Protein AF-A0A7S3M8C3-F1 (afdb_monomer_lite)

Sequence (462 aa):
MSDIDDGQHDDQYSGMKPLVDVVSAKDSFRCSLTLKQIQKELKKLTDLAHQGIDIDEARFDYLLRAQEHNEEYKLWLAEEKATWRDSVYEFAEQCLERTRTFVPVNVFESSADDLVQLGLTPELAKRVLQRQCLWLVRMSKTEIASLHESDLLGRYNSSAQHMDIIETAAIYITLPDRFNGDELGRKAEWRDQVEENLRRMLQDNDNGQLPEGRLRNPAYDGLQFGPVEDVTSVRATNIVSGRHSHRPRRSFMEVCKTHSILSVLKAEDPAADSSDSDAEGGPGKFQDEYEEVEDEEEAEEEVQVVDDSNPLKFGSSNALLPTFQRATSYATRDFVEESFDEGDEREETEEEVTPEAAAGESEGQVEEAESAEQGDDSLNQSKVEDEGDVEVEAVEQADEADADVASVAADEADQDSSEIVNNEAEEGSEDHALVETNAPESAEIEEEEEEMEAEAEEEVEA

Secondary structure (DSSP, 8-state):
-------------TT-----------------S-HHHHHHHHHHHHHHHHTT----HHHHHHHHHHHHH-HHHHHHHHHHHHHHHHHHHHHHHHHHHHHHTTS-TTTTT--HHHHHHTT--HHHHHHHHH-GGGGGGGB-HHHHHHS-HHIIIIIT-TTTTT--HHHHHHHHHHS-SS-TT-TTSHHHHHHHHHHHHHHHHHHHHHTT-S-HHHHS-GGGTT-SS-S----S--B-------TT-------HHHHHHHS-GGGGGS-----------------------------------------------PPP---------SS------------------------------------------------------------------------------------------------------------------SSSSHHHHHHHHHHHHHHHH-

Structure (mmCIF, N/CA/C/O backbone):
data_AF-A0A7S3M8C3-F1
#
_entry.id   AF-A0A7S3M8C3-F1
#
loop_
_atom_site.group_PDB
_atom_site.id
_atom_site.type_symbol
_atom_site.label_atom_id
_atom_site.label_alt_id
_atom_site.label_comp_id
_atom_site.label_asym_id
_atom_site.label_entity_id
_atom_site.label_seq_id
_atom_site.pdbx_PDB_ins_code
_atom_site.Cartn_x
_atom_site.Cartn_y
_atom_site.Cartn_z
_atom_site.occupancy
_atom_site.B_iso_or_equiv
_atom_site.auth_seq_id
_atom_site.auth_comp_id
_atom_site.auth_asym_id
_atom_site.auth_atom_id
_atom_site.pdbx_PDB_model_num
ATOM 1 N N . MET A 1 1 ? 44.095 29.930 45.441 1.00 48.94 1 MET A N 1
ATO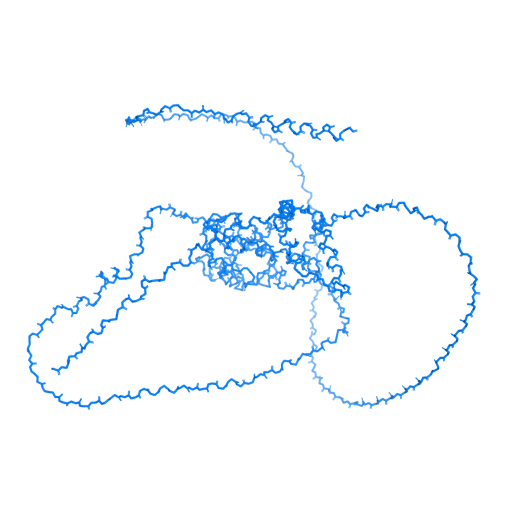M 2 C CA . MET A 1 1 ? 45.086 30.160 44.368 1.00 48.94 1 MET A CA 1
ATOM 3 C C . MET A 1 1 ? 45.254 28.849 43.634 1.00 48.94 1 MET A C 1
ATOM 5 O O . MET A 1 1 ? 46.079 28.033 44.014 1.00 48.94 1 MET A O 1
ATOM 9 N N . SER A 1 2 ? 44.382 28.629 42.664 1.00 42.94 2 SER A N 1
ATOM 10 C CA . SER A 1 2 ? 44.453 27.541 41.693 1.00 42.94 2 SER A CA 1
ATOM 11 C C . SER A 1 2 ? 43.504 27.970 40.587 1.00 42.94 2 SER A C 1
ATOM 13 O O . SER A 1 2 ? 42.296 27.754 40.667 1.00 42.94 2 SER A O 1
ATOM 15 N N . ASP A 1 3 ? 44.079 28.747 39.676 1.00 47.94 3 ASP A N 1
ATOM 16 C CA . ASP A 1 3 ? 43.455 29.300 38.488 1.00 47.94 3 ASP A CA 1
ATOM 17 C C . ASP A 1 3 ? 43.042 28.138 37.578 1.00 47.94 3 ASP A C 1
ATOM 19 O O . ASP A 1 3 ? 43.888 27.394 37.083 1.00 47.94 3 ASP A O 1
ATOM 23 N N . ILE A 1 4 ? 41.732 27.936 37.439 1.00 54.50 4 ILE A N 1
ATOM 24 C CA . ILE A 1 4 ? 41.161 27.026 36.451 1.00 54.50 4 ILE A CA 1
ATOM 25 C C . ILE A 1 4 ? 40.957 27.867 35.198 1.00 54.50 4 ILE A C 1
ATOM 27 O O . ILE A 1 4 ? 40.166 28.806 35.180 1.00 54.50 4 ILE A O 1
ATOM 31 N N . ASP A 1 5 ? 41.791 27.557 34.218 1.00 59.22 5 ASP A N 1
ATOM 32 C CA . ASP A 1 5 ? 41.884 28.167 32.903 1.00 59.22 5 ASP A CA 1
ATOM 33 C C . ASP A 1 5 ? 40.608 27.837 32.110 1.00 59.22 5 ASP A C 1
ATOM 35 O O . ASP A 1 5 ? 40.369 26.684 31.740 1.00 59.22 5 ASP A O 1
ATOM 39 N N . ASP A 1 6 ? 39.754 28.846 31.920 1.00 47.25 6 ASP A N 1
ATOM 40 C CA . ASP A 1 6 ? 38.567 28.795 31.067 1.00 47.25 6 ASP A CA 1
ATOM 41 C C . ASP A 1 6 ? 39.021 28.659 29.607 1.00 47.25 6 ASP A C 1
ATOM 43 O O . ASP A 1 6 ? 39.208 29.640 28.883 1.00 47.25 6 ASP A O 1
ATOM 47 N N . GLY A 1 7 ? 39.228 27.410 29.187 1.00 52.03 7 GLY A N 1
ATOM 48 C CA . GLY A 1 7 ? 39.540 27.035 27.815 1.00 52.03 7 GLY A CA 1
ATOM 49 C C . GLY A 1 7 ? 38.453 27.514 26.857 1.00 52.03 7 GLY A C 1
ATOM 50 O O . GLY A 1 7 ? 37.406 26.884 26.709 1.00 52.03 7 GLY A O 1
ATOM 51 N N . GLN A 1 8 ? 38.735 28.634 26.193 1.00 50.69 8 GLN A N 1
ATOM 52 C CA . GLN A 1 8 ? 38.039 29.121 25.010 1.00 50.69 8 GLN A CA 1
ATOM 53 C C . GLN A 1 8 ? 38.117 28.048 23.918 1.00 50.69 8 GLN A C 1
ATOM 55 O O . GLN A 1 8 ? 39.117 27.923 23.214 1.00 50.69 8 GLN A O 1
ATOM 60 N N . HIS A 1 9 ? 37.070 27.234 23.803 1.00 52.25 9 HIS A N 1
ATOM 61 C CA . HIS A 1 9 ? 36.918 26.315 22.686 1.00 52.25 9 HIS A CA 1
ATOM 62 C C . HIS A 1 9 ? 36.381 27.120 21.499 1.00 52.25 9 HIS A C 1
ATOM 64 O O . HIS A 1 9 ? 35.186 27.385 21.398 1.00 52.25 9 HIS A O 1
ATOM 70 N N . ASP A 1 10 ? 37.305 27.573 20.653 1.00 49.25 10 ASP A N 1
ATOM 71 C CA . ASP A 1 10 ? 37.021 28.332 19.441 1.00 49.25 10 ASP A CA 1
ATOM 72 C C . ASP A 1 10 ? 36.055 27.581 18.507 1.00 49.25 10 ASP A C 1
ATOM 74 O O . ASP A 1 10 ? 36.297 26.443 18.090 1.00 49.25 10 ASP A O 1
ATOM 78 N N . ASP A 1 11 ? 34.983 28.286 18.144 1.00 48.53 11 ASP A N 1
ATOM 79 C CA . ASP A 1 11 ? 33.991 27.987 17.110 1.00 48.53 11 ASP A CA 1
ATOM 80 C C . ASP A 1 11 ? 34.634 27.836 15.711 1.00 48.53 11 ASP A C 1
ATOM 82 O O . ASP A 1 11 ? 34.530 28.712 14.850 1.00 48.53 11 ASP A O 1
ATOM 86 N N . GLN A 1 12 ? 35.294 26.707 15.436 1.00 49.91 12 GLN A N 1
ATOM 87 C CA . GLN A 1 12 ? 35.863 26.403 14.109 1.00 49.91 12 GLN A CA 1
ATOM 88 C C . GLN A 1 12 ? 34.939 25.602 13.167 1.00 49.91 12 GLN A C 1
ATOM 90 O O . GLN A 1 12 ? 35.397 25.100 12.144 1.00 49.91 12 GLN A O 1
ATOM 95 N N . TYR A 1 13 ? 33.629 25.530 13.428 1.00 49.53 13 TYR A N 1
ATOM 96 C CA . TYR A 1 13 ? 32.660 24.862 12.535 1.00 49.53 13 TYR A CA 1
ATOM 97 C C . TYR A 1 13 ? 31.732 25.825 11.762 1.00 49.53 13 TYR A C 1
ATOM 99 O O . TYR A 1 13 ? 30.663 25.439 11.305 1.00 49.53 13 TYR A O 1
ATOM 107 N N . SER A 1 14 ? 32.156 27.072 11.525 1.00 51.41 14 SER A N 1
ATOM 108 C CA . SER A 1 14 ? 31.419 28.067 10.710 1.00 51.41 14 SER A CA 1
ATOM 109 C C . SER A 1 14 ? 31.699 27.968 9.190 1.00 51.41 14 SER A C 1
ATOM 111 O O . SER A 1 14 ? 31.612 28.946 8.450 1.00 51.41 14 SER A O 1
ATOM 113 N N . GLY A 1 15 ? 32.096 26.788 8.696 1.00 46.12 15 GLY A N 1
ATOM 114 C CA . GLY A 1 15 ? 32.648 26.632 7.340 1.00 46.12 15 GLY A CA 1
ATOM 115 C C . GLY A 1 15 ? 32.088 25.495 6.489 1.00 46.12 15 GLY A C 1
ATOM 116 O O . GLY A 1 15 ? 32.497 25.369 5.334 1.00 46.12 15 GLY A O 1
ATOM 117 N N . MET A 1 16 ? 31.166 24.673 6.999 1.00 42.16 16 MET A N 1
ATOM 118 C CA . MET A 1 16 ? 30.480 23.700 6.147 1.00 42.16 16 MET A CA 1
ATOM 119 C C . MET A 1 16 ? 29.399 24.424 5.354 1.00 42.16 16 MET A C 1
ATOM 121 O O . MET A 1 16 ? 28.285 24.642 5.824 1.00 42.16 16 MET A O 1
ATOM 125 N N . LYS A 1 17 ? 29.767 24.833 4.134 1.00 50.81 17 LYS A N 1
ATOM 126 C CA . LYS A 1 17 ? 28.795 25.208 3.110 1.00 50.81 17 LYS A CA 1
ATOM 127 C C . LYS A 1 17 ? 27.768 24.074 3.016 1.00 50.81 17 LYS A C 1
ATOM 129 O O . LYS A 1 17 ? 28.190 22.923 2.884 1.00 50.81 17 LYS A O 1
ATOM 134 N N . PRO A 1 18 ? 26.466 24.372 3.110 1.00 46.75 18 PRO A N 1
ATOM 135 C CA . PRO A 1 18 ? 25.441 23.355 3.001 1.00 46.75 18 PRO A CA 1
ATOM 136 C C . PRO A 1 18 ? 25.597 22.670 1.639 1.00 46.75 18 PRO A C 1
ATOM 138 O O . PRO A 1 18 ? 25.580 23.319 0.595 1.00 46.75 18 PRO A O 1
ATOM 141 N N . LEU A 1 19 ? 25.840 21.361 1.675 1.00 47.69 19 LEU A N 1
ATOM 142 C CA . LEU A 1 19 ? 26.010 20.485 0.516 1.00 47.69 19 LEU A CA 1
ATOM 143 C C . LEU A 1 19 ? 24.625 20.116 -0.040 1.00 47.69 19 LEU A C 1
ATOM 145 O O . LEU A 1 19 ? 24.288 18.954 -0.221 1.00 47.69 19 LEU A O 1
ATOM 149 N N . VAL A 1 20 ? 23.795 21.135 -0.228 1.00 49.97 20 VAL A N 1
ATOM 150 C CA . VAL A 1 20 ? 22.483 21.070 -0.864 1.00 49.97 20 VAL A CA 1
ATOM 151 C C . VAL A 1 20 ? 22.545 22.034 -2.040 1.00 49.97 20 VAL A C 1
ATOM 153 O O . VAL A 1 20 ? 23.033 23.150 -1.895 1.00 49.97 20 VAL A O 1
ATOM 156 N N . ASP A 1 21 ? 22.126 21.551 -3.206 1.00 45.16 21 ASP A N 1
ATOM 157 C CA . ASP A 1 21 ? 22.158 22.210 -4.521 1.00 45.16 21 ASP A CA 1
ATOM 158 C C . ASP A 1 21 ? 23.385 21.942 -5.409 1.00 45.16 21 ASP A C 1
ATOM 160 O O . ASP A 1 21 ? 23.756 22.750 -6.258 1.00 45.16 21 ASP A O 1
ATOM 164 N N . VAL A 1 22 ? 23.926 20.719 -5.346 1.00 46.88 22 VAL A N 1
ATOM 165 C CA . VAL A 1 22 ? 24.351 20.032 -6.585 1.00 46.88 22 VAL A CA 1
ATOM 166 C C . VAL A 1 22 ? 23.168 19.194 -7.083 1.00 46.88 22 VAL A C 1
ATOM 168 O O . VAL A 1 22 ? 23.273 17.992 -7.305 1.00 46.88 22 VAL A O 1
ATOM 171 N N . VAL A 1 23 ? 21.995 19.822 -7.222 1.00 45.59 23 VAL A N 1
ATOM 172 C CA . VAL A 1 23 ? 20.918 19.256 -8.037 1.00 45.59 23 VAL A CA 1
ATOM 173 C C . VAL A 1 23 ? 21.359 19.462 -9.477 1.00 45.59 23 VAL A C 1
ATOM 175 O O . VAL A 1 23 ? 21.182 20.518 -10.080 1.00 45.59 23 VAL A O 1
ATOM 178 N N . SER A 1 24 ? 22.090 18.440 -9.913 1.00 48.94 24 SER A N 1
ATOM 179 C CA . SER A 1 24 ? 22.489 18.071 -11.258 1.00 48.94 24 SER A CA 1
ATOM 180 C C . SER A 1 24 ? 21.775 18.874 -12.342 1.00 48.94 24 SER A C 1
ATOM 182 O O . SER A 1 24 ? 20.547 18.852 -12.457 1.00 48.94 24 SER A O 1
ATOM 184 N N . ALA A 1 25 ? 22.557 19.589 -13.147 1.00 52.12 25 ALA A N 1
ATOM 185 C CA . ALA A 1 25 ? 22.081 20.199 -14.372 1.00 52.12 25 ALA A CA 1
ATOM 186 C C . ALA A 1 25 ? 21.441 19.109 -15.238 1.00 52.12 25 ALA A C 1
ATOM 188 O O . ALA A 1 25 ? 22.159 18.344 -15.863 1.00 52.12 25 ALA A O 1
ATOM 189 N N . LYS A 1 26 ? 20.103 19.043 -15.202 1.00 51.62 26 LYS A N 1
ATOM 190 C CA . LYS A 1 26 ? 19.182 18.414 -16.156 1.00 51.62 26 LYS A CA 1
ATOM 191 C C . LYS A 1 26 ? 19.910 17.775 -17.339 1.00 51.62 26 LYS A C 1
ATOM 193 O O . LYS A 1 26 ? 20.007 18.387 -18.405 1.00 51.62 26 LYS A O 1
ATOM 198 N N . ASP A 1 27 ? 20.383 16.547 -17.154 1.00 61.62 27 ASP A N 1
ATOM 199 C CA . ASP A 1 27 ? 20.698 15.673 -18.272 1.00 61.62 27 ASP A CA 1
ATOM 200 C C . ASP A 1 27 ? 19.346 15.371 -18.912 1.00 61.62 27 ASP A C 1
ATOM 202 O O . ASP A 1 27 ? 18.614 14.476 -18.494 1.00 61.62 27 ASP A O 1
ATOM 206 N N . SER A 1 28 ? 18.932 16.215 -19.861 1.00 76.38 28 SER A N 1
ATOM 207 C CA . SER A 1 28 ? 17.793 15.905 -20.707 1.00 76.38 28 SER A CA 1
ATOM 208 C C . SER A 1 28 ? 18.224 14.704 -21.534 1.00 76.38 28 SER A C 1
ATOM 210 O O . SER A 1 28 ? 18.862 14.866 -22.577 1.00 76.38 28 SER A O 1
ATOM 212 N N . PHE A 1 29 ? 17.969 13.507 -21.017 1.00 85.25 29 PHE A N 1
ATOM 213 C CA . PHE A 1 29 ? 18.256 12.271 -21.710 1.00 85.25 29 PHE A CA 1
ATOM 214 C C . PHE A 1 29 ? 17.436 12.278 -23.001 1.00 85.25 29 PHE A C 1
ATOM 216 O O . PHE A 1 29 ? 16.213 12.167 -22.983 1.00 85.25 29 PHE A O 1
ATOM 223 N N . ARG A 1 30 ? 18.104 12.508 -24.133 1.00 86.81 30 ARG A N 1
ATOM 224 C CA . ARG A 1 30 ? 17.476 12.522 -25.455 1.00 86.81 30 ARG A CA 1
ATOM 225 C C . ARG A 1 30 ? 17.831 11.221 -26.151 1.00 86.81 30 ARG A C 1
ATOM 227 O O . ARG A 1 30 ? 18.923 11.092 -26.701 1.00 86.81 30 ARG A O 1
ATOM 234 N N . CYS A 1 31 ? 16.917 10.258 -26.115 1.00 88.81 31 CYS A N 1
ATOM 235 C CA . CYS A 1 31 ? 16.997 9.103 -26.999 1.00 88.81 31 CYS A CA 1
ATOM 236 C C . CYS A 1 31 ? 16.380 9.458 -28.351 1.00 88.81 31 CYS A C 1
ATOM 238 O O . CYS A 1 31 ? 15.308 10.050 -28.399 1.00 88.81 31 CYS A O 1
ATOM 240 N N . SER A 1 32 ? 17.042 9.092 -29.447 1.00 93.12 32 SER A N 1
ATOM 241 C CA . SER A 1 32 ? 16.489 9.233 -30.801 1.00 93.12 32 SER A CA 1
ATOM 242 C C . SER A 1 32 ? 15.711 7.998 -31.267 1.00 93.12 32 SER A C 1
ATOM 244 O O . SER A 1 32 ? 15.231 7.984 -32.397 1.00 93.12 32 SER A O 1
ATOM 246 N N . LEU A 1 33 ? 15.659 6.939 -30.455 1.00 95.94 33 LEU A N 1
ATOM 247 C CA . LEU A 1 33 ? 14.985 5.688 -30.795 1.00 95.94 33 LEU A CA 1
ATOM 248 C C . LEU A 1 33 ? 13.504 5.759 -30.414 1.00 95.94 33 LEU A C 1
ATOM 250 O O . LEU A 1 33 ? 13.145 6.289 -29.364 1.00 95.94 33 LEU A O 1
ATOM 254 N N . THR A 1 34 ? 12.659 5.179 -31.261 1.00 96.81 34 THR A N 1
ATOM 255 C CA . THR A 1 34 ? 11.233 4.956 -30.961 1.00 96.81 34 THR A CA 1
ATOM 256 C C . THR A 1 34 ? 11.063 3.846 -29.921 1.00 96.81 34 THR A C 1
ATOM 258 O O . THR A 1 34 ? 11.936 2.981 -29.798 1.00 96.81 34 THR A O 1
ATOM 261 N N . LEU A 1 35 ? 9.929 3.806 -29.209 1.00 96.00 35 LEU A N 1
ATOM 262 C CA . LEU A 1 35 ? 9.667 2.766 -28.205 1.00 96.00 35 LEU A CA 1
ATOM 263 C C . LEU A 1 35 ? 9.769 1.354 -28.803 1.00 96.00 35 LEU A C 1
ATOM 265 O O . LEU A 1 35 ? 10.437 0.488 -28.240 1.00 96.00 35 LEU A O 1
ATOM 269 N N . LYS A 1 36 ? 9.209 1.151 -30.005 1.00 97.56 36 LYS A N 1
ATOM 270 C CA . LYS A 1 36 ? 9.287 -0.122 -30.743 1.00 97.56 36 LYS A CA 1
ATOM 271 C C . LYS A 1 36 ? 10.731 -0.551 -31.031 1.00 97.56 36 LYS A C 1
ATOM 273 O O . LYS A 1 36 ? 11.057 -1.732 -30.930 1.00 97.56 36 LYS A O 1
ATOM 278 N N . GLN A 1 37 ? 11.610 0.391 -31.386 1.00 97.88 37 GLN A N 1
ATOM 279 C CA . GLN A 1 37 ? 13.032 0.103 -31.621 1.00 97.88 37 GLN A CA 1
ATOM 280 C C . GLN A 1 37 ? 13.757 -0.256 -30.323 1.00 97.88 37 GLN A C 1
ATOM 282 O O . GLN A 1 37 ? 14.516 -1.223 -30.312 1.00 97.88 37 GLN A O 1
ATOM 287 N N . ILE A 1 38 ? 13.491 0.481 -29.239 1.00 97.81 38 ILE A N 1
ATOM 288 C CA . ILE A 1 38 ? 14.065 0.210 -27.914 1.00 97.81 38 ILE A CA 1
ATOM 289 C C . ILE A 1 38 ? 13.669 -1.197 -27.449 1.00 97.81 38 ILE A C 1
ATOM 291 O O . ILE A 1 38 ? 14.541 -1.995 -27.119 1.00 97.81 38 ILE A O 1
ATOM 295 N N . GLN A 1 39 ? 12.378 -1.539 -27.512 1.00 97.19 39 GLN A N 1
ATOM 296 C CA . GLN A 1 39 ? 11.863 -2.858 -27.128 1.00 97.19 39 GLN A CA 1
ATOM 297 C C . GLN A 1 39 ? 12.446 -3.989 -27.987 1.00 97.19 39 GLN A C 1
ATOM 299 O O . GLN A 1 39 ? 12.823 -5.035 -27.459 1.00 97.19 39 GLN A O 1
ATOM 304 N N . LYS A 1 40 ? 12.573 -3.782 -29.306 1.00 98.19 40 LYS A N 1
ATOM 305 C CA . LYS A 1 40 ? 13.178 -4.767 -30.215 1.00 98.19 40 LYS A CA 1
ATOM 306 C C . LYS A 1 40 ? 14.654 -5.016 -29.895 1.00 98.19 40 LYS A C 1
ATOM 308 O O . LYS A 1 40 ? 15.091 -6.166 -29.917 1.00 98.19 40 LYS A O 1
ATOM 313 N N . GLU A 1 41 ? 15.425 -3.963 -29.617 1.00 98.25 41 GLU A N 1
ATOM 314 C CA . GLU A 1 41 ? 16.834 -4.104 -29.230 1.00 98.25 41 GLU A CA 1
ATOM 315 C C . GLU A 1 41 ? 16.994 -4.749 -27.849 1.00 98.25 41 GLU A C 1
ATOM 317 O O . GLU A 1 41 ? 17.825 -5.645 -27.713 1.00 98.25 41 GLU A O 1
ATOM 322 N N . LEU A 1 42 ? 16.178 -4.362 -26.860 1.00 98.12 42 LEU A N 1
ATOM 323 C CA . LEU A 1 42 ? 16.177 -4.987 -25.533 1.00 98.12 42 LEU A CA 1
ATOM 324 C C . LEU A 1 42 ? 15.885 -6.485 -25.628 1.00 98.12 42 LEU A C 1
ATOM 326 O O . LEU A 1 42 ? 16.682 -7.275 -25.134 1.00 98.12 42 LEU A O 1
ATOM 330 N N . LYS A 1 43 ? 14.826 -6.883 -26.349 1.00 98.00 43 LYS A N 1
ATOM 331 C CA . LYS A 1 43 ? 14.488 -8.299 -26.571 1.00 98.00 43 LYS A CA 1
ATOM 332 C C . LYS A 1 43 ? 15.657 -9.067 -27.190 1.00 98.00 43 LYS A C 1
ATOM 334 O O . LYS A 1 43 ? 16.037 -10.117 -26.688 1.00 98.00 43 LYS A O 1
ATOM 339 N N . LYS A 1 44 ? 16.287 -8.505 -28.229 1.00 98.31 44 LYS A N 1
ATOM 340 C CA . LYS A 1 44 ? 17.460 -9.114 -28.872 1.00 98.31 44 LYS A CA 1
ATOM 341 C C . LYS A 1 44 ? 18.624 -9.312 -27.892 1.00 98.31 44 LYS A C 1
ATOM 343 O O . LYS A 1 44 ? 19.271 -10.352 -27.941 1.00 98.31 44 LYS A O 1
ATOM 348 N N . LEU A 1 45 ? 18.921 -8.326 -27.042 1.00 97.94 45 LEU A N 1
ATOM 349 C CA . LEU A 1 45 ? 19.992 -8.440 -26.046 1.00 97.94 45 LEU A CA 1
ATOM 350 C C . LEU A 1 45 ? 19.645 -9.467 -24.960 1.00 97.94 45 LEU A C 1
ATOM 352 O O . LEU A 1 45 ? 20.499 -10.274 -24.606 1.00 97.94 45 LEU A O 1
ATOM 356 N N . THR A 1 46 ? 18.397 -9.505 -24.492 1.00 97.81 46 THR A N 1
ATOM 357 C CA . THR A 1 46 ? 17.922 -10.518 -23.539 1.00 97.81 46 THR A CA 1
ATOM 358 C C . THR A 1 46 ? 18.016 -11.935 -24.116 1.00 97.81 46 THR A C 1
ATOM 360 O O . THR A 1 46 ? 18.493 -12.840 -23.436 1.00 97.81 46 THR A O 1
ATOM 363 N N . ASP A 1 47 ? 17.650 -12.134 -25.385 1.00 98.00 47 ASP A N 1
ATOM 364 C CA . ASP A 1 47 ? 17.751 -13.438 -26.056 1.00 98.00 47 ASP A CA 1
ATOM 365 C C . ASP A 1 47 ? 19.211 -13.904 -26.202 1.00 98.00 47 ASP A C 1
ATOM 367 O O . ASP A 1 47 ? 19.507 -15.085 -26.013 1.00 98.00 47 ASP A O 1
ATOM 371 N N . LEU A 1 48 ? 20.138 -12.985 -26.502 1.00 98.19 48 LEU A N 1
ATOM 372 C CA . LEU A 1 48 ? 21.576 -13.280 -26.540 1.00 98.19 48 LEU A CA 1
ATOM 373 C C . LEU A 1 48 ? 22.112 -13.653 -25.149 1.00 98.19 48 LEU A C 1
ATOM 375 O O . LEU A 1 48 ? 22.865 -14.622 -25.030 1.00 98.19 48 LEU A O 1
ATOM 379 N N . ALA A 1 49 ? 21.676 -12.948 -24.101 1.00 97.75 49 ALA A N 1
ATOM 380 C CA . ALA A 1 49 ? 22.049 -13.257 -22.723 1.00 97.75 49 ALA A CA 1
ATOM 381 C C . ALA A 1 49 ? 21.555 -14.650 -22.294 1.00 97.75 49 ALA A C 1
ATOM 383 O O . ALA A 1 49 ? 22.320 -15.424 -21.720 1.00 97.75 49 ALA A O 1
ATOM 384 N N . HIS A 1 50 ? 20.317 -15.024 -22.641 1.00 97.50 50 HIS A N 1
ATOM 385 C CA . HIS A 1 50 ? 19.786 -16.371 -22.386 1.00 97.50 50 HIS A CA 1
ATOM 386 C C . HIS A 1 50 ? 20.547 -17.479 -23.132 1.00 97.50 50 HIS A C 1
ATOM 388 O O . HIS A 1 50 ? 20.603 -18.612 -22.657 1.00 97.50 50 HIS A O 1
ATOM 394 N N . GLN A 1 51 ? 21.167 -17.169 -24.274 1.00 98.25 51 GLN A N 1
ATOM 395 C CA . GLN A 1 51 ? 22.037 -18.096 -25.010 1.00 98.25 51 GLN A CA 1
ATOM 396 C C . GLN A 1 51 ? 23.456 -18.192 -24.418 1.00 98.25 51 GLN A C 1
ATOM 398 O O . GLN A 1 51 ? 24.272 -18.969 -24.915 1.00 98.25 51 GLN A O 1
ATOM 403 N N . GLY A 1 52 ? 23.767 -17.415 -23.375 1.00 97.75 52 GLY A N 1
ATOM 404 C CA . GLY A 1 52 ? 25.100 -17.338 -22.776 1.00 97.75 52 GLY A CA 1
ATOM 405 C C . GLY A 1 52 ? 26.109 -16.552 -23.619 1.00 97.75 52 GLY A C 1
ATOM 406 O O . GLY A 1 52 ? 27.315 -16.736 -23.452 1.00 97.75 52 GLY A O 1
ATOM 407 N N . ILE A 1 53 ? 25.638 -15.714 -24.548 1.00 98.38 53 ILE A N 1
ATOM 408 C CA . ILE A 1 53 ? 26.487 -14.831 -25.353 1.00 98.38 53 ILE A CA 1
ATOM 409 C C . ILE A 1 53 ? 26.715 -13.536 -24.570 1.00 98.38 53 ILE A C 1
ATOM 411 O O . ILE A 1 53 ? 25.773 -12.962 -24.029 1.00 98.38 53 ILE A O 1
ATOM 415 N N . ASP A 1 54 ? 27.966 -13.078 -24.534 1.00 97.94 54 ASP A N 1
ATOM 416 C CA . ASP A 1 54 ? 28.350 -11.823 -23.885 1.00 97.94 54 ASP A CA 1
ATOM 417 C C . ASP A 1 54 ? 27.633 -10.630 -24.543 1.00 97.94 54 ASP A C 1
ATOM 419 O O . ASP A 1 54 ? 27.650 -10.482 -25.773 1.00 97.94 54 ASP A O 1
ATOM 423 N N . ILE A 1 55 ? 26.974 -9.803 -23.731 1.00 98.12 55 ILE A N 1
ATOM 424 C CA . ILE A 1 55 ? 26.189 -8.649 -24.182 1.00 98.12 55 ILE A CA 1
ATOM 425 C C . ILE A 1 55 ? 26.892 -7.344 -23.815 1.00 98.12 55 ILE A C 1
ATOM 427 O O . ILE A 1 55 ? 27.592 -7.247 -22.814 1.00 98.12 55 ILE A O 1
ATOM 431 N N . ASP A 1 56 ? 26.674 -6.301 -24.614 1.00 97.94 56 ASP A N 1
ATOM 432 C CA . ASP A 1 56 ? 27.121 -4.952 -24.262 1.00 97.94 56 ASP A CA 1
ATOM 433 C C . ASP A 1 56 ? 26.227 -4.393 -23.140 1.00 97.94 56 ASP A C 1
ATOM 435 O O . ASP A 1 56 ? 25.173 -3.804 -23.400 1.00 97.94 56 ASP A O 1
ATOM 439 N N . GLU A 1 57 ? 26.646 -4.603 -21.888 1.00 97.56 57 GLU A N 1
ATOM 440 C CA . GLU A 1 57 ? 25.956 -4.130 -20.679 1.00 97.56 57 GLU A CA 1
ATOM 441 C C . GLU A 1 57 ? 25.688 -2.617 -20.727 1.00 97.56 57 GLU A C 1
ATOM 443 O O . GLU A 1 57 ? 24.604 -2.160 -20.367 1.00 97.56 57 GLU A O 1
ATOM 448 N N . ALA A 1 58 ? 26.628 -1.826 -21.259 1.00 97.69 58 ALA A N 1
ATOM 449 C CA . ALA A 1 58 ? 26.470 -0.377 -21.352 1.00 97.69 58 ALA A CA 1
ATOM 450 C C . ALA A 1 58 ? 25.369 0.015 -22.348 1.00 97.69 58 ALA A C 1
ATOM 452 O O . ALA A 1 58 ? 24.625 0.975 -22.115 1.00 97.69 58 ALA A O 1
ATOM 453 N N . ARG A 1 59 ? 25.235 -0.726 -23.457 1.00 97.38 59 ARG A N 1
ATOM 454 C CA . ARG A 1 59 ? 24.116 -0.550 -24.394 1.00 97.38 59 ARG A CA 1
ATOM 455 C C . ARG A 1 59 ? 22.793 -0.993 -23.773 1.00 97.38 59 ARG A C 1
ATOM 457 O O . ARG A 1 59 ? 21.795 -0.305 -23.983 1.00 97.38 59 ARG A O 1
ATOM 464 N N . PHE A 1 60 ? 22.780 -2.093 -23.025 1.00 97.62 60 PHE A N 1
ATOM 465 C CA . PHE A 1 60 ? 21.583 -2.588 -22.343 1.00 97.62 60 PHE A CA 1
ATOM 466 C C . PHE A 1 60 ? 21.054 -1.566 -21.322 1.00 97.62 60 PHE A C 1
ATOM 468 O O . PHE A 1 60 ? 19.907 -1.131 -21.429 1.00 97.62 60 PHE A O 1
ATOM 475 N N . ASP A 1 61 ? 21.920 -1.061 -20.440 1.00 96.50 61 ASP A N 1
ATOM 476 C CA . ASP A 1 61 ? 21.592 -0.008 -19.469 1.00 96.50 61 ASP A CA 1
ATOM 477 C C . ASP A 1 61 ? 21.108 1.283 -20.142 1.00 96.50 61 ASP A C 1
ATOM 479 O O . ASP A 1 61 ? 20.170 1.935 -19.674 1.00 96.50 61 ASP A O 1
ATOM 483 N N . TYR A 1 62 ? 21.737 1.673 -21.258 1.00 96.62 62 TYR A N 1
ATOM 484 C CA . TYR A 1 62 ? 21.302 2.827 -22.044 1.00 96.62 62 TYR A CA 1
ATOM 485 C C . TYR A 1 62 ? 19.864 2.659 -22.550 1.00 96.62 62 TYR A C 1
ATOM 487 O O . TYR A 1 62 ? 19.084 3.611 -22.489 1.00 96.62 62 TYR A O 1
ATOM 495 N N . LEU A 1 63 ? 19.510 1.470 -23.045 1.00 97.50 63 LEU A N 1
ATOM 496 C CA . LEU A 1 63 ? 18.174 1.179 -23.561 1.00 97.50 63 LEU A CA 1
ATOM 497 C C . LEU A 1 63 ? 17.122 1.141 -22.447 1.00 97.50 63 LEU A C 1
ATOM 499 O O . LEU A 1 63 ? 16.036 1.678 -22.650 1.00 97.50 63 LEU A O 1
ATOM 503 N N . LEU A 1 64 ? 17.451 0.598 -21.269 1.00 96.62 64 LEU A N 1
ATOM 504 C CA . LEU A 1 64 ? 16.559 0.631 -20.103 1.00 96.62 64 LEU A CA 1
ATOM 505 C C . LEU A 1 64 ? 16.256 2.071 -19.674 1.00 96.62 64 LEU A C 1
ATOM 507 O O . LEU A 1 64 ? 15.093 2.469 -19.607 1.00 96.62 64 LEU A O 1
ATOM 511 N N . ARG A 1 65 ? 17.292 2.908 -19.513 1.00 95.69 65 ARG A N 1
ATOM 512 C CA . ARG A 1 65 ? 17.097 4.338 -19.212 1.00 95.69 65 ARG A CA 1
ATOM 513 C C . ARG A 1 65 ? 16.313 5.050 -20.312 1.00 95.69 65 ARG A C 1
ATOM 515 O O . ARG A 1 65 ? 15.507 5.931 -20.016 1.00 95.69 65 ARG A O 1
ATOM 522 N N . ALA A 1 66 ? 16.534 4.690 -21.577 1.00 96.44 66 ALA A N 1
ATOM 523 C CA . ALA A 1 66 ? 15.794 5.261 -22.696 1.00 96.44 66 ALA A CA 1
ATOM 524 C C . ALA A 1 66 ? 14.311 4.907 -22.677 1.00 96.44 66 ALA A C 1
ATOM 526 O O . ALA A 1 66 ? 13.487 5.777 -22.954 1.00 96.44 66 ALA A O 1
ATOM 527 N N . GLN A 1 67 ? 13.979 3.670 -22.317 1.00 96.94 67 GLN A N 1
ATOM 528 C CA . GLN A 1 67 ? 12.604 3.226 -22.148 1.00 96.94 67 GLN A CA 1
ATOM 529 C C . GLN A 1 67 ? 11.917 3.990 -21.010 1.00 96.94 67 GLN A C 1
ATOM 531 O O . GLN A 1 67 ? 10.842 4.544 -21.217 1.00 96.94 67 GLN A O 1
ATOM 536 N N . GLU A 1 68 ? 12.565 4.114 -19.848 1.00 95.25 68 GLU A N 1
ATOM 537 C CA . GLU A 1 68 ? 12.034 4.841 -18.683 1.00 95.25 68 GLU A CA 1
ATOM 538 C C . GLU A 1 68 ? 11.745 6.324 -18.965 1.00 95.25 68 GLU A C 1
ATOM 540 O O . GLU A 1 68 ? 10.830 6.908 -18.384 1.00 95.25 68 GLU A O 1
ATOM 545 N N . HIS A 1 69 ? 12.516 6.956 -19.855 1.00 94.69 69 HIS A N 1
ATOM 546 C CA . HIS A 1 69 ? 12.332 8.365 -20.212 1.00 94.69 69 HIS A CA 1
ATOM 547 C C . HIS A 1 69 ? 11.350 8.582 -21.371 1.00 94.69 69 HIS A C 1
ATOM 549 O O . HIS A 1 69 ? 10.912 9.719 -21.560 1.00 94.69 69 HIS A O 1
ATOM 555 N N . ASN A 1 70 ? 10.981 7.534 -22.113 1.00 95.56 70 ASN A N 1
ATOM 556 C CA . ASN A 1 70 ? 10.080 7.614 -23.260 1.00 95.56 70 ASN A CA 1
ATOM 557 C C . ASN A 1 70 ? 8.631 7.934 -22.822 1.00 95.56 70 ASN A C 1
ATOM 559 O O . ASN A 1 70 ? 8.100 7.315 -21.901 1.00 95.56 70 ASN A O 1
ATOM 563 N N . GLU A 1 71 ? 7.991 8.913 -23.469 1.00 95.00 71 GLU A N 1
ATOM 564 C CA . GLU A 1 71 ? 6.629 9.358 -23.127 1.00 95.00 71 GLU A CA 1
ATOM 565 C C . GLU A 1 71 ? 5.554 8.321 -23.482 1.00 95.00 71 GLU A C 1
ATOM 567 O O . GLU A 1 71 ? 4.665 8.084 -22.667 1.00 95.00 71 GLU A O 1
ATOM 572 N N . GLU A 1 72 ? 5.671 7.640 -24.629 1.00 95.50 72 GLU A N 1
ATOM 573 C CA . GLU A 1 72 ? 4.744 6.571 -25.039 1.00 95.50 72 GLU A CA 1
ATOM 574 C C . GLU A 1 72 ? 4.741 5.433 -24.009 1.00 95.50 72 GLU A C 1
ATOM 576 O O . GLU A 1 72 ? 3.684 4.934 -23.630 1.00 95.50 72 GLU A O 1
ATOM 581 N N . TYR A 1 73 ? 5.918 5.060 -23.493 1.00 95.50 73 TYR A N 1
ATOM 582 C CA . TYR A 1 73 ? 6.035 4.010 -22.478 1.00 95.50 73 TYR A CA 1
ATOM 583 C C . TYR A 1 73 ? 5.394 4.413 -21.146 1.00 95.50 73 TYR A C 1
ATOM 585 O O . TYR A 1 73 ? 4.736 3.598 -20.503 1.00 95.50 73 TYR A O 1
ATOM 593 N N . LYS A 1 74 ? 5.545 5.678 -20.737 1.00 94.44 74 LYS A N 1
ATOM 594 C CA . LYS A 1 74 ? 4.905 6.205 -19.521 1.00 94.44 74 LYS A CA 1
ATOM 595 C C . LYS A 1 74 ? 3.385 6.226 -19.637 1.00 94.44 74 LYS A C 1
ATOM 597 O O . LYS A 1 74 ? 2.716 5.894 -18.663 1.00 94.44 74 LYS A O 1
ATOM 602 N N . LEU A 1 75 ? 2.857 6.615 -20.799 1.00 95.12 75 LEU A N 1
ATOM 603 C CA . LEU A 1 75 ? 1.419 6.593 -21.069 1.00 95.12 75 LEU A CA 1
ATOM 604 C C . LEU A 1 75 ? 0.883 5.162 -21.031 1.00 95.12 75 LEU A C 1
ATOM 606 O O . LEU A 1 75 ? -0.080 4.900 -20.317 1.00 95.12 75 LEU A O 1
ATOM 610 N N . TRP A 1 76 ? 1.567 4.233 -21.701 1.00 95.00 76 TRP A N 1
ATOM 611 C CA . TRP A 1 76 ? 1.206 2.818 -21.688 1.00 95.00 76 TRP A CA 1
ATOM 612 C C . TRP A 1 76 ? 1.204 2.225 -20.267 1.00 95.00 76 TRP A C 1
ATOM 614 O O . TRP A 1 76 ? 0.226 1.606 -19.861 1.00 95.00 76 TRP A O 1
ATOM 624 N N . LEU A 1 77 ? 2.240 2.492 -19.460 1.00 94.31 77 LEU A N 1
ATOM 625 C CA . LEU A 1 77 ? 2.279 2.072 -18.052 1.00 94.31 77 LEU A CA 1
ATOM 626 C C . LEU A 1 77 ? 1.154 2.699 -17.215 1.00 94.31 77 LEU A C 1
ATOM 628 O O . LEU A 1 77 ? 0.633 2.065 -16.298 1.00 94.31 77 LEU A O 1
ATOM 632 N N . ALA A 1 78 ? 0.798 3.959 -17.477 1.00 93.31 78 ALA A N 1
ATOM 633 C CA . ALA A 1 78 ? -0.284 4.630 -1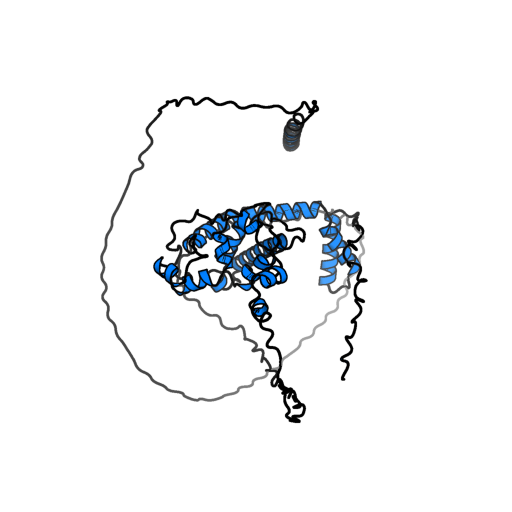6.765 1.00 93.31 78 ALA A CA 1
ATOM 634 C C . ALA A 1 78 ? -1.654 4.021 -17.105 1.00 93.31 78 ALA A C 1
ATOM 636 O O . ALA A 1 78 ? -2.476 3.852 -16.203 1.00 93.31 78 ALA A O 1
ATOM 637 N N . GLU A 1 79 ? -1.876 3.658 -18.369 1.00 96.38 79 GLU A N 1
ATOM 638 C CA . GLU A 1 79 ? -3.082 2.979 -18.850 1.00 96.38 79 GLU A CA 1
ATOM 639 C C . GLU A 1 79 ? -3.192 1.552 -18.298 1.00 96.38 79 GLU A C 1
ATOM 641 O O . GLU A 1 79 ? -4.247 1.168 -17.791 1.00 96.38 79 GLU A O 1
ATOM 646 N N . GLU A 1 80 ? -2.099 0.785 -18.305 1.00 96.06 80 GLU A N 1
ATOM 647 C CA . GLU A 1 80 ? -2.052 -0.552 -17.703 1.00 96.06 80 GLU A CA 1
ATOM 648 C C . GLU A 1 80 ? -2.384 -0.488 -16.205 1.00 96.06 80 GLU A C 1
ATOM 650 O O . GLU A 1 80 ? -3.238 -1.230 -15.712 1.00 96.06 80 GLU A O 1
ATOM 655 N N . LYS A 1 81 ? -1.778 0.462 -15.479 1.00 93.94 81 LYS A N 1
ATOM 656 C CA . LYS A 1 81 ? -2.097 0.706 -14.066 1.00 93.94 81 LYS A CA 1
ATOM 657 C C . LYS A 1 81 ? -3.551 1.130 -13.865 1.00 93.94 81 LYS A C 1
ATOM 659 O O . LYS A 1 81 ? -4.158 0.722 -12.880 1.00 93.94 81 LYS A O 1
ATOM 664 N N . ALA A 1 82 ? -4.120 1.963 -14.737 1.00 95.25 82 ALA A N 1
ATOM 665 C CA . ALA A 1 82 ? -5.527 2.358 -14.653 1.00 95.25 82 ALA A CA 1
ATOM 666 C C . ALA A 1 82 ? -6.456 1.153 -14.859 1.00 95.25 82 ALA A C 1
ATOM 668 O O . ALA A 1 82 ? -7.269 0.861 -13.990 1.00 95.25 82 ALA A O 1
ATOM 669 N N . THR A 1 83 ? -6.226 0.380 -15.918 1.00 96.81 83 THR A N 1
ATOM 670 C CA . THR A 1 83 ? -6.990 -0.834 -16.237 1.00 96.81 83 THR A CA 1
ATOM 671 C C . THR A 1 83 ? -6.941 -1.847 -15.093 1.00 96.81 83 THR A C 1
ATOM 673 O O . THR A 1 83 ? -7.960 -2.420 -14.706 1.00 96.81 83 THR A O 1
ATOM 676 N N . TRP A 1 84 ? -5.759 -2.052 -14.503 1.00 97.00 84 TRP A N 1
ATOM 677 C CA . TRP A 1 84 ? -5.614 -2.936 -13.350 1.00 97.00 84 TRP A CA 1
ATOM 678 C C . TRP A 1 84 ? -6.406 -2.422 -12.140 1.00 97.00 84 TRP A C 1
ATOM 680 O O . TRP A 1 84 ? -7.111 -3.204 -11.501 1.00 97.00 84 TRP A O 1
ATOM 690 N N . ARG A 1 85 ? -6.348 -1.115 -11.851 1.00 96.50 85 ARG A N 1
ATOM 691 C CA . ARG A 1 85 ? -7.125 -0.501 -10.762 1.00 96.50 85 ARG A CA 1
ATOM 692 C C . ARG A 1 85 ? -8.619 -0.708 -10.938 1.00 96.50 85 ARG A C 1
ATOM 694 O O . ARG A 1 85 ? -9.271 -1.111 -9.979 1.00 96.50 85 ARG A O 1
ATOM 701 N N . ASP A 1 86 ? -9.122 -0.497 -12.146 1.00 97.12 86 ASP A N 1
ATOM 702 C CA . ASP A 1 86 ? -10.536 -0.677 -12.464 1.00 97.12 86 ASP A CA 1
ATOM 703 C C . ASP A 1 86 ? -10.950 -2.144 -12.288 1.00 97.12 86 ASP A C 1
ATOM 705 O O . ASP A 1 86 ? -11.972 -2.429 -11.668 1.00 97.12 86 ASP A O 1
ATOM 709 N N . SER A 1 87 ? -10.105 -3.089 -12.719 1.00 97.50 87 SER A N 1
ATOM 710 C CA . SER A 1 87 ? -10.377 -4.527 -12.569 1.00 97.50 87 SER A CA 1
ATOM 711 C C . SER A 1 87 ? -10.413 -5.013 -11.113 1.00 97.50 87 SER A C 1
ATOM 713 O O . SER A 1 87 ? -11.117 -5.969 -10.794 1.00 97.50 87 SER A O 1
ATOM 715 N N . VAL A 1 88 ? -9.661 -4.367 -10.216 1.00 97.94 88 VAL A N 1
ATOM 716 C CA . VAL A 1 88 ? -9.554 -4.750 -8.796 1.00 97.94 88 VAL A CA 1
ATOM 717 C C . VAL A 1 88 ? -10.524 -3.954 -7.913 1.00 97.94 88 VAL A C 1
ATOM 719 O O . VAL A 1 88 ? -10.758 -4.338 -6.765 1.00 97.94 88 VAL A O 1
ATOM 722 N N . TYR A 1 89 ? -11.116 -2.873 -8.429 1.00 97.81 89 TYR A N 1
ATOM 723 C CA . TYR A 1 89 ? -11.908 -1.916 -7.656 1.00 97.81 89 TYR A CA 1
ATOM 724 C C . TYR A 1 89 ? -13.045 -2.576 -6.866 1.00 97.81 89 TYR A C 1
ATOM 726 O O . TYR A 1 89 ? -13.095 -2.440 -5.643 1.00 97.81 89 TYR A O 1
ATOM 734 N N . GLU A 1 90 ? -13.905 -3.347 -7.537 1.00 98.12 90 GLU A N 1
ATOM 735 C CA . GLU A 1 90 ? -15.068 -3.992 -6.907 1.00 98.12 90 GLU A CA 1
ATOM 736 C C . GLU A 1 90 ? -14.653 -4.971 -5.798 1.00 98.12 90 GLU A C 1
ATOM 738 O O . GLU A 1 90 ? -15.244 -5.005 -4.717 1.00 98.12 90 GLU A O 1
ATOM 743 N N . PHE A 1 91 ? -13.592 -5.749 -6.037 1.00 98.06 91 PHE A N 1
ATOM 744 C CA . PHE A 1 91 ? -13.047 -6.671 -5.042 1.00 98.06 91 PHE A CA 1
ATOM 745 C C . PHE A 1 91 ? -12.499 -5.921 -3.823 1.00 98.06 91 PHE A C 1
ATOM 747 O O . PHE A 1 91 ? -12.777 -6.292 -2.679 1.00 98.06 91 PHE A O 1
ATOM 754 N N . ALA A 1 92 ? -11.731 -4.854 -4.050 1.00 98.38 92 ALA A N 1
ATOM 755 C CA . ALA A 1 92 ? -11.142 -4.069 -2.975 1.00 98.38 92 ALA A CA 1
ATOM 756 C C . ALA A 1 92 ? -12.205 -3.329 -2.148 1.00 98.38 92 ALA A C 1
ATOM 758 O O . ALA A 1 92 ? -12.074 -3.242 -0.925 1.00 98.38 92 ALA A O 1
ATOM 759 N N . GLU A 1 93 ? -13.280 -2.857 -2.781 1.00 98.25 93 GLU A N 1
ATOM 760 C CA . GLU A 1 93 ? -14.426 -2.246 -2.105 1.00 98.25 93 GLU A CA 1
ATOM 761 C C . GLU A 1 93 ? -15.141 -3.248 -1.184 1.00 98.25 93 GLU A C 1
ATOM 763 O O . GLU A 1 93 ? -15.316 -2.974 0.004 1.00 98.25 93 GLU A O 1
ATOM 768 N N . GLN A 1 94 ? -15.433 -4.460 -1.663 1.00 98.12 94 GLN A N 1
ATOM 769 C CA . GLN A 1 94 ? -16.010 -5.523 -0.826 1.00 98.12 94 GLN A CA 1
ATOM 770 C C . GLN A 1 94 ? -15.089 -5.902 0.344 1.00 98.12 94 GLN A C 1
ATOM 772 O O . GLN A 1 94 ? -15.539 -6.129 1.474 1.00 98.12 94 GLN A O 1
ATOM 777 N N . CYS A 1 95 ? -13.776 -5.952 0.101 1.00 98.38 95 CYS A N 1
ATOM 778 C CA . CYS A 1 95 ? -12.786 -6.192 1.148 1.00 98.38 95 CYS A CA 1
ATOM 779 C C . CYS A 1 95 ? -12.787 -5.078 2.200 1.00 98.38 95 CYS A C 1
ATOM 781 O O . CYS A 1 95 ? -12.679 -5.364 3.399 1.00 98.38 95 CYS A O 1
ATOM 783 N N . LEU A 1 96 ? -12.937 -3.819 1.778 1.00 98.31 96 LEU A N 1
ATOM 784 C CA . LEU A 1 96 ? -13.061 -2.673 2.671 1.00 98.31 96 LEU A CA 1
ATOM 785 C C . LEU A 1 96 ? -14.313 -2.774 3.537 1.00 98.31 96 LEU A C 1
ATOM 787 O O . LEU A 1 96 ? -14.210 -2.639 4.759 1.00 98.31 96 LEU A O 1
ATOM 791 N N . GLU A 1 97 ? -15.469 -3.040 2.931 1.00 98.31 97 GLU A N 1
ATOM 792 C CA . GLU A 1 97 ? -16.728 -3.198 3.657 1.00 98.31 97 GLU A CA 1
ATOM 793 C C . GLU A 1 97 ? -16.610 -4.286 4.723 1.00 98.31 97 GLU A C 1
ATOM 795 O O . GLU A 1 97 ? -16.839 -4.044 5.913 1.00 98.31 97 GLU A O 1
ATOM 800 N N . ARG A 1 98 ? -16.131 -5.466 4.313 1.00 98.19 98 ARG A N 1
ATOM 801 C CA . ARG A 1 98 ? -15.918 -6.605 5.203 1.00 98.19 98 ARG A CA 1
ATOM 802 C C . ARG A 1 98 ? -14.958 -6.262 6.336 1.00 98.19 98 ARG A C 1
ATOM 804 O O . ARG A 1 98 ? -15.253 -6.555 7.491 1.00 98.19 98 ARG A O 1
ATOM 811 N N . THR A 1 99 ? -13.835 -5.613 6.045 1.00 98.38 99 THR A N 1
ATOM 812 C CA . THR A 1 99 ? -12.837 -5.255 7.065 1.00 98.38 99 THR A CA 1
ATOM 813 C C . THR A 1 99 ? -13.390 -4.238 8.065 1.00 98.38 99 THR A C 1
ATOM 815 O O . THR A 1 99 ? -13.160 -4.361 9.270 1.00 98.38 99 THR A O 1
ATOM 818 N N . ARG A 1 100 ? -14.193 -3.269 7.611 1.00 98.50 100 ARG A N 1
ATOM 819 C CA . ARG A 1 100 ? -14.817 -2.273 8.494 1.00 98.50 100 ARG A CA 1
ATOM 820 C C . ARG A 1 100 ? -15.811 -2.879 9.481 1.00 98.50 100 ARG A C 1
ATOM 822 O O . ARG A 1 100 ? -15.906 -2.355 10.587 1.00 98.50 100 ARG A O 1
ATOM 829 N N . THR A 1 101 ? -16.455 -4.005 9.170 1.00 98.50 101 THR A N 1
ATOM 830 C CA . THR A 1 101 ? -17.318 -4.697 10.152 1.00 98.50 101 THR A CA 1
ATOM 831 C C . THR A 1 101 ? -16.568 -5.210 11.393 1.00 98.50 101 THR A C 1
ATOM 833 O O . THR A 1 101 ? -17.180 -5.453 12.432 1.00 98.50 101 THR A O 1
ATOM 836 N N . PHE A 1 102 ? -15.237 -5.343 11.323 1.00 98.44 102 PHE A N 1
ATOM 837 C CA . PHE A 1 102 ? -14.392 -5.769 12.446 1.00 98.44 102 PHE A CA 1
ATOM 838 C C . PHE A 1 102 ? -13.666 -4.613 13.144 1.00 98.44 102 PHE A C 1
ATOM 840 O O . PHE A 1 102 ? -13.268 -4.745 14.299 1.00 98.44 102 PHE A O 1
ATOM 847 N N . VAL A 1 103 ? -13.471 -3.483 12.462 1.00 98.38 103 VAL A N 1
ATOM 848 C CA . VAL A 1 103 ? -12.724 -2.333 12.990 1.00 98.38 103 VAL A CA 1
ATOM 849 C C . VAL A 1 103 ? -13.714 -1.223 13.330 1.00 98.38 103 VAL A C 1
ATOM 851 O O . VAL A 1 103 ? -14.261 -0.642 12.400 1.00 98.38 103 VAL A O 1
ATOM 854 N N . PRO A 1 104 ? -13.968 -0.872 14.600 1.00 97.81 104 PRO A N 1
ATOM 855 C CA . PRO A 1 104 ? -14.901 0.204 14.933 1.00 97.81 104 PRO A CA 1
ATOM 856 C C . PRO A 1 104 ? -14.292 1.600 14.713 1.00 97.81 104 PRO A C 1
ATOM 858 O O . PRO A 1 104 ? -13.074 1.775 14.675 1.00 97.81 104 PRO A O 1
ATOM 861 N N . VAL A 1 105 ? -15.137 2.631 14.598 1.00 97.12 105 VAL A N 1
ATOM 862 C CA . VAL A 1 105 ? -14.701 4.024 14.348 1.00 97.12 105 VAL A CA 1
ATOM 863 C C . VAL A 1 105 ? -13.801 4.562 15.471 1.00 97.12 105 VAL A C 1
ATOM 865 O O . VAL A 1 105 ? -12.856 5.309 15.219 1.00 97.12 105 VAL A O 1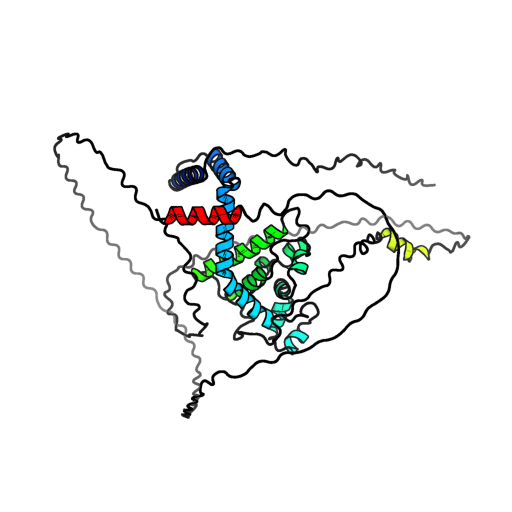
ATOM 868 N N . ASN A 1 106 ? -14.052 4.150 16.714 1.00 96.62 106 ASN A N 1
ATOM 869 C CA . ASN A 1 106 ? -13.289 4.534 17.902 1.00 96.62 106 ASN A CA 1
ATOM 870 C C . ASN A 1 106 ? -12.077 3.619 18.181 1.00 96.62 106 ASN A C 1
ATOM 872 O O . ASN A 1 106 ? -11.567 3.621 19.302 1.00 96.62 106 ASN A O 1
ATOM 876 N N . VAL A 1 107 ? -11.584 2.851 17.197 1.00 97.75 107 VAL A N 1
ATOM 877 C CA . VAL A 1 107 ? -10.454 1.911 17.375 1.00 97.75 107 VAL A CA 1
ATOM 878 C C . VAL A 1 107 ? -9.203 2.566 17.980 1.00 97.75 107 VAL A C 1
ATOM 880 O O . VAL A 1 107 ? -8.487 1.935 18.748 1.00 97.75 107 VAL A O 1
ATOM 883 N N . PHE A 1 108 ? -8.976 3.854 17.711 1.00 96.19 108 PHE A N 1
ATOM 884 C CA . PHE A 1 108 ? -7.830 4.618 18.223 1.00 96.19 108 PHE A CA 1
ATOM 885 C C . PHE A 1 108 ? -7.831 4.816 19.745 1.00 96.19 108 PHE A C 1
ATOM 887 O O . PHE A 1 108 ? -6.781 5.089 20.323 1.00 96.19 108 PHE A O 1
ATOM 894 N N . GLU A 1 109 ? -9.002 4.723 20.371 1.00 96.88 109 GLU A N 1
ATOM 895 C CA . GLU A 1 109 ? -9.219 4.944 21.806 1.00 96.88 109 GLU A CA 1
ATOM 896 C C . GLU A 1 109 ? -9.682 3.666 22.516 1.00 96.88 109 GLU A C 1
ATOM 898 O O . GLU A 1 109 ? -9.751 3.630 23.742 1.00 96.88 109 GLU A O 1
ATOM 903 N N . SER A 1 110 ? -9.996 2.619 21.749 1.00 97.75 110 SER A N 1
ATOM 904 C CA . SER A 1 110 ? -10.547 1.369 22.263 1.00 97.75 110 SER A CA 1
ATOM 905 C C . SER A 1 110 ? -9.468 0.516 22.921 1.00 97.75 110 SER A C 1
ATOM 907 O O . SER A 1 110 ? -8.364 0.357 22.395 1.00 97.75 110 SER A O 1
ATOM 909 N N . SER A 1 111 ? -9.805 -0.089 24.056 1.00 98.25 111 SER A N 1
ATOM 910 C CA . SER A 1 111 ? -9.019 -1.164 24.658 1.00 98.25 111 SER A CA 1
ATOM 911 C C . SER A 1 111 ? -9.421 -2.535 24.096 1.00 98.25 111 SER A C 1
ATOM 913 O O . SER A 1 111 ? -10.443 -2.677 23.422 1.00 98.25 111 SER A O 1
ATOM 915 N N . ALA A 1 112 ? -8.625 -3.575 24.374 1.00 98.31 112 ALA A N 1
ATOM 916 C CA . ALA A 1 112 ? -8.958 -4.939 23.952 1.00 98.31 112 ALA A CA 1
ATOM 917 C C . ALA A 1 112 ? -10.282 -5.417 24.574 1.00 98.31 112 ALA A C 1
ATOM 919 O O . ALA A 1 112 ? -11.072 -6.071 23.897 1.00 98.31 112 ALA A O 1
ATOM 920 N N . ASP A 1 113 ? -10.548 -5.036 25.826 1.00 98.50 113 ASP A N 1
ATOM 921 C CA . ASP A 1 113 ? -11.776 -5.399 26.536 1.00 98.50 113 ASP A CA 1
ATOM 922 C C . ASP A 1 113 ? -13.008 -4.721 25.924 1.00 98.50 113 ASP A C 1
ATOM 924 O O . ASP A 1 113 ? -14.065 -5.345 25.845 1.00 98.50 113 ASP A O 1
ATOM 928 N N . ASP A 1 114 ? -12.877 -3.480 25.440 1.00 98.38 114 ASP A N 1
ATOM 929 C CA . ASP A 1 114 ? -13.969 -2.772 24.756 1.00 98.38 114 ASP A CA 1
ATOM 930 C C . ASP A 1 114 ? -14.342 -3.475 23.444 1.00 98.38 114 ASP A C 1
ATOM 932 O O . ASP A 1 114 ? -15.518 -3.670 23.145 1.00 98.38 114 ASP A O 1
ATOM 936 N N . LEU A 1 115 ? -13.341 -3.922 22.679 1.00 98.25 115 LEU A N 1
ATOM 937 C CA . LEU A 1 115 ? -13.543 -4.671 21.435 1.00 98.25 115 LEU A CA 1
ATOM 938 C C . LEU A 1 115 ? -14.191 -6.043 21.676 1.00 98.25 115 LEU A C 1
ATOM 940 O O . LEU A 1 115 ? -15.059 -6.460 20.910 1.00 98.25 115 LEU A O 1
ATOM 944 N N . VAL A 1 116 ? -13.814 -6.732 22.756 1.00 98.38 116 VAL A N 1
ATOM 945 C CA . VAL A 1 116 ? -14.451 -7.999 23.151 1.00 98.38 116 VAL A CA 1
ATOM 946 C C . VAL A 1 116 ? -15.892 -7.769 23.615 1.00 98.38 116 VAL A C 1
ATOM 948 O O . VAL A 1 116 ? -16.776 -8.545 23.261 1.00 98.38 116 VAL A O 1
ATOM 951 N N . GLN A 1 117 ? -16.168 -6.680 24.343 1.00 98.31 117 GLN A N 1
ATOM 952 C CA . GLN A 1 117 ? -17.534 -6.296 24.726 1.00 98.31 117 GLN A CA 1
ATOM 953 C C . GLN A 1 117 ? -18.417 -5.964 23.517 1.00 98.31 117 GLN A C 1
ATOM 955 O O . GLN A 1 117 ? -19.620 -6.215 23.563 1.00 98.31 117 GLN A O 1
ATOM 960 N N . LEU A 1 118 ? -17.829 -5.457 22.428 1.00 97.62 118 LEU A N 1
ATOM 961 C CA . LEU A 1 118 ? -18.518 -5.274 21.147 1.00 97.62 118 LEU A CA 1
ATOM 962 C C . LEU A 1 118 ? -18.836 -6.597 20.431 1.00 97.62 118 LEU A C 1
ATOM 964 O O . LEU A 1 118 ? -19.569 -6.578 19.451 1.00 97.62 118 LEU A O 1
ATOM 968 N N . GLY A 1 119 ? -18.325 -7.737 20.907 1.00 97.69 119 GLY A N 1
ATOM 969 C CA . GLY A 1 119 ? -18.607 -9.063 20.351 1.00 97.69 119 GLY A CA 1
ATOM 970 C C . GLY A 1 119 ? -17.497 -9.638 19.470 1.00 97.69 119 GLY A C 1
ATOM 971 O O . GLY A 1 119 ? -17.718 -10.648 18.806 1.00 97.69 119 GLY A O 1
ATOM 972 N N . LEU A 1 120 ? -16.307 -9.028 19.445 1.00 98.19 120 LEU A N 1
ATOM 973 C CA . LEU A 1 120 ? -15.147 -9.613 18.768 1.00 98.19 120 LEU A CA 1
ATOM 974 C C . LEU A 1 120 ? -14.527 -10.733 19.611 1.00 98.19 120 LEU A C 1
ATOM 976 O O . LEU A 1 120 ? -14.520 -10.687 20.843 1.00 98.19 120 LEU A O 1
ATOM 980 N N . THR A 1 121 ? -13.936 -11.726 18.946 1.00 98.19 121 THR A N 1
ATOM 981 C CA . THR A 1 121 ? -13.118 -12.731 19.634 1.00 98.19 121 THR A CA 1
ATOM 982 C C . THR A 1 121 ? -11.872 -12.060 20.235 1.00 98.19 121 THR A C 1
ATOM 984 O O . THR A 1 121 ? -11.366 -11.079 19.680 1.00 98.19 121 THR A O 1
ATOM 987 N N . PRO A 1 122 ? -11.335 -12.556 21.365 1.00 98.38 122 PRO A N 1
ATOM 988 C CA . PRO A 1 122 ? -10.177 -11.938 22.017 1.00 98.38 122 PRO A CA 1
ATOM 989 C C . PRO A 1 122 ? -8.927 -11.923 21.123 1.00 98.38 122 PRO A C 1
ATOM 991 O O . PRO A 1 122 ? -8.142 -10.974 21.160 1.00 98.38 122 PRO A O 1
ATOM 994 N N . GLU A 1 123 ? -8.754 -12.946 20.284 1.00 98.12 123 GLU A N 1
ATOM 995 C CA . GLU A 1 123 ? -7.659 -13.022 19.313 1.00 98.12 123 GLU A CA 1
ATOM 996 C C . GLU A 1 123 ? -7.791 -11.954 18.228 1.00 98.12 123 GLU A C 1
ATOM 998 O O . GLU A 1 123 ? -6.815 -11.272 17.902 1.00 98.12 123 GLU A O 1
ATOM 1003 N N . LEU A 1 124 ? -9.009 -11.746 17.725 1.00 98.19 124 LEU A N 1
ATOM 1004 C CA . LEU A 1 124 ? -9.284 -10.737 16.716 1.00 98.19 124 LEU A CA 1
ATOM 1005 C C . LEU A 1 124 ? -9.181 -9.317 17.279 1.00 98.19 124 LEU A C 1
ATOM 1007 O O . LEU A 1 124 ? -8.553 -8.464 16.658 1.00 98.19 124 LEU A O 1
ATOM 1011 N N . ALA A 1 125 ? -9.701 -9.070 18.482 1.00 98.50 125 ALA A N 1
ATOM 1012 C CA . ALA A 1 125 ? -9.537 -7.796 19.181 1.00 98.50 125 ALA A CA 1
ATOM 1013 C C . ALA A 1 125 ? -8.049 -7.439 19.352 1.00 98.50 125 ALA A C 1
ATOM 1015 O O . ALA A 1 125 ? -7.620 -6.322 19.048 1.00 98.50 125 ALA A O 1
ATOM 1016 N N . LYS A 1 126 ? -7.230 -8.416 19.764 1.00 98.31 126 LYS A N 1
ATOM 1017 C CA . LYS A 1 126 ? -5.775 -8.259 19.851 1.00 98.31 126 LYS A CA 1
ATOM 1018 C C . LYS A 1 126 ? -5.158 -7.970 18.481 1.00 98.31 126 LYS A C 1
ATOM 1020 O O . LYS A 1 126 ? -4.329 -7.066 18.388 1.00 98.31 126 LYS A O 1
ATOM 1025 N N . ARG A 1 127 ? -5.564 -8.683 17.424 1.00 98.06 127 ARG A N 1
ATOM 1026 C CA . ARG A 1 127 ? -5.088 -8.442 16.052 1.00 98.06 127 ARG A CA 1
ATOM 1027 C C . ARG A 1 127 ? -5.394 -7.016 15.598 1.00 98.06 127 ARG A C 1
ATOM 1029 O O . ARG A 1 127 ? -4.472 -6.329 15.170 1.00 98.06 127 ARG A O 1
ATOM 1036 N N . VAL A 1 128 ? -6.639 -6.559 15.742 1.00 98.25 128 VAL A N 1
ATOM 1037 C CA . VAL A 1 128 ? -7.074 -5.209 15.346 1.00 98.25 128 VAL A CA 1
ATOM 1038 C C . VAL A 1 128 ? -6.240 -4.129 16.041 1.00 98.25 128 VAL A C 1
ATOM 1040 O O . VAL A 1 128 ? -5.846 -3.158 15.403 1.00 98.25 128 VAL A O 1
ATOM 1043 N N . LEU A 1 129 ? -5.898 -4.300 17.322 1.00 98.06 129 LEU A N 1
ATOM 1044 C CA . LEU A 1 129 ? -5.080 -3.325 18.057 1.00 98.06 129 LEU A CA 1
ATOM 1045 C C . LEU A 1 129 ? -3.580 -3.410 17.740 1.00 98.06 129 LEU A C 1
ATOM 1047 O O . LEU A 1 129 ? -2.896 -2.386 17.712 1.00 98.06 129 LEU A O 1
ATOM 1051 N N . GLN A 1 130 ? -3.053 -4.613 17.507 1.00 97.69 130 GLN A N 1
ATOM 1052 C CA . GLN A 1 130 ? -1.636 -4.819 17.190 1.00 97.69 130 GLN A CA 1
ATOM 1053 C C . GLN A 1 130 ? -1.289 -4.428 15.752 1.00 97.69 130 GLN A C 1
ATOM 1055 O O . GLN A 1 130 ? -0.169 -3.994 15.485 1.00 97.69 130 GLN A O 1
ATOM 1060 N N . ARG A 1 131 ? -2.227 -4.603 14.818 1.00 97.88 131 ARG A N 1
ATOM 1061 C CA . ARG A 1 131 ? -2.047 -4.329 13.392 1.00 97.88 131 ARG A CA 1
ATOM 1062 C C . ARG A 1 131 ? -2.578 -2.948 13.049 1.00 97.88 131 ARG A C 1
ATOM 1064 O O . ARG A 1 131 ? -3.676 -2.789 12.527 1.00 97.88 131 ARG A O 1
ATOM 1071 N N . GLN A 1 132 ? -1.776 -1.936 13.359 1.00 97.56 132 GLN A N 1
ATOM 1072 C CA . GLN A 1 132 ? -2.166 -0.533 13.220 1.00 97.56 132 GLN A CA 1
ATOM 1073 C C . GLN A 1 132 ? -2.431 -0.121 11.766 1.00 97.56 132 GLN A C 1
ATOM 1075 O O . GLN A 1 132 ? -3.167 0.836 11.546 1.00 97.56 132 GLN A O 1
ATOM 1080 N N . CYS A 1 133 ? -1.928 -0.866 10.774 1.00 97.69 133 CYS A N 1
ATOM 1081 C CA . CYS A 1 133 ? -2.332 -0.707 9.371 1.00 97.69 133 CYS A CA 1
ATOM 1082 C C . CYS A 1 133 ? -3.850 -0.793 9.175 1.00 97.69 133 CYS A C 1
ATOM 1084 O O . CYS A 1 133 ? -4.404 -0.045 8.373 1.00 97.69 133 CYS A O 1
ATOM 1086 N N . LEU A 1 134 ? -4.538 -1.642 9.947 1.00 98.19 134 LEU A N 1
ATOM 1087 C CA . LEU A 1 134 ? -5.991 -1.792 9.870 1.00 98.19 134 LEU A CA 1
ATOM 1088 C C . LEU A 1 134 ? -6.733 -0.529 10.304 1.00 98.19 134 LEU A C 1
ATOM 1090 O O . LEU A 1 134 ? -7.897 -0.362 9.969 1.00 98.19 134 LEU A O 1
ATOM 1094 N N . TRP A 1 135 ? -6.087 0.388 11.024 1.00 98.06 135 TRP A N 1
ATOM 1095 C CA . TRP A 1 135 ? -6.738 1.615 11.478 1.00 98.06 135 TRP A CA 1
ATOM 1096 C C . TRP A 1 135 ? -6.942 2.603 10.326 1.00 98.06 135 TRP A C 1
ATOM 1098 O O . TRP A 1 135 ? -7.860 3.423 10.389 1.00 98.06 135 TRP A O 1
ATOM 1108 N N . LEU A 1 136 ? -6.153 2.484 9.248 1.00 98.12 136 LEU A N 1
ATOM 1109 C CA . LEU A 1 136 ? -6.298 3.301 8.042 1.00 98.12 136 LEU A CA 1
ATOM 1110 C C . LEU A 1 136 ? -7.685 3.148 7.407 1.00 98.12 136 LEU A C 1
ATOM 1112 O O . LEU A 1 136 ? -8.225 4.124 6.896 1.00 98.12 136 LEU A O 1
ATOM 1116 N N . VAL A 1 137 ? -8.325 1.976 7.530 1.00 98.38 137 VAL A N 1
ATOM 1117 C CA . VAL A 1 137 ? -9.657 1.738 6.943 1.00 98.38 137 VAL A CA 1
ATOM 1118 C C . VAL A 1 137 ? -10.755 2.606 7.560 1.00 98.38 137 VAL A C 1
ATOM 1120 O O . VAL A 1 137 ? -11.815 2.793 6.956 1.00 98.38 137 VAL A O 1
ATOM 1123 N N . ARG A 1 138 ? -10.499 3.150 8.757 1.00 97.88 138 ARG A N 1
ATOM 1124 C CA . ARG A 1 138 ? -11.369 4.086 9.475 1.00 97.88 138 ARG A CA 1
ATOM 1125 C C . ARG A 1 138 ? -10.882 5.525 9.417 1.00 97.88 138 ARG A C 1
ATOM 1127 O O . ARG A 1 138 ? -11.494 6.369 10.059 1.00 97.88 138 ARG A O 1
ATOM 1134 N N . MET A 1 139 ? -9.837 5.831 8.658 1.00 97.38 139 MET A N 1
ATOM 1135 C CA . MET A 1 139 ? -9.379 7.200 8.432 1.00 97.38 139 MET A CA 1
ATOM 1136 C C . MET A 1 139 ? -9.928 7.733 7.112 1.00 97.38 139 MET A C 1
ATOM 1138 O O . MET A 1 139 ? -10.140 6.995 6.151 1.00 97.38 139 MET A O 1
ATOM 1142 N N . SER A 1 140 ? -10.168 9.039 7.059 1.00 97.12 140 SER A N 1
ATOM 1143 C CA . SER A 1 140 ? -10.505 9.706 5.801 1.00 97.12 140 SER A CA 1
ATOM 1144 C C . SER A 1 140 ? -9.277 9.823 4.886 1.00 97.12 140 SER A C 1
ATOM 1146 O O . SER A 1 140 ? -8.149 9.977 5.358 1.00 97.12 140 SER A O 1
ATOM 1148 N N . LYS A 1 141 ? -9.486 9.822 3.560 1.00 97.38 141 LYS A N 1
ATOM 1149 C CA . LYS A 1 141 ? -8.402 9.999 2.571 1.00 97.38 141 LYS A CA 1
ATOM 1150 C C . LYS A 1 141 ? -7.601 11.287 2.803 1.00 97.38 141 LYS A C 1
ATOM 1152 O O . LYS A 1 141 ? -6.387 11.299 2.620 1.00 97.38 141 LYS A O 1
ATOM 1157 N N . THR A 1 142 ? -8.258 12.358 3.253 1.00 96.44 142 THR A N 1
ATOM 1158 C CA . THR A 1 142 ? -7.621 13.647 3.576 1.00 96.44 142 THR A CA 1
ATOM 1159 C C . THR A 1 142 ? -6.712 13.559 4.801 1.00 96.44 142 THR A C 1
ATOM 1161 O O . THR A 1 142 ? -5.627 14.141 4.802 1.00 96.44 142 THR A O 1
ATOM 1164 N N . GLU A 1 143 ? -7.117 12.801 5.823 1.00 96.44 143 GLU A N 1
ATOM 1165 C CA . GLU A 1 143 ? -6.298 12.539 7.005 1.00 96.44 143 GLU A CA 1
ATOM 1166 C C . GLU A 1 143 ? -5.071 11.700 6.645 1.00 96.44 143 GLU A C 1
ATOM 1168 O O . GLU A 1 143 ? -3.950 12.088 6.978 1.00 96.44 143 GLU A O 1
ATOM 1173 N N . ILE A 1 144 ? -5.257 10.622 5.877 1.00 97.31 144 ILE A N 1
ATOM 1174 C CA . ILE A 1 144 ? -4.158 9.772 5.395 1.00 97.31 144 ILE A CA 1
ATOM 1175 C C . ILE A 1 144 ? -3.176 10.588 4.541 1.00 97.31 144 ILE A C 1
ATOM 1177 O O . ILE A 1 144 ? -1.967 10.504 4.748 1.00 97.31 144 ILE A O 1
ATOM 1181 N N . ALA A 1 145 ? -3.675 11.451 3.649 1.00 97.25 145 ALA A N 1
ATOM 1182 C CA . ALA A 1 145 ? -2.841 12.324 2.819 1.00 97.25 145 ALA A CA 1
ATOM 1183 C C . ALA A 1 145 ? -1.946 13.265 3.647 1.00 97.25 145 ALA A C 1
ATOM 1185 O O . ALA A 1 145 ? -0.883 13.679 3.180 1.00 97.25 145 ALA A O 1
ATOM 1186 N N . SER A 1 146 ? -2.368 13.610 4.867 1.00 96.38 146 SER A N 1
ATOM 1187 C CA . SER A 1 146 ? -1.634 14.486 5.785 1.00 96.38 146 SER A CA 1
ATOM 1188 C C . SER A 1 146 ? -0.639 13.763 6.701 1.00 96.38 146 SER A C 1
ATOM 1190 O O . SER A 1 146 ? 0.177 14.432 7.337 1.00 96.38 146 SER A O 1
ATOM 1192 N N . LEU A 1 147 ? -0.680 12.425 6.768 1.00 96.56 147 LEU A N 1
ATOM 1193 C CA . LEU A 1 147 ? 0.219 11.642 7.616 1.00 96.56 147 LEU A CA 1
ATOM 1194 C C . LEU A 1 147 ? 1.682 11.888 7.252 1.00 96.56 147 LEU A C 1
ATOM 1196 O O . LEU A 1 147 ? 2.026 12.111 6.090 1.00 96.56 147 LEU A O 1
ATOM 1200 N N . HIS A 1 148 ? 2.551 11.844 8.257 1.00 97.31 148 HIS A N 1
ATOM 1201 C CA . HIS A 1 148 ? 3.986 11.991 8.055 1.00 97.31 148 HIS A CA 1
ATOM 1202 C C . HIS A 1 148 ? 4.577 10.736 7.390 1.00 97.31 148 HIS A C 1
ATOM 1204 O O . HIS A 1 148 ? 4.109 9.624 7.627 1.00 97.31 148 HIS A O 1
ATOM 1210 N N . GLU A 1 149 ? 5.634 10.899 6.589 1.00 97.06 149 GLU A N 1
ATOM 1211 C CA . GLU A 1 149 ? 6.281 9.778 5.883 1.00 97.06 149 GLU A CA 1
ATOM 1212 C C . GLU A 1 149 ? 6.784 8.679 6.834 1.00 97.06 149 GLU A C 1
ATOM 1214 O O . GLU A 1 149 ? 6.608 7.494 6.561 1.00 97.06 149 GLU A O 1
ATOM 1219 N N . SER A 1 150 ? 7.336 9.055 7.993 1.00 96.88 150 SER A N 1
ATOM 1220 C CA . SER A 1 150 ? 7.832 8.100 8.993 1.00 96.88 150 SER A CA 1
ATOM 1221 C C . SER A 1 150 ? 6.724 7.228 9.575 1.00 96.88 150 SER A C 1
ATOM 1223 O O . SER A 1 150 ? 6.964 6.070 9.910 1.00 96.88 150 SER A O 1
ATOM 1225 N N . ASP A 1 151 ? 5.513 7.774 9.701 1.00 97.75 151 ASP A N 1
ATOM 1226 C CA . ASP A 1 151 ? 4.377 7.027 10.231 1.00 97.75 151 ASP A CA 1
ATOM 1227 C C . ASP A 1 151 ? 3.898 6.009 9.197 1.00 97.75 151 ASP A C 1
ATOM 1229 O O . ASP A 1 151 ? 3.636 4.864 9.552 1.00 97.75 151 ASP A O 1
ATOM 1233 N N . LEU A 1 152 ? 3.849 6.388 7.916 1.00 97.38 152 LEU A N 1
ATOM 1234 C CA . LEU A 1 152 ? 3.489 5.475 6.829 1.00 97.38 152 LEU A CA 1
ATOM 1235 C C . LEU A 1 152 ? 4.492 4.315 6.710 1.00 97.38 152 LEU A C 1
ATOM 1237 O O . LEU A 1 152 ? 4.097 3.151 6.733 1.00 97.38 152 LEU A O 1
ATOM 1241 N N . LEU A 1 153 ? 5.791 4.626 6.677 1.00 96.12 153 LEU A N 1
ATOM 1242 C CA . LEU A 1 153 ? 6.858 3.635 6.489 1.00 96.12 153 LEU A CA 1
ATOM 1243 C C . LEU A 1 153 ? 7.126 2.764 7.724 1.00 96.12 153 LEU A C 1
ATOM 1245 O O . LEU A 1 153 ? 7.537 1.613 7.579 1.00 96.12 153 LEU A O 1
ATOM 1249 N N . GLY A 1 154 ? 6.925 3.303 8.929 1.00 96.69 154 GLY A N 1
ATOM 1250 C CA . GLY A 1 154 ? 7.144 2.577 10.179 1.00 96.69 154 GLY A CA 1
ATOM 1251 C C . GLY A 1 154 ? 5.863 1.950 10.718 1.00 96.69 154 GLY A C 1
ATOM 1252 O O . GLY A 1 154 ? 5.727 0.731 10.803 1.00 96.69 154 GLY A O 1
ATOM 1253 N N . ARG A 1 155 ? 4.907 2.799 11.096 1.00 97.19 155 ARG A N 1
ATOM 1254 C CA . ARG A 1 155 ? 3.697 2.397 11.820 1.00 97.19 155 ARG A CA 1
ATOM 1255 C C . ARG A 1 155 ? 2.656 1.723 10.932 1.00 97.19 155 ARG A C 1
ATOM 1257 O O . ARG A 1 155 ? 1.942 0.848 11.413 1.00 97.19 155 ARG A O 1
ATOM 1264 N N . TYR A 1 156 ? 2.556 2.127 9.670 1.00 97.75 156 TYR A N 1
ATOM 1265 C CA . TYR A 1 156 ? 1.530 1.649 8.740 1.00 97.75 156 TYR A CA 1
ATOM 1266 C C . TYR A 1 156 ? 2.103 0.818 7.581 1.00 97.75 156 TYR A C 1
ATOM 1268 O O . TYR A 1 156 ? 1.534 0.756 6.494 1.00 97.75 156 TYR A O 1
ATOM 1276 N N . ASN A 1 157 ? 3.220 0.132 7.814 1.00 96.50 157 ASN A N 1
ATOM 1277 C CA . ASN A 1 157 ? 3.813 -0.767 6.831 1.00 96.50 157 ASN A CA 1
ATOM 1278 C C . ASN A 1 157 ? 3.034 -2.095 6.737 1.00 96.50 157 ASN A C 1
ATOM 1280 O O . ASN A 1 157 ? 3.104 -2.932 7.642 1.00 96.50 157 ASN A O 1
ATOM 1284 N N . SER A 1 158 ? 2.287 -2.296 5.646 1.00 94.94 158 SER A N 1
ATOM 1285 C CA . SER A 1 158 ? 1.462 -3.495 5.417 1.00 94.94 158 SER A CA 1
ATOM 1286 C C . SER A 1 158 ? 2.299 -4.772 5.275 1.00 94.94 158 SER A C 1
ATOM 1288 O O . SER A 1 158 ? 1.954 -5.803 5.860 1.00 94.94 158 SER A O 1
ATOM 1290 N N . SER A 1 159 ? 3.431 -4.695 4.573 1.00 94.06 159 SER A N 1
ATOM 1291 C CA . SER A 1 159 ? 4.339 -5.824 4.347 1.00 94.06 159 SER A CA 1
ATOM 1292 C C . SER A 1 159 ? 4.951 -6.336 5.653 1.00 94.06 159 SER A C 1
ATOM 1294 O O . SER A 1 159 ? 4.928 -7.541 5.909 1.00 94.06 159 SER A O 1
ATOM 1296 N N . ALA A 1 160 ? 5.419 -5.428 6.518 1.00 96.38 160 ALA A N 1
ATOM 1297 C CA . ALA A 1 160 ? 6.028 -5.771 7.807 1.00 96.38 160 ALA A CA 1
ATOM 1298 C C . ALA A 1 160 ? 5.019 -6.300 8.845 1.00 96.38 160 ALA A C 1
ATOM 1300 O O . ALA A 1 160 ? 5.396 -6.975 9.800 1.00 96.38 160 ALA A O 1
ATOM 1301 N N . GLN A 1 161 ? 3.729 -5.997 8.681 1.00 96.50 161 GLN A N 1
ATOM 1302 C CA . GLN A 1 161 ? 2.680 -6.395 9.625 1.00 96.50 161 GLN A CA 1
ATOM 1303 C C . GLN A 1 161 ? 2.001 -7.727 9.286 1.00 96.50 161 GLN A C 1
ATOM 1305 O O . GLN A 1 161 ? 1.132 -8.168 10.041 1.00 96.50 161 GLN A O 1
ATOM 1310 N N . HIS A 1 162 ? 2.421 -8.394 8.206 1.00 96.00 162 HIS A N 1
ATOM 1311 C CA . HIS A 1 162 ? 1.855 -9.663 7.741 1.00 96.00 162 HIS A CA 1
ATOM 1312 C C . HIS A 1 162 ? 0.331 -9.588 7.531 1.00 96.00 162 HIS A C 1
ATOM 1314 O O . HIS A 1 162 ? -0.435 -10.366 8.111 1.00 96.00 162 HIS A O 1
ATOM 1320 N N . MET A 1 163 ? -0.107 -8.608 6.735 1.00 98.06 163 MET A N 1
ATOM 1321 C CA . MET A 1 163 ? -1.511 -8.484 6.326 1.00 98.06 163 MET A CA 1
ATOM 1322 C C . MET A 1 163 ? -1.914 -9.634 5.397 1.00 98.06 163 MET A C 1
ATOM 1324 O O . MET A 1 163 ? -1.081 -10.143 4.635 1.00 98.06 163 MET A O 1
ATOM 1328 N N . ASP A 1 164 ? -3.176 -10.053 5.489 1.00 98.25 164 ASP A N 1
ATOM 1329 C CA . ASP A 1 164 ? -3.781 -10.963 4.513 1.00 98.25 164 ASP A CA 1
ATOM 1330 C C . ASP A 1 164 ? -4.250 -10.204 3.254 1.00 98.25 164 ASP A C 1
ATOM 1332 O O . ASP A 1 164 ? -4.159 -8.971 3.183 1.00 98.25 164 ASP A O 1
ATOM 1336 N N . ILE A 1 165 ? -4.670 -10.934 2.217 1.00 98.50 165 ILE A N 1
ATOM 1337 C CA . ILE A 1 165 ? -5.033 -10.337 0.923 1.00 98.50 165 ILE A CA 1
ATOM 1338 C C . ILE A 1 165 ? -6.247 -9.407 1.044 1.00 98.50 165 ILE A C 1
ATOM 1340 O O . ILE A 1 165 ? -6.270 -8.340 0.434 1.00 98.50 165 ILE A O 1
ATOM 1344 N N . ILE A 1 166 ? -7.211 -9.766 1.899 1.00 98.50 166 ILE A N 1
ATOM 1345 C CA . ILE A 1 166 ? -8.438 -9.000 2.142 1.00 98.50 166 ILE A CA 1
ATOM 1346 C C . ILE A 1 166 ? -8.105 -7.695 2.872 1.00 98.50 166 ILE A C 1
ATOM 1348 O O . ILE A 1 166 ? -8.549 -6.620 2.475 1.00 98.50 166 ILE A O 1
ATOM 1352 N N . GLU A 1 167 ? -7.282 -7.769 3.916 1.00 98.56 167 GLU A N 1
ATOM 1353 C CA . GLU A 1 167 ? -6.811 -6.607 4.669 1.00 98.56 167 GLU A CA 1
ATOM 1354 C C . GLU A 1 167 ? -5.982 -5.665 3.783 1.00 98.56 167 GLU A C 1
ATOM 1356 O O . GLU A 1 167 ? -6.157 -4.447 3.835 1.00 98.56 167 GLU A O 1
ATOM 1361 N N . THR A 1 168 ? -5.105 -6.212 2.937 1.00 98.62 168 THR A N 1
ATOM 1362 C CA . THR A 1 168 ? -4.265 -5.417 2.026 1.00 98.62 168 THR A CA 1
ATOM 1363 C C . THR A 1 168 ? -5.113 -4.705 0.970 1.00 98.62 168 THR A C 1
ATOM 1365 O O . THR A 1 168 ? -4.911 -3.513 0.738 1.00 98.62 168 THR A O 1
ATOM 1368 N N . ALA A 1 169 ? -6.106 -5.389 0.392 1.00 98.62 169 ALA A N 1
ATOM 1369 C CA . ALA A 1 169 ? -7.054 -4.795 -0.550 1.00 98.62 169 ALA A CA 1
ATOM 1370 C C . ALA A 1 169 ? -7.893 -3.681 0.098 1.00 98.62 169 ALA A C 1
ATOM 1372 O O . ALA A 1 169 ? -8.039 -2.600 -0.475 1.00 98.62 169 ALA A O 1
ATOM 1373 N N . ALA A 1 170 ? -8.363 -3.901 1.331 1.00 98.56 170 ALA A N 1
ATOM 1374 C CA . ALA A 1 170 ? -9.086 -2.896 2.106 1.00 98.56 170 ALA A CA 1
ATOM 1375 C C . ALA A 1 170 ? -8.233 -1.648 2.384 1.00 98.56 170 ALA A C 1
ATOM 1377 O O . ALA A 1 170 ? -8.721 -0.524 2.275 1.00 98.56 170 ALA A O 1
ATOM 1378 N N . ILE A 1 171 ? -6.952 -1.823 2.725 1.00 98.44 171 ILE A N 1
ATOM 1379 C CA . ILE A 1 171 ? -6.027 -0.700 2.913 1.00 98.44 171 ILE A CA 1
ATOM 1380 C C . ILE A 1 171 ? -5.825 0.033 1.586 1.00 98.44 171 ILE A C 1
ATOM 1382 O O . ILE A 1 171 ? -5.972 1.253 1.554 1.00 98.44 171 ILE A O 1
ATOM 1386 N N . TYR A 1 172 ? -5.549 -0.689 0.499 1.00 98.44 172 TYR A N 1
ATOM 1387 C CA . TYR A 1 172 ? -5.271 -0.119 -0.819 1.00 98.44 172 TYR A CA 1
ATOM 1388 C C . TYR A 1 172 ? -6.341 0.886 -1.273 1.00 98.44 172 TYR A C 1
ATOM 1390 O O . TYR A 1 172 ? -6.026 2.042 -1.559 1.00 98.44 172 TYR A O 1
ATOM 1398 N N . ILE A 1 173 ? -7.616 0.489 -1.247 1.00 98.31 173 ILE A N 1
ATOM 1399 C CA . ILE A 1 173 ? -8.724 1.340 -1.711 1.00 98.31 173 ILE A CA 1
ATOM 1400 C C . ILE A 1 173 ? -8.943 2.587 -0.829 1.00 98.31 173 ILE A C 1
ATOM 1402 O O . ILE A 1 173 ? -9.475 3.611 -1.277 1.00 98.31 173 ILE A O 1
ATOM 1406 N N . THR A 1 174 ? -8.494 2.534 0.431 1.00 98.12 174 THR A N 1
ATOM 1407 C CA . THR A 1 174 ? -8.597 3.658 1.378 1.00 98.12 174 THR A CA 1
ATOM 1408 C C . THR A 1 174 ? -7.509 4.705 1.190 1.00 98.12 174 THR A C 1
ATOM 1410 O O . THR A 1 174 ? -7.650 5.809 1.714 1.00 98.12 174 THR A O 1
ATOM 1413 N N . LEU A 1 175 ? -6.454 4.412 0.426 1.00 98.06 175 LEU A N 1
ATOM 1414 C CA . LEU A 1 175 ? -5.365 5.357 0.204 1.00 98.06 175 LEU A CA 1
ATOM 1415 C C . LEU A 1 175 ? -5.812 6.531 -0.691 1.00 98.06 175 LEU A C 1
ATOM 1417 O O . LEU A 1 175 ? -6.648 6.366 -1.589 1.00 98.06 175 LEU A O 1
ATOM 1421 N N . PRO A 1 176 ? -5.287 7.747 -0.454 1.00 97.69 176 PRO A N 1
ATOM 1422 C CA . PRO A 1 176 ? -5.496 8.875 -1.351 1.00 97.69 176 PRO A CA 1
ATOM 1423 C C . PRO A 1 176 ? -4.666 8.712 -2.631 1.00 97.69 176 PRO A C 1
ATOM 1425 O O . PRO A 1 176 ? -3.585 8.127 -2.615 1.00 97.69 176 PRO A O 1
ATOM 1428 N N . ASP A 1 177 ? -5.130 9.299 -3.734 1.00 96.38 177 ASP A N 1
ATOM 1429 C CA . ASP A 1 177 ? -4.361 9.319 -4.987 1.00 96.38 177 ASP A CA 1
ATOM 1430 C C . ASP A 1 177 ? -3.177 10.287 -4.940 1.00 96.38 177 ASP A C 1
ATOM 1432 O O . ASP A 1 177 ? -2.196 10.115 -5.659 1.00 96.38 177 ASP A O 1
ATOM 1436 N N . ARG A 1 178 ? -3.262 11.320 -4.093 1.00 96.81 178 ARG A N 1
ATOM 1437 C CA . ARG A 1 178 ? -2.206 12.317 -3.892 1.00 96.81 178 ARG A CA 1
ATOM 1438 C C . ARG A 1 178 ? -1.999 12.580 -2.407 1.00 96.81 178 ARG A C 1
ATOM 1440 O O . ARG A 1 178 ? -2.963 12.751 -1.661 1.00 96.81 178 ARG A O 1
ATOM 1447 N N . PHE A 1 179 ? -0.739 12.663 -1.996 1.00 97.44 179 PHE A N 1
ATOM 1448 C CA . PHE A 1 179 ? -0.363 13.001 -0.628 1.00 97.44 179 PHE A CA 1
ATOM 1449 C C . PHE A 1 179 ? 0.025 14.474 -0.501 1.00 97.44 179 PHE A C 1
ATOM 1451 O O . PHE A 1 179 ? 0.597 15.074 -1.411 1.00 97.44 179 PHE A O 1
ATOM 1458 N N . ASN A 1 180 ? -0.252 15.057 0.664 1.00 96.12 180 ASN A N 1
ATOM 1459 C CA . ASN A 1 180 ? 0.127 16.431 0.965 1.00 96.12 180 ASN A CA 1
ATOM 1460 C C . ASN A 1 180 ? 1.598 16.485 1.405 1.00 96.12 180 ASN A C 1
ATOM 1462 O O . ASN A 1 180 ? 2.021 15.706 2.267 1.00 96.12 180 ASN A O 1
ATOM 1466 N N . GLY A 1 181 ? 2.357 17.436 0.850 1.00 93.75 181 GLY A N 1
ATOM 1467 C CA . GLY A 1 181 ? 3.754 17.687 1.227 1.00 93.75 181 GLY A CA 1
ATOM 1468 C C . GLY A 1 181 ? 4.719 16.551 0.878 1.00 93.75 181 GLY A C 1
ATOM 1469 O O . GLY A 1 181 ? 5.649 16.303 1.638 1.00 93.75 181 GLY A O 1
ATOM 1470 N N . ASP A 1 182 ? 4.481 15.832 -0.221 1.00 96.81 182 ASP A N 1
ATOM 1471 C CA . ASP A 1 182 ? 5.327 14.721 -0.678 1.00 96.81 182 ASP A CA 1
ATOM 1472 C C . ASP A 1 182 ? 6.355 15.175 -1.729 1.00 96.81 182 ASP A C 1
ATOM 1474 O O . ASP A 1 182 ? 6.346 14.731 -2.872 1.00 96.81 182 ASP A O 1
ATOM 1478 N N . GLU A 1 183 ? 7.230 16.113 -1.360 1.00 95.25 183 GLU A N 1
ATOM 1479 C CA . GLU A 1 183 ? 8.229 16.682 -2.284 1.00 95.25 183 GLU A CA 1
ATOM 1480 C C . GLU A 1 183 ? 9.258 15.644 -2.761 1.00 95.25 183 GLU A C 1
ATOM 1482 O O . GLU A 1 183 ? 9.772 15.745 -3.872 1.00 95.25 183 GLU A O 1
ATOM 1487 N N . LEU A 1 184 ? 9.543 14.639 -1.925 1.00 95.25 184 LEU A N 1
ATOM 1488 C CA . LEU A 1 184 ? 10.485 13.555 -2.220 1.00 95.25 184 LEU A CA 1
ATOM 1489 C C . LEU A 1 184 ? 9.820 12.329 -2.865 1.00 95.25 184 LEU A C 1
ATOM 1491 O O . LEU A 1 184 ? 10.529 11.394 -3.224 1.00 95.25 184 LEU A O 1
ATOM 1495 N N . GLY A 1 185 ? 8.487 12.303 -2.980 1.00 96.94 185 GLY A N 1
ATOM 1496 C CA . GLY A 1 185 ? 7.741 11.172 -3.541 1.00 96.94 185 GLY A CA 1
ATOM 1497 C C . GLY A 1 185 ? 7.722 9.908 -2.672 1.00 96.94 185 GLY A C 1
ATOM 1498 O O . GLY A 1 185 ? 7.302 8.856 -3.146 1.00 96.94 185 GLY A O 1
ATOM 1499 N N . ARG A 1 186 ? 8.168 9.970 -1.411 1.00 97.62 186 ARG A N 1
ATOM 1500 C CA . ARG A 1 186 ? 8.266 8.797 -0.522 1.00 97.62 186 ARG A CA 1
ATOM 1501 C C . ARG A 1 186 ? 6.903 8.253 -0.114 1.00 97.62 186 ARG A C 1
ATOM 1503 O O . ARG A 1 186 ? 6.762 7.053 0.115 1.00 97.62 186 ARG A O 1
ATOM 1510 N N . LYS A 1 187 ? 5.889 9.116 -0.002 1.00 97.81 187 LYS A N 1
ATOM 1511 C CA . LYS A 1 187 ? 4.526 8.667 0.323 1.00 97.81 187 LYS A CA 1
ATOM 1512 C C . LYS A 1 187 ? 3.867 8.012 -0.889 1.00 97.81 187 LYS A C 1
ATOM 1514 O O . LYS A 1 187 ? 3.204 6.988 -0.732 1.00 97.81 187 LYS A O 1
ATOM 1519 N N . ALA A 1 188 ? 4.078 8.573 -2.080 1.00 97.31 188 ALA A N 1
ATOM 1520 C CA . ALA A 1 188 ? 3.672 7.958 -3.339 1.00 97.31 188 ALA A CA 1
ATOM 1521 C C . ALA A 1 188 ? 4.352 6.593 -3.541 1.00 97.31 188 ALA A C 1
ATOM 1523 O O . ALA A 1 188 ? 3.664 5.615 -3.810 1.00 97.31 188 ALA A O 1
ATOM 1524 N N . GLU A 1 189 ? 5.661 6.499 -3.295 1.00 96.94 189 GLU A N 1
ATOM 1525 C CA . GLU A 1 189 ? 6.403 5.234 -3.344 1.00 96.94 189 GLU A CA 1
ATOM 1526 C C . GLU A 1 189 ? 5.829 4.200 -2.363 1.00 96.94 189 GLU A C 1
ATOM 1528 O O . GLU A 1 189 ? 5.615 3.048 -2.726 1.00 96.94 189 GLU A O 1
ATOM 1533 N N . TRP A 1 190 ? 5.508 4.604 -1.131 1.00 97.69 190 TRP A N 1
ATOM 1534 C CA . TRP A 1 190 ? 4.856 3.717 -0.165 1.00 97.69 190 TRP A CA 1
ATOM 1535 C C . TRP A 1 190 ? 3.481 3.223 -0.646 1.00 97.69 190 TRP A C 1
ATOM 1537 O O . TRP A 1 190 ? 3.174 2.041 -0.499 1.00 97.69 190 TRP A O 1
ATOM 1547 N N . ARG A 1 191 ? 2.656 4.085 -1.260 1.00 97.81 191 ARG A N 1
ATOM 1548 C CA . ARG A 1 191 ? 1.378 3.672 -1.875 1.00 97.81 191 ARG A CA 1
ATOM 1549 C C . ARG A 1 191 ? 1.611 2.651 -2.989 1.00 97.81 191 ARG A C 1
ATOM 1551 O O . ARG A 1 191 ? 0.912 1.641 -3.024 1.00 97.81 191 ARG A O 1
ATOM 1558 N N . ASP A 1 192 ? 2.600 2.888 -3.844 1.00 96.69 192 ASP A N 1
ATOM 1559 C CA . ASP A 1 192 ? 2.966 1.972 -4.926 1.00 96.69 192 ASP A CA 1
ATOM 1560 C C . ASP A 1 192 ? 3.468 0.623 -4.378 1.00 96.69 192 ASP A C 1
ATOM 1562 O O . ASP A 1 192 ? 3.146 -0.422 -4.936 1.00 96.69 192 ASP A O 1
ATOM 1566 N N . GLN A 1 193 ? 4.169 0.606 -3.237 1.00 97.31 193 GLN A N 1
ATOM 1567 C CA . GLN A 1 193 ? 4.556 -0.635 -2.551 1.00 97.31 193 GLN A CA 1
ATOM 1568 C C . GLN A 1 193 ? 3.344 -1.419 -2.025 1.00 97.31 193 GLN A C 1
ATOM 1570 O O . GLN A 1 193 ? 3.333 -2.648 -2.104 1.00 97.31 193 GLN A O 1
ATOM 1575 N N . VAL A 1 194 ? 2.319 -0.741 -1.492 1.00 98.12 194 VAL A N 1
ATOM 1576 C CA . VAL A 1 194 ? 1.064 -1.395 -1.074 1.00 98.12 194 VAL A CA 1
ATOM 1577 C C . VAL A 1 194 ? 0.339 -1.986 -2.286 1.00 98.12 194 VAL A C 1
ATOM 1579 O O . VAL A 1 194 ? -0.130 -3.121 -2.215 1.00 98.12 194 VAL A O 1
ATOM 1582 N N . GLU A 1 195 ? 0.281 -1.237 -3.389 1.00 97.75 195 GLU A N 1
ATOM 1583 C CA . GLU A 1 195 ? -0.309 -1.679 -4.655 1.00 97.75 195 GLU A CA 1
ATOM 1584 C C . GLU A 1 195 ? 0.399 -2.919 -5.214 1.00 97.75 195 GLU A C 1
ATOM 1586 O O . GLU A 1 195 ? -0.241 -3.919 -5.529 1.00 97.75 195 GLU A O 1
ATOM 1591 N N . GLU A 1 196 ? 1.728 -2.875 -5.291 1.00 97.00 196 GLU A N 1
ATOM 1592 C CA . GLU A 1 196 ? 2.542 -3.973 -5.807 1.00 97.00 196 GLU A CA 1
ATOM 1593 C C . GLU A 1 196 ? 2.457 -5.215 -4.915 1.00 97.00 196 GLU A C 1
ATOM 1595 O O . GLU A 1 196 ? 2.361 -6.337 -5.412 1.00 97.00 196 GLU A O 1
ATOM 1600 N N . ASN A 1 197 ? 2.415 -5.034 -3.592 1.00 97.88 197 ASN A N 1
ATOM 1601 C CA . ASN A 1 197 ? 2.187 -6.143 -2.671 1.00 97.88 197 ASN A CA 1
ATOM 1602 C C . ASN A 1 197 ? 0.813 -6.796 -2.907 1.00 97.88 197 ASN A C 1
ATOM 1604 O O . ASN A 1 197 ? 0.721 -8.020 -2.944 1.00 97.88 197 ASN A O 1
ATOM 1608 N N . LEU A 1 198 ? -0.244 -6.005 -3.125 1.00 98.19 198 LEU A N 1
ATOM 1609 C CA . LEU A 1 198 ? -1.569 -6.538 -3.454 1.00 98.19 198 LEU A CA 1
ATOM 1610 C C . LEU A 1 198 ? -1.567 -7.284 -4.795 1.00 98.19 198 LEU A C 1
ATOM 1612 O O . LEU A 1 198 ? -2.095 -8.392 -4.875 1.00 98.19 198 LEU A O 1
ATOM 1616 N N . ARG A 1 199 ? -0.948 -6.706 -5.831 1.00 97.81 199 ARG A N 1
ATOM 1617 C CA . ARG A 1 199 ? -0.808 -7.328 -7.156 1.00 97.81 199 ARG A CA 1
ATOM 1618 C C . ARG A 1 199 ? -0.122 -8.689 -7.060 1.00 97.81 199 ARG A C 1
ATOM 1620 O O . ARG A 1 199 ? -0.642 -9.661 -7.601 1.00 97.81 199 ARG A O 1
ATOM 1627 N N . ARG A 1 200 ? 0.985 -8.771 -6.318 1.00 97.88 200 ARG A N 1
ATOM 1628 C CA . ARG A 1 200 ? 1.703 -10.027 -6.071 1.00 97.88 200 ARG A CA 1
ATOM 1629 C C . ARG A 1 200 ? 0.836 -11.048 -5.341 1.00 97.88 200 ARG A C 1
ATOM 1631 O O . ARG A 1 200 ? 0.751 -12.183 -5.782 1.00 97.88 200 ARG A O 1
ATOM 1638 N N . MET A 1 201 ? 0.141 -10.646 -4.275 1.00 98.12 201 MET A N 1
ATOM 1639 C CA . MET A 1 201 ? -0.736 -11.559 -3.532 1.00 98.12 201 MET A CA 1
ATOM 1640 C C . MET A 1 201 ? -1.887 -12.101 -4.390 1.00 98.12 201 MET A C 1
ATOM 1642 O O . MET A 1 201 ? -2.249 -13.263 -4.233 1.00 98.12 201 MET A O 1
ATOM 1646 N N . LEU A 1 202 ? -2.450 -11.293 -5.296 1.00 97.94 202 LEU A N 1
ATOM 1647 C CA . LEU A 1 202 ? -3.474 -11.745 -6.247 1.00 97.94 202 LEU A CA 1
ATOM 1648 C C . LEU A 1 202 ? -2.900 -12.755 -7.250 1.00 97.94 202 LEU A C 1
ATOM 1650 O O . LEU A 1 202 ? -3.488 -13.814 -7.440 1.00 97.94 202 LEU A O 1
ATOM 1654 N N . GLN A 1 203 ? -1.718 -12.484 -7.810 1.00 97.75 203 GLN A N 1
ATOM 1655 C CA . GLN A 1 203 ? -1.028 -13.426 -8.699 1.00 97.75 203 GLN A CA 1
ATOM 1656 C C . GLN A 1 203 ? -0.694 -14.747 -7.989 1.00 97.75 203 GLN A C 1
ATOM 1658 O O . GLN A 1 203 ? -0.967 -15.822 -8.518 1.00 97.75 203 GLN A O 1
ATOM 1663 N N . ASP A 1 204 ? -0.153 -14.686 -6.772 1.00 98.00 204 ASP A N 1
ATOM 1664 C CA . ASP A 1 204 ? 0.163 -15.868 -5.965 1.00 98.00 204 ASP A CA 1
ATOM 1665 C C . ASP A 1 204 ? -1.104 -16.657 -5.606 1.00 98.00 204 ASP A C 1
ATOM 1667 O O . ASP A 1 204 ? -1.078 -17.888 -5.565 1.00 98.00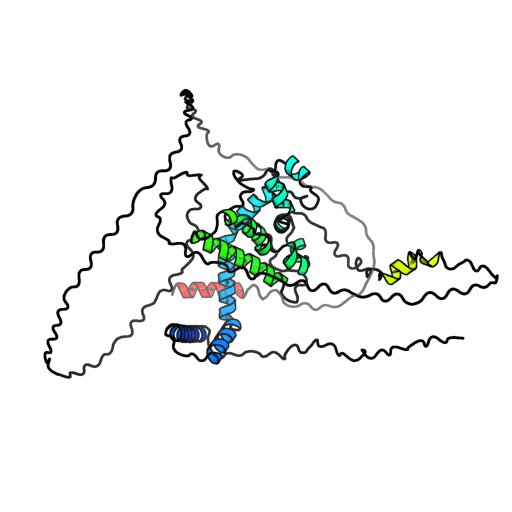 204 ASP A O 1
ATOM 1671 N N . ASN A 1 205 ? -2.223 -15.969 -5.355 1.00 97.75 205 ASN A N 1
ATOM 1672 C CA . ASN A 1 205 ? -3.521 -16.594 -5.110 1.00 97.75 205 ASN A CA 1
ATOM 1673 C C . ASN A 1 205 ? -4.028 -17.336 -6.352 1.00 97.75 205 ASN A C 1
ATOM 1675 O O . ASN A 1 205 ? -4.440 -18.490 -6.245 1.00 97.75 205 ASN A O 1
ATOM 1679 N N . ASP A 1 206 ? -3.941 -16.714 -7.527 1.00 97.19 206 ASP A N 1
ATOM 1680 C CA . ASP A 1 206 ? -4.382 -17.319 -8.787 1.00 97.19 206 ASP A CA 1
ATOM 1681 C C . ASP A 1 206 ? -3.510 -18.517 -9.187 1.00 97.19 206 ASP A C 1
ATOM 1683 O O . ASP A 1 206 ? -4.006 -19.504 -9.733 1.00 97.19 206 ASP A O 1
ATOM 1687 N N . ASN A 1 207 ? -2.225 -18.474 -8.831 1.00 97.81 207 ASN A N 1
ATOM 1688 C CA . ASN A 1 207 ? -1.285 -19.579 -9.000 1.00 97.81 207 ASN A CA 1
ATOM 1689 C C . ASN A 1 207 ? -1.401 -20.660 -7.905 1.00 97.81 207 ASN A C 1
ATOM 1691 O O . ASN A 1 207 ? -0.714 -21.680 -7.985 1.00 97.81 207 ASN A O 1
ATOM 1695 N N . GLY A 1 208 ? -2.219 -20.454 -6.865 1.00 97.69 208 GLY A N 1
ATOM 1696 C CA . GLY A 1 208 ? -2.331 -21.362 -5.717 1.00 97.69 208 GLY A CA 1
ATOM 1697 C C . GLY A 1 208 ? -1.060 -21.456 -4.858 1.00 97.69 208 GLY A C 1
ATOM 1698 O O . GLY A 1 208 ? -0.874 -22.436 -4.141 1.00 97.69 208 GLY A O 1
ATOM 1699 N N . GLN A 1 209 ? -0.173 -20.462 -4.946 1.00 98.31 209 GLN A N 1
ATOM 1700 C CA . GLN A 1 209 ? 1.087 -20.375 -4.200 1.00 98.31 209 GLN A CA 1
ATOM 1701 C C . GLN A 1 209 ? 0.955 -19.557 -2.908 1.00 98.31 209 GLN A C 1
ATOM 1703 O O . GLN A 1 209 ? 1.855 -19.580 -2.067 1.00 98.31 209 GLN A O 1
ATOM 1708 N N . LEU A 1 210 ? -0.159 -18.837 -2.727 1.00 97.56 210 LEU A N 1
ATOM 1709 C CA . LEU A 1 210 ? -0.367 -18.000 -1.551 1.00 97.56 210 LEU A CA 1
ATOM 1710 C C . LEU A 1 210 ? -0.633 -18.859 -0.294 1.00 97.56 210 LEU A C 1
ATOM 1712 O O . LEU A 1 210 ? -1.590 -19.635 -0.277 1.00 97.56 210 LEU A O 1
ATOM 1716 N N . PRO A 1 211 ? 0.154 -18.709 0.792 1.00 97.38 211 PRO A N 1
ATOM 1717 C CA . PRO A 1 211 ? -0.069 -19.454 2.030 1.00 97.38 211 PRO A CA 1
ATOM 1718 C C . PRO A 1 211 ? -1.446 -19.181 2.648 1.00 97.38 211 PRO A C 1
ATOM 1720 O O . PRO A 1 211 ? -1.936 -18.052 2.618 1.00 97.38 211 PRO A O 1
ATOM 1723 N N . GLU A 1 212 ? -2.029 -20.173 3.325 1.00 96.44 212 GLU A N 1
ATOM 1724 C CA . GLU A 1 212 ? -3.378 -20.066 3.907 1.00 96.44 212 GLU A CA 1
ATOM 1725 C C . GLU A 1 212 ? -3.528 -18.881 4.878 1.00 96.44 212 GLU A C 1
ATOM 1727 O O . GLU A 1 212 ? -4.475 -18.103 4.783 1.00 96.44 212 GLU A O 1
ATOM 1732 N N . GLY A 1 213 ? -2.525 -18.638 5.729 1.00 96.12 213 GLY A N 1
ATOM 1733 C CA . GLY A 1 213 ? -2.528 -17.488 6.642 1.00 96.12 213 GLY A CA 1
ATOM 1734 C C . GLY A 1 213 ? -2.454 -16.113 5.956 1.00 96.12 213 GLY A C 1
ATOM 1735 O O . GLY A 1 213 ? -2.708 -15.100 6.612 1.00 96.12 213 GLY A O 1
ATOM 1736 N N . ARG A 1 214 ? -2.096 -16.067 4.663 1.00 97.50 214 ARG A N 1
ATOM 1737 C CA . ARG A 1 214 ? -2.110 -14.869 3.803 1.00 97.50 214 ARG A CA 1
ATOM 1738 C C . ARG A 1 214 ? -3.389 -14.755 2.969 1.00 97.50 214 ARG A C 1
ATOM 1740 O O . ARG A 1 214 ? -3.709 -13.641 2.561 1.00 97.50 214 ARG A O 1
ATOM 1747 N N . LEU A 1 215 ? -4.122 -15.850 2.755 1.00 97.56 215 LEU A N 1
ATOM 1748 C CA . LEU A 1 215 ? -5.477 -15.819 2.191 1.00 97.56 215 LEU A CA 1
ATOM 1749 C C . LEU A 1 215 ? -6.448 -15.194 3.190 1.00 97.56 215 LEU A C 1
ATOM 1751 O O . LEU A 1 215 ? -7.154 -14.234 2.887 1.00 97.56 215 LEU A O 1
ATOM 1755 N N . ARG A 1 216 ? -6.454 -15.720 4.414 1.00 97.69 216 ARG A N 1
ATOM 1756 C CA . ARG A 1 216 ? -7.249 -15.175 5.507 1.00 97.69 216 ARG A CA 1
ATOM 1757 C C . ARG A 1 216 ? -6.567 -15.473 6.823 1.00 97.69 216 ARG A C 1
ATOM 1759 O O . ARG A 1 216 ? -6.158 -16.600 7.082 1.00 97.69 216 ARG A O 1
ATOM 1766 N N . ASN A 1 217 ? -6.460 -14.467 7.682 1.00 97.62 217 ASN A N 1
ATOM 1767 C CA . ASN A 1 217 ? -5.876 -14.717 8.987 1.00 97.62 217 ASN A CA 1
ATOM 1768 C C . ASN A 1 217 ? -6.777 -15.638 9.845 1.00 97.62 217 ASN A C 1
ATOM 1770 O O . ASN A 1 217 ? -7.984 -15.393 9.905 1.00 97.62 217 ASN A O 1
ATOM 1774 N N . PRO A 1 218 ? -6.219 -16.626 10.576 1.00 97.75 218 PRO A N 1
ATOM 1775 C CA . PRO A 1 218 ? -7.000 -17.530 11.431 1.00 97.75 218 PRO A CA 1
ATOM 1776 C C . PRO A 1 218 ? -7.775 -16.817 12.547 1.00 97.75 218 PRO A C 1
ATOM 1778 O O . PRO A 1 218 ? -8.771 -17.343 13.026 1.00 97.75 218 PRO A O 1
ATOM 1781 N N . ALA A 1 219 ? -7.405 -15.586 12.923 1.00 97.88 219 ALA A N 1
ATOM 1782 C CA . ALA A 1 219 ? -8.196 -14.786 13.863 1.00 97.88 219 ALA A CA 1
ATOM 1783 C C . ALA A 1 219 ? -9.626 -14.476 13.361 1.00 97.88 219 ALA A C 1
ATOM 1785 O O . ALA A 1 219 ? -10.479 -14.081 14.155 1.00 97.88 219 ALA A O 1
ATOM 1786 N N . TYR A 1 220 ? -9.886 -14.630 12.057 1.00 97.69 220 TYR A N 1
ATOM 1787 C CA . TYR A 1 220 ? -11.207 -14.482 11.441 1.00 97.69 220 TYR A CA 1
ATOM 1788 C C . TYR A 1 220 ? -11.917 -15.819 11.185 1.00 97.69 220 TYR A C 1
ATOM 1790 O O . TYR A 1 220 ? -12.901 -15.831 10.443 1.00 97.69 220 TYR A O 1
ATOM 1798 N N . ASP A 1 221 ? -11.417 -16.938 11.713 1.00 96.19 221 ASP A N 1
ATOM 1799 C CA . ASP A 1 221 ? -11.987 -18.254 11.428 1.00 96.19 221 ASP A CA 1
ATOM 1800 C C . ASP A 1 221 ? -13.484 -18.316 11.785 1.00 96.19 221 ASP A C 1
ATOM 1802 O O . ASP A 1 221 ? -13.929 -17.799 12.813 1.00 96.19 221 ASP A O 1
ATOM 1806 N N . GLY A 1 222 ? -14.281 -18.871 10.872 1.00 95.31 222 GLY A N 1
ATOM 1807 C CA . GLY A 1 222 ? -15.743 -18.920 10.968 1.00 95.31 222 GLY A CA 1
ATOM 1808 C C . GLY A 1 222 ? -16.482 -17.573 10.875 1.00 95.31 222 GLY A C 1
ATOM 1809 O O . GLY A 1 222 ? -17.711 -17.564 10.937 1.00 95.31 222 GLY A O 1
ATOM 1810 N N . LEU A 1 223 ? -15.788 -16.438 10.706 1.00 96.12 223 LEU A N 1
ATOM 1811 C CA . LEU A 1 223 ? -16.397 -15.104 10.694 1.00 96.12 223 LEU A CA 1
ATOM 1812 C C . LEU A 1 223 ? -16.318 -14.447 9.311 1.00 96.12 223 LEU A C 1
ATOM 1814 O O . LEU A 1 223 ? -15.259 -14.026 8.826 1.00 96.12 223 LEU A O 1
ATOM 1818 N N . GLN A 1 224 ? -17.481 -14.288 8.675 1.00 95.25 224 GLN A N 1
ATOM 1819 C CA . GLN A 1 224 ? -17.574 -13.502 7.448 1.00 95.25 224 GLN A CA 1
ATOM 1820 C C . GLN A 1 224 ? -17.615 -12.002 7.740 1.00 95.25 224 GLN A C 1
ATOM 1822 O O . GLN A 1 224 ? -16.807 -11.261 7.184 1.00 95.25 224 GLN A O 1
ATOM 1827 N N . PHE A 1 225 ? -18.487 -11.588 8.656 1.00 97.75 225 PHE A N 1
ATOM 1828 C CA . PHE A 1 225 ? -18.679 -10.201 9.070 1.00 97.75 225 PHE A CA 1
ATOM 1829 C C . PHE A 1 225 ? -18.516 -10.078 10.586 1.00 97.75 225 PHE A C 1
ATOM 1831 O O . PHE A 1 225 ? -18.781 -11.026 11.327 1.00 97.75 225 PHE A O 1
ATOM 1838 N N . GLY A 1 226 ? -18.042 -8.920 11.031 1.00 97.06 226 GLY A N 1
ATOM 1839 C CA . GLY A 1 226 ? -17.932 -8.567 12.438 1.00 97.06 226 GLY A CA 1
ATOM 1840 C C . GLY A 1 226 ? -19.202 -7.907 12.985 1.00 97.06 226 GLY A C 1
ATOM 1841 O O . GLY A 1 226 ? -20.151 -7.659 12.242 1.00 97.06 226 GLY A O 1
ATOM 1842 N N . PRO A 1 227 ? -19.227 -7.612 14.294 1.00 97.81 227 PRO A N 1
ATOM 1843 C CA . PRO A 1 227 ? -20.397 -7.065 14.978 1.00 97.81 227 PRO A CA 1
ATOM 1844 C C . PRO A 1 227 ? -20.643 -5.571 14.702 1.00 97.81 227 PRO A C 1
ATOM 1846 O O . PRO A 1 227 ? -21.644 -5.024 15.157 1.00 97.81 227 PRO A O 1
ATOM 1849 N N . VAL A 1 228 ? -19.733 -4.877 14.008 1.00 97.69 228 VAL A N 1
ATOM 1850 C CA . VAL A 1 228 ? -19.879 -3.445 13.724 1.00 97.69 228 VAL A CA 1
ATOM 1851 C C . VAL A 1 228 ? -20.741 -3.255 12.477 1.00 97.69 228 VAL A C 1
ATOM 1853 O O . VAL A 1 228 ? -20.295 -3.515 11.364 1.00 97.69 228 VAL A O 1
ATOM 1856 N N . GLU A 1 229 ? -21.960 -2.750 12.664 1.00 97.25 229 GLU A N 1
ATOM 1857 C CA . GLU A 1 229 ? -22.907 -2.474 11.568 1.00 97.25 229 GLU A CA 1
ATOM 1858 C C . GLU A 1 229 ? -22.532 -1.229 10.750 1.00 97.25 229 GLU A C 1
ATOM 1860 O O . GLU A 1 229 ? -22.856 -1.117 9.570 1.00 97.25 229 GLU A O 1
ATOM 1865 N N . ASP A 1 230 ? -21.839 -0.274 11.369 1.00 96.94 230 ASP A N 1
ATOM 1866 C CA . ASP A 1 230 ? -21.455 0.971 10.714 1.00 96.94 230 ASP A CA 1
ATOM 1867 C C . ASP A 1 230 ? -20.242 0.761 9.802 1.00 96.94 230 ASP A C 1
ATOM 1869 O O . ASP A 1 230 ? -19.097 0.810 10.251 1.00 96.94 230 ASP A O 1
ATOM 1873 N N . VAL A 1 231 ? -20.482 0.558 8.510 1.00 97.25 231 VAL A N 1
ATOM 1874 C CA . VAL A 1 231 ? -19.440 0.365 7.483 1.00 97.25 231 VAL A CA 1
ATOM 1875 C C . VAL A 1 231 ? -19.043 1.682 6.799 1.00 97.25 231 VAL A C 1
ATOM 1877 O O . VAL A 1 231 ? -17.978 1.792 6.188 1.00 97.25 231 VAL A O 1
ATOM 1880 N N . THR A 1 232 ? -19.864 2.723 6.916 1.00 96.69 232 THR A N 1
ATOM 1881 C CA . THR A 1 232 ? -19.691 3.967 6.154 1.00 96.69 232 THR A CA 1
ATOM 1882 C C . THR A 1 232 ? -18.907 5.030 6.908 1.00 96.69 232 THR A C 1
ATOM 1884 O O . THR A 1 232 ? -18.195 5.820 6.285 1.00 96.69 232 THR A O 1
ATOM 1887 N N . SER A 1 233 ? -19.003 5.069 8.239 1.00 96.69 233 SER A N 1
ATOM 1888 C CA . SER A 1 233 ? -18.376 6.141 9.004 1.00 96.69 233 SER A CA 1
ATOM 1889 C C . SER A 1 233 ? -16.861 6.016 9.014 1.00 96.69 233 SER A C 1
ATOM 1891 O O . SER A 1 233 ? -16.276 4.977 9.347 1.00 96.69 233 SER A O 1
ATOM 1893 N N . VAL A 1 234 ? -16.224 7.141 8.713 1.00 96.25 234 VAL A N 1
ATOM 1894 C CA . VAL A 1 234 ? -14.788 7.348 8.843 1.00 96.25 234 VAL A CA 1
ATOM 1895 C C . VAL A 1 234 ? -14.532 8.398 9.912 1.00 96.25 234 VAL A C 1
ATOM 1897 O O . VAL A 1 234 ? -15.292 9.353 10.084 1.00 96.25 234 VAL A O 1
ATOM 1900 N N . ARG A 1 235 ? -13.428 8.238 10.632 1.00 93.38 235 ARG A N 1
ATOM 1901 C CA . ARG A 1 235 ? -12.890 9.275 11.493 1.00 93.38 235 ARG A CA 1
ATOM 1902 C C . ARG A 1 235 ? -12.492 10.455 10.609 1.00 93.38 235 ARG A C 1
ATOM 1904 O O . ARG A 1 235 ? -11.623 10.349 9.747 1.00 93.38 235 ARG A O 1
ATOM 1911 N N . ALA A 1 236 ? -13.150 11.583 10.833 1.00 83.69 236 ALA A N 1
ATOM 1912 C CA . ALA A 1 236 ? -12.735 12.865 10.298 1.00 83.69 236 ALA A CA 1
ATOM 1913 C C . ALA A 1 236 ? -12.088 13.641 11.442 1.00 83.69 236 ALA A C 1
ATOM 1915 O O . ALA A 1 236 ? -12.774 14.269 12.253 1.00 83.69 236 ALA A O 1
ATOM 1916 N N . THR A 1 237 ? -10.759 13.588 11.552 1.00 82.62 237 THR A N 1
ATOM 1917 C CA . THR A 1 237 ? -10.085 14.609 12.347 1.00 82.62 237 THR A CA 1
ATOM 1918 C C . THR A 1 237 ? -10.178 15.910 11.564 1.00 82.62 237 THR A C 1
ATOM 1920 O O . THR A 1 237 ? -9.687 16.026 10.442 1.00 82.62 237 THR A O 1
ATOM 1923 N N . ASN A 1 238 ? -10.851 16.908 12.139 1.00 73.94 238 ASN A N 1
ATOM 1924 C CA . ASN A 1 238 ? -10.709 18.274 11.662 1.00 73.94 238 ASN A CA 1
ATOM 1925 C C . ASN A 1 238 ? -9.254 18.655 11.919 1.00 73.94 238 ASN A C 1
ATOM 1927 O O . ASN A 1 238 ? -8.908 19.110 13.012 1.00 73.94 238 ASN A O 1
ATOM 1931 N N . ILE A 1 239 ? -8.386 18.397 10.938 1.00 68.50 239 ILE A N 1
ATOM 1932 C CA . ILE A 1 239 ? -7.028 18.912 10.925 1.00 68.50 239 ILE A CA 1
ATOM 1933 C C . ILE A 1 239 ? -7.225 20.412 10.936 1.00 68.50 239 ILE A C 1
ATOM 1935 O O . ILE A 1 239 ? -7.589 21.013 9.928 1.00 68.50 239 ILE A O 1
ATOM 1939 N N . VAL A 1 240 ? -7.073 21.012 12.115 1.00 60.78 240 VAL A N 1
ATOM 1940 C CA . VAL A 1 240 ? -7.099 22.455 12.259 1.00 60.78 240 VAL A CA 1
ATOM 1941 C C . VAL A 1 240 ? -5.883 22.932 11.483 1.00 60.78 240 VAL A C 1
ATOM 1943 O O . VAL A 1 240 ? -4.782 23.034 12.026 1.00 60.78 240 VAL A O 1
ATOM 1946 N N . SER A 1 241 ? -6.080 23.219 10.195 1.00 59.31 241 SER A N 1
ATOM 1947 C CA . SER A 1 241 ? -5.152 23.890 9.291 1.00 59.31 241 SER A CA 1
ATOM 1948 C C . SER A 1 241 ? -5.041 25.356 9.709 1.00 59.31 241 SER A C 1
ATOM 1950 O O . SER A 1 241 ? -5.187 26.294 8.928 1.00 59.31 241 SER A O 1
ATOM 1952 N N . GLY A 1 242 ? -4.866 25.575 11.007 1.00 56.19 242 GLY A N 1
ATOM 1953 C CA . GLY A 1 242 ? -4.679 26.872 11.584 1.00 56.19 242 GLY A CA 1
ATOM 1954 C C . GLY A 1 242 ? -3.283 27.307 11.206 1.00 56.19 242 GLY A C 1
ATOM 1955 O O . GLY A 1 242 ? -2.314 26.878 11.827 1.00 56.19 242 GLY A O 1
ATOM 1956 N N . ARG A 1 243 ? -3.190 28.286 10.303 1.00 57.31 243 ARG A N 1
ATOM 1957 C CA . ARG A 1 243 ? -2.010 29.152 10.111 1.00 57.31 243 ARG A CA 1
ATOM 1958 C C . ARG A 1 243 ? -1.540 29.845 11.413 1.00 57.31 243 ARG A C 1
ATOM 1960 O O . ARG A 1 243 ? -0.690 30.727 11.377 1.00 57.31 243 ARG A O 1
ATOM 1967 N N . HIS A 1 244 ? -2.123 29.511 12.565 1.00 55.47 244 HIS A N 1
ATOM 1968 C CA . HIS A 1 244 ? -1.886 30.083 13.886 1.00 55.47 244 HIS A CA 1
ATOM 1969 C C . HIS A 1 244 ? -1.478 29.033 14.939 1.00 55.47 244 HIS A C 1
ATOM 1971 O O . HIS A 1 244 ? -1.210 29.409 16.080 1.00 55.47 244 HIS A O 1
ATOM 1977 N N . SER A 1 245 ? -1.398 27.737 14.596 1.00 53.84 245 SER A N 1
ATOM 1978 C CA . SER A 1 245 ? -0.938 26.688 15.528 1.00 53.84 245 SER A CA 1
ATOM 1979 C C . SER A 1 245 ? 0.582 26.502 15.527 1.00 53.84 245 SER A C 1
ATOM 1981 O O . SER A 1 245 ? 1.131 25.961 16.485 1.00 53.84 245 SER A O 1
ATOM 1983 N N . HIS A 1 246 ? 1.291 27.055 14.538 1.00 55.19 246 HIS A N 1
ATOM 1984 C CA . HIS A 1 246 ? 2.736 27.276 14.607 1.00 55.19 246 HIS A CA 1
ATOM 1985 C C . HIS A 1 246 ? 3.053 28.459 15.532 1.00 55.19 246 HIS A C 1
ATOM 1987 O O . HIS A 1 246 ? 3.699 29.437 15.166 1.00 55.19 246 HIS A O 1
ATOM 1993 N N . ARG A 1 247 ? 2.635 28.360 16.798 1.00 62.41 247 ARG A N 1
ATOM 1994 C CA . ARG A 1 247 ? 3.516 28.880 17.837 1.00 62.41 247 ARG A CA 1
ATOM 1995 C C . ARG A 1 247 ? 4.706 27.925 17.821 1.00 62.41 247 ARG A C 1
ATOM 1997 O O . ARG A 1 247 ? 4.488 26.753 18.135 1.00 62.41 247 ARG A O 1
ATOM 2004 N N . PRO A 1 248 ? 5.911 28.358 17.398 1.00 68.25 248 PRO A N 1
ATOM 2005 C CA . PRO A 1 248 ? 7.086 27.500 17.466 1.00 68.25 248 PRO A CA 1
ATOM 2006 C C . PRO A 1 248 ? 7.105 26.891 18.863 1.00 68.25 248 PRO A C 1
ATOM 2008 O O . PRO A 1 248 ? 6.888 27.622 19.839 1.00 68.25 248 PRO A O 1
ATOM 2011 N N . ARG A 1 249 ? 7.235 25.556 18.959 1.00 66.06 249 ARG A N 1
ATOM 2012 C CA . ARG A 1 249 ? 7.347 24.887 20.262 1.00 66.06 249 ARG A CA 1
ATOM 2013 C C . ARG A 1 249 ? 8.406 25.676 21.014 1.00 66.06 249 ARG A C 1
ATOM 2015 O O . ARG A 1 249 ? 9.543 25.740 20.546 1.00 66.06 249 ARG A O 1
ATOM 2022 N N . ARG A 1 250 ? 8.001 26.355 22.096 1.00 71.31 250 ARG A N 1
ATOM 2023 C CA . ARG A 1 250 ? 8.928 27.129 22.923 1.00 71.31 250 ARG A CA 1
ATOM 2024 C C . ARG A 1 250 ? 10.090 26.202 23.194 1.00 71.31 250 ARG A C 1
ATOM 2026 O O . ARG A 1 250 ? 9.862 25.077 23.646 1.00 71.31 250 ARG A O 1
ATOM 2033 N N . SER A 1 251 ? 11.289 26.624 22.800 1.00 79.88 251 SER A N 1
ATOM 2034 C CA . SER A 1 251 ? 12.471 25.779 22.937 1.00 79.88 251 SER A CA 1
ATOM 2035 C C . SER A 1 251 ? 12.516 25.242 24.367 1.00 79.88 251 SER A C 1
ATOM 2037 O O . SER A 1 251 ? 12.094 25.934 25.298 1.00 79.88 251 SER A O 1
ATOM 2039 N N . PHE A 1 252 ? 13.000 24.017 24.566 1.00 73.44 252 PHE A N 1
ATOM 2040 C CA . PHE A 1 252 ? 13.128 23.445 25.910 1.00 73.44 252 PHE A CA 1
ATOM 2041 C C . PHE A 1 252 ? 13.812 24.437 26.874 1.00 73.44 252 PHE A C 1
ATOM 2043 O O . PHE A 1 252 ? 13.368 24.617 28.000 1.00 73.44 252 PHE A O 1
ATOM 2050 N N . MET A 1 253 ? 14.780 25.213 26.371 1.00 75.00 253 MET A N 1
ATOM 2051 C CA . MET A 1 253 ? 15.415 26.344 27.058 1.00 75.00 253 MET A CA 1
ATOM 2052 C C . MET A 1 253 ? 14.434 27.439 27.535 1.00 75.00 253 MET A C 1
ATOM 2054 O O . MET A 1 253 ? 14.572 27.930 28.651 1.00 75.00 253 MET A O 1
ATOM 2058 N N . GLU A 1 254 ? 13.438 27.845 26.743 1.00 77.19 254 GLU A N 1
ATOM 2059 C CA . GLU A 1 254 ? 12.400 28.810 27.157 1.00 77.19 254 GLU A CA 1
ATOM 2060 C C . GLU A 1 254 ? 11.418 28.235 28.186 1.00 77.19 254 GLU A C 1
ATOM 2062 O O . GLU A 1 254 ? 11.016 28.938 29.119 1.00 77.19 254 GLU A O 1
ATOM 2067 N N . VAL A 1 255 ? 11.044 26.961 28.043 1.00 78.75 255 VAL A N 1
ATOM 2068 C CA . VAL A 1 255 ? 10.175 26.272 29.011 1.00 78.75 255 VAL A CA 1
ATOM 2069 C C . VAL A 1 255 ? 10.914 26.085 30.342 1.00 78.75 255 VAL A C 1
ATOM 2071 O O . VAL A 1 255 ? 10.371 26.372 31.408 1.00 78.75 255 VAL A O 1
ATOM 2074 N N . CYS A 1 256 ? 12.197 25.724 30.304 1.00 71.62 256 CYS A N 1
ATOM 2075 C CA . CYS A 1 256 ? 13.031 25.593 31.496 1.00 71.62 256 CYS A CA 1
ATOM 2076 C C . CYS A 1 256 ? 13.346 26.936 32.162 1.00 71.62 256 CYS A C 1
ATOM 2078 O O . CYS A 1 256 ? 13.474 26.973 33.379 1.00 71.62 256 CYS A O 1
ATOM 2080 N N . LYS A 1 257 ? 13.410 28.056 31.428 1.00 70.56 257 LYS A N 1
ATOM 2081 C CA . LYS A 1 257 ? 13.564 29.394 32.039 1.00 70.56 257 LYS A CA 1
ATOM 2082 C C . LYS A 1 257 ? 12.380 29.783 32.924 1.00 70.56 257 LYS A C 1
ATOM 2084 O O . LYS A 1 257 ? 12.565 30.507 33.894 1.00 70.56 257 LYS A O 1
ATOM 2089 N N . THR A 1 258 ? 11.179 29.314 32.594 1.00 66.38 258 THR A N 1
ATOM 2090 C CA . THR A 1 258 ? 9.948 29.646 33.330 1.00 66.38 258 THR A CA 1
ATOM 2091 C C . THR A 1 258 ? 9.621 28.646 34.438 1.00 66.38 258 THR A C 1
ATOM 2093 O O . THR A 1 258 ? 8.990 29.024 35.420 1.00 66.38 258 THR A O 1
ATOM 2096 N N . HIS A 1 259 ? 10.110 27.408 34.333 1.00 61.66 259 HIS A N 1
ATOM 2097 C CA . HIS A 1 259 ? 9.890 26.344 35.320 1.00 61.66 259 HIS A CA 1
ATOM 2098 C C . HIS A 1 259 ? 11.170 25.867 36.010 1.00 61.66 259 HIS A C 1
ATOM 2100 O O . HIS A 1 259 ? 11.205 24.757 36.538 1.00 61.66 259 HIS A O 1
ATOM 2106 N N . SER A 1 260 ? 12.231 26.678 36.013 1.00 58.62 260 SER A N 1
ATOM 2107 C CA . SER A 1 260 ? 13.480 26.315 36.673 1.00 58.62 260 SER A CA 1
ATOM 2108 C C . SER A 1 260 ? 13.246 26.165 38.175 1.00 58.62 260 SER A C 1
ATOM 2110 O O . SER A 1 260 ? 13.319 27.129 38.935 1.00 58.62 260 SER A O 1
ATOM 2112 N N . ILE A 1 261 ? 13.024 24.926 38.612 1.00 58.69 261 ILE A N 1
ATOM 2113 C CA . ILE A 1 261 ? 13.134 24.487 40.009 1.00 58.69 261 ILE A CA 1
ATOM 2114 C C . ILE A 1 261 ? 14.510 24.899 40.575 1.00 58.69 261 ILE A C 1
ATOM 2116 O O . ILE A 1 261 ? 14.641 25.167 41.765 1.00 58.69 261 ILE A O 1
ATOM 2120 N N . LEU A 1 262 ? 15.520 25.066 39.710 1.00 54.38 262 LEU A N 1
ATOM 2121 C CA . LEU A 1 262 ? 16.856 25.544 40.069 1.00 54.38 262 LEU A CA 1
ATOM 2122 C C . LEU A 1 262 ? 16.935 27.062 40.327 1.00 54.38 262 LEU A C 1
ATOM 2124 O O . LEU A 1 262 ? 17.911 27.522 40.912 1.00 54.38 262 LEU A O 1
ATOM 2128 N N . SER A 1 263 ? 15.923 27.853 39.951 1.00 55.16 263 SER A N 1
ATOM 2129 C CA . SER A 1 263 ? 15.882 29.294 40.261 1.00 55.16 263 SER A CA 1
ATOM 2130 C C . SER A 1 263 ? 15.466 29.600 41.707 1.00 55.16 263 SER A C 1
ATOM 2132 O O . SER A 1 263 ? 15.690 30.711 42.180 1.00 55.16 263 SER A O 1
ATOM 2134 N N . VAL A 1 264 ? 14.948 28.609 42.442 1.00 55.03 264 VAL A N 1
ATOM 2135 C CA . VAL A 1 264 ? 14.575 28.748 43.862 1.00 55.03 264 VAL A CA 1
ATOM 2136 C C . VAL A 1 264 ? 15.777 28.560 44.802 1.00 55.03 264 VAL A C 1
ATOM 2138 O O . VAL A 1 264 ? 15.714 28.966 45.955 1.00 55.03 264 VAL A O 1
ATOM 2141 N N . LEU A 1 265 ? 16.914 28.038 44.325 1.00 57.59 265 LEU A N 1
ATOM 2142 C CA . LEU A 1 265 ? 18.096 27.803 45.170 1.00 57.59 265 LEU A CA 1
ATOM 2143 C C . LEU A 1 265 ? 19.149 28.924 45.138 1.00 57.59 265 LEU A C 1
ATOM 2145 O O . LEU A 1 265 ? 20.233 28.749 45.686 1.00 57.59 265 LEU A O 1
ATOM 2149 N N . LYS A 1 266 ? 18.864 30.084 44.528 1.00 52.50 266 LYS A N 1
ATOM 2150 C CA . LYS A 1 266 ? 19.834 31.194 44.425 1.00 52.50 266 LYS A CA 1
ATOM 2151 C C . LYS A 1 266 ? 19.379 32.486 45.107 1.00 52.50 266 LYS A C 1
ATOM 2153 O O . LYS A 1 266 ? 19.596 33.574 44.581 1.00 52.50 266 LYS A O 1
ATOM 2158 N N . ALA A 1 267 ? 18.742 32.370 46.270 1.00 55.75 267 ALA A N 1
ATOM 2159 C CA . ALA A 1 267 ? 18.387 33.526 47.090 1.00 55.75 267 ALA A CA 1
ATOM 2160 C C . ALA A 1 267 ? 18.481 33.250 48.597 1.00 55.75 267 ALA A C 1
ATOM 2162 O O . ALA A 1 267 ? 17.609 33.670 49.343 1.00 55.75 267 ALA A O 1
ATOM 2163 N N . GLU A 1 268 ? 19.540 32.585 49.058 1.00 52.97 268 GLU A N 1
ATOM 2164 C CA . GLU A 1 268 ? 19.991 32.735 50.444 1.00 52.97 268 GLU A CA 1
ATOM 2165 C C . GLU A 1 268 ? 21.517 32.849 50.429 1.00 52.97 268 GLU A C 1
ATOM 2167 O O . GLU A 1 268 ? 22.222 31.872 50.196 1.00 52.97 268 GLU A O 1
ATOM 2172 N N . ASP A 1 269 ? 22.014 34.074 50.615 1.00 55.94 269 ASP A N 1
ATOM 2173 C CA . ASP A 1 269 ? 23.387 34.344 51.038 1.00 55.94 269 ASP A CA 1
ATOM 2174 C C . ASP A 1 269 ? 23.437 34.216 52.572 1.00 55.94 269 ASP A C 1
ATOM 2176 O O . ASP A 1 269 ? 23.054 35.163 53.270 1.00 55.94 269 ASP A O 1
ATOM 2180 N N . PRO A 1 270 ? 23.919 33.103 53.156 1.00 53.50 270 PRO A N 1
ATOM 2181 C CA . PRO A 1 270 ? 24.422 33.133 54.512 1.00 53.50 270 PRO A CA 1
ATOM 2182 C C . PRO A 1 270 ? 25.856 33.658 54.471 1.00 53.50 270 PRO A C 1
ATOM 2184 O O . PRO A 1 270 ? 26.804 32.987 54.059 1.00 53.50 270 PRO A O 1
ATOM 2187 N N . ALA A 1 271 ? 26.007 34.900 54.913 1.00 54.75 271 ALA A N 1
ATOM 2188 C CA . ALA A 1 271 ? 27.289 35.423 55.334 1.00 54.75 271 ALA A CA 1
ATOM 2189 C C . ALA A 1 271 ? 27.936 34.484 56.370 1.00 54.75 271 ALA A C 1
ATOM 2191 O O . ALA A 1 271 ? 27.283 34.115 57.339 1.00 54.75 271 ALA A O 1
ATOM 2192 N N . ALA A 1 272 ? 29.227 34.208 56.161 1.00 54.38 272 ALA A N 1
ATOM 2193 C CA . ALA A 1 272 ? 30.242 33.888 57.167 1.00 54.38 272 ALA A CA 1
ATOM 2194 C C . ALA A 1 272 ? 29.945 32.744 58.159 1.00 54.38 272 ALA A C 1
ATOM 2196 O O . ALA A 1 272 ? 29.152 32.908 59.073 1.00 54.38 272 ALA A O 1
ATOM 2197 N N . ASP A 1 273 ? 30.732 31.666 58.117 1.00 46.47 273 ASP A N 1
ATOM 2198 C CA . ASP A 1 273 ? 31.788 31.462 59.121 1.00 46.47 273 ASP A CA 1
ATOM 2199 C C . ASP A 1 273 ? 32.714 30.295 58.730 1.00 46.47 273 ASP A C 1
ATOM 2201 O O . ASP A 1 273 ? 32.352 29.366 58.015 1.00 46.47 273 ASP A O 1
ATOM 2205 N N . SER A 1 274 ? 33.935 30.433 59.214 1.00 51.38 274 SER A N 1
ATOM 2206 C CA . SER A 1 274 ? 35.111 29.578 59.218 1.00 51.38 274 SER A CA 1
ATOM 2207 C C . SER A 1 274 ? 34.924 28.077 59.496 1.00 51.38 274 SER A C 1
ATOM 2209 O O . SER A 1 274 ? 34.078 27.652 60.276 1.00 51.38 274 SER A O 1
ATOM 2211 N N . SER A 1 275 ? 35.852 27.286 58.945 1.00 46.78 275 SER A N 1
ATOM 2212 C CA . SER A 1 275 ? 36.871 26.506 59.681 1.00 46.78 275 SER A CA 1
ATOM 2213 C C . SER A 1 275 ? 37.160 25.134 59.055 1.00 46.78 275 SER A C 1
ATOM 2215 O O . SER A 1 275 ? 36.269 24.327 58.819 1.00 46.78 275 SER A O 1
ATOM 2217 N N . ASP A 1 276 ? 38.450 24.945 58.765 1.00 51.19 276 ASP A N 1
ATOM 2218 C CA . ASP A 1 276 ? 39.256 23.724 58.855 1.00 51.19 276 ASP A CA 1
ATOM 2219 C C . ASP A 1 276 ? 38.542 22.363 58.833 1.00 51.19 276 ASP A C 1
ATOM 2221 O O . ASP A 1 276 ? 37.890 21.956 59.792 1.00 51.19 276 ASP A O 1
ATOM 2225 N N . SER A 1 277 ? 38.853 21.552 57.822 1.00 47.59 277 SER A N 1
ATOM 2226 C CA . SER A 1 277 ? 39.551 20.282 58.077 1.00 47.59 277 SER A CA 1
ATOM 2227 C C . SER A 1 277 ? 39.995 19.603 56.785 1.00 47.59 277 SER A C 1
ATOM 2229 O O . SER A 1 277 ? 39.225 19.384 55.852 1.00 47.59 277 SER A O 1
ATOM 2231 N N . ASP A 1 278 ? 41.278 19.264 56.787 1.00 51.56 278 ASP A N 1
ATOM 2232 C CA . ASP A 1 278 ? 41.967 18.396 55.850 1.00 51.56 278 ASP A CA 1
ATOM 2233 C C . ASP A 1 278 ? 41.312 17.010 55.774 1.00 51.56 278 ASP A C 1
ATOM 2235 O O . ASP A 1 278 ? 41.142 16.332 56.791 1.00 51.56 278 ASP A O 1
ATOM 2239 N N . ALA A 1 279 ? 41.019 16.544 54.562 1.00 48.66 279 ALA A N 1
ATOM 2240 C CA . ALA A 1 279 ? 40.844 15.123 54.286 1.00 48.66 279 ALA A CA 1
ATOM 2241 C C . ALA A 1 279 ? 41.227 14.832 52.833 1.00 48.66 279 ALA A C 1
ATOM 2243 O O . ALA A 1 279 ? 40.442 15.000 51.900 1.00 48.66 279 ALA A O 1
ATOM 2244 N N . GLU A 1 280 ? 42.471 14.395 52.660 1.00 53.47 280 GLU A N 1
ATOM 2245 C CA . GLU A 1 280 ? 42.937 13.740 51.449 1.00 53.47 280 GLU A CA 1
ATOM 2246 C C . GLU A 1 280 ? 42.119 12.464 51.190 1.00 53.47 280 GLU A C 1
ATOM 2248 O O . GLU A 1 280 ? 42.106 11.538 52.001 1.00 53.47 280 GLU A O 1
ATOM 2253 N N . GLY A 1 281 ? 41.446 12.408 50.042 1.00 42.59 281 GLY A N 1
ATOM 2254 C CA . GLY A 1 281 ? 40.754 11.226 49.533 1.00 42.59 281 GLY A CA 1
ATOM 2255 C C . GLY A 1 281 ? 40.966 11.148 48.028 1.00 42.59 281 GLY A C 1
ATOM 2256 O O . GLY A 1 281 ? 40.366 11.908 47.275 1.00 42.59 281 GLY A O 1
ATOM 2257 N N . GLY A 1 282 ? 41.903 10.296 47.613 1.00 42.72 282 GLY A N 1
ATOM 2258 C CA . GLY A 1 282 ? 42.415 10.215 46.247 1.00 42.72 282 GLY A CA 1
ATOM 2259 C C . GLY A 1 282 ? 41.409 9.733 45.188 1.00 42.72 282 GLY A C 1
ATOM 2260 O O . GLY A 1 282 ? 40.359 9.179 45.515 1.00 42.72 282 GLY A O 1
ATOM 2261 N N . PRO A 1 283 ? 41.746 9.915 43.899 1.00 50.34 283 PRO A N 1
ATOM 2262 C CA . PRO A 1 283 ? 40.899 9.518 42.782 1.00 50.34 283 PRO A CA 1
ATOM 2263 C C . PRO A 1 283 ? 40.812 7.991 42.688 1.00 50.34 283 PRO A C 1
ATOM 2265 O O . PRO A 1 283 ? 41.788 7.305 42.371 1.00 50.34 283 PRO A O 1
ATOM 2268 N N . GLY A 1 284 ? 39.620 7.464 42.969 1.00 43.47 284 GLY A N 1
ATOM 2269 C CA . GLY A 1 284 ? 39.249 6.088 42.669 1.00 43.47 284 GLY A CA 1
ATOM 2270 C C . GLY A 1 284 ? 39.312 5.867 41.163 1.00 43.47 284 GLY A C 1
ATOM 2271 O O . GLY A 1 284 ? 38.560 6.470 40.403 1.00 43.47 284 GLY A O 1
ATOM 2272 N N . LYS A 1 285 ? 40.251 5.021 40.744 1.00 44.34 285 LYS A N 1
ATOM 2273 C CA . LYS A 1 285 ? 40.348 4.505 39.383 1.00 44.34 285 LYS A CA 1
ATOM 2274 C C . LYS A 1 285 ? 39.095 3.679 39.102 1.00 44.34 285 LYS A C 1
ATOM 2276 O O . LYS A 1 285 ? 38.929 2.611 39.681 1.00 44.34 285 LYS A O 1
ATOM 2281 N N . PHE A 1 286 ? 38.230 4.193 38.239 1.00 48.81 286 PHE A N 1
ATOM 2282 C CA . PHE A 1 286 ? 37.179 3.418 37.596 1.00 48.81 286 PHE A CA 1
ATOM 2283 C C . PHE A 1 286 ? 37.883 2.576 36.524 1.00 48.81 286 PHE A C 1
ATOM 2285 O O . PHE A 1 286 ? 38.379 3.114 35.536 1.00 48.81 286 PHE A O 1
ATOM 2292 N N . GLN A 1 287 ? 38.104 1.294 36.814 1.00 45.50 287 GLN A N 1
ATOM 2293 C CA . GLN A 1 287 ? 38.551 0.330 35.816 1.00 45.50 287 GLN A CA 1
ATOM 2294 C C . GLN A 1 287 ? 37.292 -0.177 35.124 1.00 45.50 287 GLN A C 1
ATOM 2296 O O . GLN A 1 287 ? 36.514 -0.904 35.733 1.00 45.50 287 GLN A O 1
ATOM 2301 N N . ASP A 1 288 ? 37.094 0.259 33.884 1.00 46.31 288 ASP A N 1
ATOM 2302 C CA . ASP A 1 288 ? 36.151 -0.363 32.966 1.00 46.31 288 ASP A CA 1
ATOM 2303 C C . ASP A 1 288 ? 36.695 -1.759 32.625 1.00 46.31 288 ASP A C 1
ATOM 2305 O O . ASP A 1 288 ? 37.626 -1.908 31.829 1.00 46.31 288 ASP A O 1
ATOM 2309 N N . GLU A 1 289 ? 36.163 -2.779 33.297 1.00 58.19 289 GLU A N 1
ATOM 2310 C CA . GLU A 1 289 ? 36.226 -4.162 32.832 1.00 58.19 289 GLU A CA 1
ATOM 2311 C C . GLU A 1 289 ? 35.292 -4.271 31.622 1.00 58.19 289 GLU A C 1
ATOM 2313 O O . GLU A 1 289 ? 34.073 -4.351 31.753 1.00 58.19 289 GLU A O 1
ATOM 2318 N N . TYR A 1 290 ? 35.878 -4.205 30.427 1.00 52.62 290 TYR A N 1
ATOM 2319 C CA . TYR A 1 290 ? 35.239 -4.699 29.215 1.00 52.62 290 TYR A CA 1
ATOM 2320 C C . TYR A 1 290 ? 35.293 -6.226 29.284 1.00 52.62 290 TYR A C 1
ATOM 2322 O O . TYR A 1 290 ? 36.352 -6.825 29.105 1.00 52.62 290 TYR A O 1
ATOM 2330 N N . GLU A 1 291 ? 34.161 -6.832 29.623 1.00 62.47 291 GLU A N 1
ATOM 2331 C CA . GLU A 1 291 ? 33.931 -8.268 29.515 1.00 62.47 291 GLU A CA 1
ATOM 2332 C C . GLU A 1 291 ? 33.783 -8.582 28.015 1.00 62.47 291 GLU A C 1
ATOM 2334 O O . GLU A 1 291 ? 32.789 -8.218 27.383 1.00 62.47 291 GLU A O 1
ATOM 2339 N N . GLU A 1 292 ? 34.840 -9.144 27.419 1.00 54.75 292 GLU A N 1
ATOM 2340 C CA . GLU A 1 292 ? 34.806 -9.765 26.092 1.00 54.75 292 GLU A CA 1
ATOM 2341 C C . GLU A 1 292 ? 33.774 -10.896 26.137 1.00 54.75 292 GLU A C 1
ATOM 2343 O O . GLU A 1 292 ? 34.003 -11.945 26.737 1.00 54.75 292 GLU A O 1
ATOM 2348 N N . VAL A 1 293 ? 32.610 -10.657 25.535 1.00 58.28 293 VAL A N 1
ATOM 2349 C CA . VAL A 1 293 ? 31.662 -11.717 25.204 1.00 58.28 293 VAL A CA 1
ATOM 2350 C C . VAL A 1 293 ? 32.228 -12.402 23.965 1.00 58.28 293 VAL A C 1
ATOM 2352 O O . VAL A 1 293 ? 32.192 -11.849 22.868 1.00 58.28 293 VAL A O 1
ATOM 2355 N N . GLU A 1 294 ? 32.848 -13.562 24.172 1.00 56.19 294 GLU A N 1
ATOM 2356 C CA . GLU A 1 294 ? 33.180 -14.493 23.099 1.00 56.19 294 GLU A CA 1
ATOM 2357 C C . GLU A 1 294 ? 31.855 -15.020 22.526 1.00 56.19 294 GLU A C 1
ATOM 2359 O O . GLU A 1 294 ? 31.136 -15.773 23.184 1.00 56.19 294 GLU A O 1
ATOM 2364 N N . ASP A 1 295 ? 31.503 -14.562 21.323 1.00 49.94 295 ASP A N 1
ATOM 2365 C CA . ASP A 1 295 ? 30.408 -15.122 20.532 1.00 49.94 295 ASP A CA 1
ATOM 2366 C C . ASP A 1 295 ? 30.819 -16.533 20.076 1.00 49.94 295 ASP A C 1
ATOM 2368 O O . ASP A 1 295 ? 31.501 -16.725 19.066 1.00 49.94 295 ASP A O 1
ATOM 2372 N N . GLU A 1 296 ? 30.451 -17.522 20.889 1.00 56.00 296 GLU A N 1
ATOM 2373 C CA . GLU A 1 296 ? 30.502 -18.944 20.571 1.00 56.00 296 GLU A CA 1
ATOM 2374 C C . GLU A 1 296 ? 29.317 -19.352 19.671 1.00 56.00 296 GLU A C 1
ATOM 2376 O O . GLU A 1 296 ? 28.169 -18.971 19.892 1.00 56.00 296 GLU A O 1
ATOM 2381 N N . GLU A 1 297 ? 29.646 -20.218 18.710 1.00 55.28 297 GLU A N 1
ATOM 2382 C CA . GLU A 1 297 ? 28.770 -21.162 18.001 1.00 55.28 297 GLU A CA 1
ATOM 2383 C C . GLU A 1 297 ? 27.938 -20.638 16.815 1.00 55.28 297 GLU A C 1
ATOM 2385 O O . GLU A 1 297 ? 26.726 -20.430 16.844 1.00 55.28 297 GLU A O 1
ATOM 2390 N N . GLU A 1 298 ? 28.652 -20.572 15.691 1.00 50.12 298 GLU A N 1
ATOM 2391 C CA . GLU A 1 298 ? 28.172 -20.797 14.330 1.00 50.12 298 GLU A CA 1
ATOM 2392 C C . GLU A 1 298 ? 27.470 -22.174 14.255 1.00 50.12 298 GLU A C 1
ATOM 2394 O O . GLU A 1 298 ? 28.104 -23.220 14.118 1.00 50.12 298 GLU A O 1
ATOM 2399 N N . ALA A 1 299 ? 26.145 -22.188 14.427 1.00 53.94 299 ALA A N 1
ATOM 2400 C CA . ALA A 1 299 ? 25.327 -23.377 14.223 1.00 53.94 299 ALA A CA 1
ATOM 2401 C C . ALA A 1 299 ? 25.235 -23.676 12.720 1.00 53.94 299 ALA A C 1
ATOM 2403 O O . ALA A 1 299 ? 24.606 -22.937 11.962 1.00 53.94 299 ALA A O 1
ATOM 2404 N N . GLU A 1 300 ? 25.878 -24.763 12.299 1.00 54.00 300 GLU A N 1
ATOM 2405 C CA . GLU A 1 300 ? 25.735 -25.346 10.968 1.00 54.00 300 GLU A CA 1
ATOM 2406 C C . GLU A 1 300 ? 24.264 -25.741 10.747 1.00 54.00 300 GLU A C 1
ATOM 2408 O O . GLU A 1 300 ? 23.762 -26.718 11.305 1.00 54.00 300 GLU A O 1
ATOM 2413 N N . GLU A 1 301 ? 23.552 -24.943 9.951 1.00 48.78 301 GLU A N 1
ATOM 2414 C CA . GLU A 1 301 ? 22.199 -25.244 9.498 1.00 48.78 301 GLU A CA 1
ATOM 2415 C C . GLU A 1 301 ? 22.281 -26.367 8.452 1.00 48.78 301 GLU A C 1
ATOM 2417 O O . GLU A 1 301 ? 22.577 -26.161 7.273 1.00 48.78 301 GLU A O 1
ATOM 2422 N N . GLU A 1 302 ? 22.091 -27.597 8.928 1.00 48.62 302 GLU A N 1
ATOM 2423 C CA . GLU A 1 302 ? 22.014 -28.811 8.126 1.00 48.62 302 GLU A CA 1
ATOM 2424 C C . GLU A 1 302 ? 20.776 -28.729 7.215 1.00 48.62 302 GLU A C 1
ATOM 2426 O O . GLU A 1 302 ? 19.637 -28.948 7.634 1.00 48.62 302 GLU A O 1
ATOM 2431 N N . VAL A 1 303 ? 20.994 -28.365 5.949 1.00 42.31 303 VAL A N 1
ATOM 2432 C CA . VAL A 1 303 ? 19.962 -28.347 4.907 1.00 42.31 303 VAL A CA 1
ATOM 2433 C C . VAL A 1 303 ? 19.472 -29.779 4.675 1.00 42.31 303 VAL A C 1
ATOM 2435 O O . VAL A 1 303 ? 20.078 -30.555 3.934 1.00 42.31 303 VAL A O 1
ATOM 2438 N N . GLN A 1 304 ? 18.356 -30.135 5.314 1.00 40.06 304 GLN A N 1
ATOM 2439 C CA . GLN A 1 304 ? 17.599 -31.334 4.978 1.00 40.06 304 GLN A CA 1
ATOM 2440 C C . GLN A 1 304 ? 17.039 -31.187 3.564 1.00 40.06 304 GLN A C 1
ATOM 2442 O O . GLN A 1 304 ? 16.108 -30.425 3.309 1.00 40.06 304 GLN A O 1
ATOM 2447 N N . VAL A 1 305 ? 17.614 -31.953 2.641 1.00 43.62 305 VAL A N 1
ATOM 2448 C CA . VAL A 1 305 ? 17.032 -32.226 1.329 1.00 43.62 305 VAL A CA 1
ATOM 2449 C C . VAL A 1 305 ? 15.754 -33.028 1.572 1.00 43.62 305 VAL A C 1
ATOM 2451 O O . VAL A 1 305 ? 15.806 -34.212 1.902 1.00 43.62 305 VAL A O 1
ATOM 2454 N N . VAL A 1 306 ? 14.607 -32.358 1.491 1.00 43.34 306 VAL A N 1
ATOM 2455 C CA . VAL A 1 306 ? 13.300 -33.009 1.581 1.00 43.34 306 VAL A CA 1
ATOM 2456 C C . VAL A 1 306 ? 13.051 -33.704 0.245 1.00 43.34 306 VAL A C 1
ATOM 2458 O O . VAL A 1 306 ? 12.978 -33.065 -0.801 1.00 43.34 306 VAL A O 1
ATOM 2461 N N . ASP A 1 307 ? 13.009 -35.030 0.289 1.00 36.88 307 ASP A N 1
ATOM 2462 C CA . ASP A 1 307 ? 12.769 -35.902 -0.856 1.00 36.88 307 ASP A CA 1
ATOM 2463 C C . ASP A 1 307 ? 11.272 -35.829 -1.230 1.00 36.88 307 ASP A C 1
ATOM 2465 O O . ASP A 1 307 ? 10.408 -36.382 -0.540 1.00 36.88 307 ASP A O 1
ATOM 2469 N N . ASP A 1 308 ? 10.954 -35.087 -2.296 1.00 40.16 308 ASP A N 1
ATOM 2470 C CA . ASP A 1 308 ? 9.599 -34.852 -2.819 1.00 40.16 308 ASP A CA 1
ATOM 2471 C C . ASP A 1 308 ? 9.035 -36.099 -3.518 1.00 40.16 308 ASP A C 1
ATOM 2473 O O . ASP A 1 308 ? 8.872 -36.178 -4.737 1.00 40.16 308 ASP A O 1
ATOM 2477 N N . SER A 1 309 ? 8.719 -37.126 -2.737 1.00 43.28 309 SER A N 1
ATOM 2478 C CA . SER A 1 309 ? 8.032 -38.318 -3.234 1.00 43.28 309 SER A CA 1
ATOM 2479 C C . SER A 1 309 ? 7.050 -38.862 -2.206 1.00 43.28 309 SER A C 1
ATOM 2481 O O . SER A 1 309 ? 7.215 -39.962 -1.682 1.00 43.28 309 SER A O 1
ATOM 2483 N N . ASN A 1 310 ? 5.974 -38.114 -1.936 1.00 36.38 310 ASN A N 1
ATOM 2484 C CA . ASN A 1 310 ? 4.796 -38.701 -1.300 1.00 36.38 310 ASN A CA 1
ATOM 2485 C C . ASN A 1 310 ? 3.473 -38.154 -1.878 1.00 36.38 310 ASN A C 1
ATOM 2487 O O . ASN A 1 310 ? 3.148 -36.984 -1.675 1.00 36.38 310 ASN A O 1
ATOM 2491 N N . PRO A 1 311 ? 2.672 -38.978 -2.584 1.00 41.28 311 PRO A N 1
ATOM 2492 C CA . PRO A 1 311 ? 1.371 -38.574 -3.100 1.00 41.28 311 PRO A CA 1
ATOM 2493 C C . PRO A 1 311 ? 0.314 -38.681 -1.990 1.00 41.28 311 PRO A C 1
ATOM 2495 O O . PRO A 1 311 ? -0.310 -39.728 -1.791 1.00 41.28 311 PRO A O 1
ATOM 2498 N N . LEU A 1 312 ? 0.101 -37.593 -1.249 1.00 35.81 312 LEU A N 1
ATOM 2499 C CA . LEU A 1 312 ? -0.946 -37.525 -0.230 1.00 35.81 312 LEU A CA 1
ATOM 2500 C C . LEU A 1 312 ? -2.323 -37.271 -0.857 1.00 35.81 312 LEU A C 1
ATOM 2502 O O . LEU A 1 312 ? -2.613 -36.224 -1.431 1.00 35.81 312 LEU A O 1
ATOM 2506 N N . LYS A 1 313 ? -3.189 -38.277 -0.702 1.00 42.44 313 LYS A N 1
ATOM 2507 C CA . LYS A 1 313 ? -4.636 -38.216 -0.920 1.00 42.44 313 LYS A CA 1
ATOM 2508 C C . LYS A 1 313 ? -5.255 -37.184 0.027 1.00 42.44 313 LYS A C 1
ATOM 2510 O O . LYS A 1 313 ? -5.364 -37.450 1.222 1.00 42.44 313 LYS A O 1
ATOM 2515 N N . PHE A 1 314 ? -5.728 -36.063 -0.507 1.00 34.94 314 PHE A N 1
ATOM 2516 C CA . PHE A 1 314 ? -6.576 -35.139 0.242 1.00 34.94 314 PHE A CA 1
ATOM 2517 C C . PHE A 1 314 ? -8.036 -35.595 0.206 1.00 34.94 314 PHE A C 1
ATOM 2519 O O . PHE A 1 314 ? -8.665 -35.697 -0.849 1.00 34.94 314 PHE A O 1
ATOM 2526 N N . GLY A 1 315 ? -8.550 -35.905 1.396 1.00 32.28 315 GLY A N 1
ATOM 2527 C CA . GLY A 1 315 ? -9.968 -36.078 1.665 1.00 32.28 315 GLY A CA 1
ATOM 2528 C C . GLY A 1 315 ? -10.678 -34.729 1.612 1.00 32.28 315 GLY A C 1
ATOM 2529 O O . GLY A 1 315 ? -10.244 -33.754 2.217 1.00 32.28 315 GLY A O 1
ATOM 2530 N N . SER A 1 316 ? -11.763 -34.706 0.848 1.00 39.62 316 SER A N 1
ATOM 2531 C CA . SER A 1 316 ? -12.655 -33.574 0.644 1.00 39.62 316 SER A CA 1
ATOM 2532 C C . SER A 1 316 ? -13.402 -33.215 1.932 1.00 39.62 316 SER A C 1
ATOM 2534 O O . SER A 1 316 ? -14.132 -34.047 2.464 1.00 39.62 316 SER A O 1
ATOM 2536 N N . SER A 1 317 ? -13.264 -31.962 2.367 1.00 35.12 317 SER A N 1
ATOM 2537 C CA . SER A 1 317 ? -14.221 -31.285 3.246 1.00 35.12 317 SER A CA 1
ATOM 2538 C C . SER A 1 317 ? -14.410 -29.860 2.732 1.00 35.12 317 SER A C 1
ATOM 2540 O O . SER A 1 317 ? -13.669 -28.948 3.080 1.00 35.12 317 SER A O 1
ATOM 2542 N N . ASN A 1 318 ? -15.384 -29.710 1.834 1.00 37.34 318 ASN A N 1
ATOM 2543 C CA . ASN A 1 318 ? -15.880 -28.440 1.313 1.00 37.34 318 ASN A CA 1
ATOM 2544 C C . ASN A 1 318 ? -16.438 -27.570 2.451 1.00 37.34 318 ASN A C 1
ATOM 2546 O O . ASN A 1 318 ? -17.535 -27.837 2.943 1.00 37.34 318 ASN A O 1
ATOM 2550 N N . ALA A 1 319 ? -15.743 -26.487 2.788 1.00 35.31 319 ALA A N 1
ATOM 2551 C CA . ALA A 1 319 ? -16.386 -25.274 3.273 1.00 35.31 319 ALA A CA 1
ATOM 2552 C C . ALA A 1 319 ? -16.515 -24.329 2.072 1.00 35.31 319 ALA A C 1
ATOM 2554 O O . ALA A 1 319 ? -15.525 -23.844 1.529 1.00 35.31 319 ALA A O 1
ATOM 2555 N N . LEU A 1 320 ? -17.754 -24.153 1.615 1.00 35.81 320 LEU A N 1
ATOM 2556 C CA . LEU A 1 320 ? -18.155 -23.266 0.527 1.00 35.81 320 LEU A CA 1
ATOM 2557 C C . LEU A 1 320 ? -17.814 -21.810 0.881 1.00 35.81 320 LEU A C 1
ATOM 2559 O O . LEU A 1 320 ? -18.650 -21.074 1.399 1.00 35.81 320 LEU A O 1
ATOM 2563 N N . LEU A 1 321 ? -16.595 -21.375 0.565 1.00 41.50 321 LEU A N 1
ATOM 2564 C CA . LEU A 1 321 ? -16.408 -19.992 0.149 1.00 41.50 321 LEU A CA 1
ATOM 2565 C C . LEU A 1 321 ? -17.187 -19.827 -1.162 1.00 41.50 321 LEU A C 1
ATOM 2567 O O . LEU A 1 321 ? -17.136 -20.737 -1.997 1.00 41.50 321 LEU A O 1
ATOM 2571 N N . PRO A 1 322 ? -17.936 -18.726 -1.358 1.00 38.28 322 PRO A N 1
ATOM 2572 C CA . PRO A 1 322 ? -18.535 -18.456 -2.650 1.00 38.28 322 PRO A CA 1
ATOM 2573 C C . PRO A 1 322 ? -17.402 -18.490 -3.667 1.00 38.28 322 PRO A C 1
ATOM 2575 O O . PRO A 1 322 ? -16.470 -17.691 -3.609 1.00 38.28 322 PRO A O 1
ATOM 2578 N N . THR A 1 323 ? -17.460 -19.477 -4.554 1.00 41.22 323 THR A N 1
ATOM 2579 C CA . THR A 1 323 ? -16.677 -19.530 -5.774 1.00 41.22 323 THR A CA 1
ATOM 2580 C C . THR A 1 323 ? -16.913 -18.215 -6.499 1.00 41.22 323 THR A C 1
ATOM 2582 O O . THR A 1 323 ? -17.885 -18.079 -7.239 1.00 41.22 323 THR A O 1
ATOM 2585 N N . PHE A 1 324 ? -16.022 -17.248 -6.286 1.00 44.97 324 PHE A N 1
ATOM 2586 C CA . PHE A 1 324 ? -15.790 -16.131 -7.189 1.00 44.97 324 PHE A CA 1
ATOM 2587 C C . PHE A 1 324 ? -15.142 -16.730 -8.446 1.00 44.97 324 PHE A C 1
ATOM 2589 O O . PHE A 1 324 ? -13.954 -16.605 -8.722 1.00 44.97 324 PHE A O 1
ATOM 2596 N N . GLN A 1 325 ? -15.930 -17.533 -9.161 1.00 39.88 325 GLN A N 1
ATOM 2597 C CA . GLN A 1 325 ? -15.574 -18.060 -10.459 1.00 39.88 325 GLN A CA 1
ATOM 2598 C C . GLN A 1 325 ? -15.720 -16.916 -11.458 1.00 39.88 325 GLN A C 1
ATOM 2600 O O . GLN A 1 325 ? -16.831 -16.488 -11.753 1.00 39.88 325 GLN A O 1
ATOM 2605 N N . ARG A 1 326 ? -14.573 -16.511 -12.014 1.00 43.53 326 ARG A N 1
ATOM 2606 C CA . ARG A 1 326 ? -14.406 -15.762 -13.268 1.00 43.53 326 ARG A CA 1
ATOM 2607 C C . ARG A 1 326 ? -14.902 -14.312 -13.286 1.00 43.53 326 ARG A C 1
ATOM 2609 O O . ARG A 1 326 ? -15.972 -14.021 -13.805 1.00 43.53 326 ARG A O 1
ATOM 2616 N N . ALA A 1 327 ? -14.001 -13.406 -12.917 1.00 35.59 327 ALA A N 1
ATOM 2617 C CA . ALA A 1 327 ? -13.862 -12.112 -13.596 1.00 35.59 327 ALA A CA 1
ATOM 2618 C C . ALA A 1 327 ? -12.393 -11.659 -13.756 1.00 35.59 327 ALA A C 1
ATOM 2620 O O . ALA A 1 327 ? -12.138 -10.527 -14.135 1.00 35.59 327 ALA A O 1
ATOM 2621 N N . THR A 1 328 ? -11.416 -12.545 -13.538 1.00 43.53 328 THR A N 1
ATOM 2622 C CA . THR A 1 328 ? -10.006 -12.308 -13.884 1.00 43.53 328 THR A CA 1
ATOM 2623 C C . THR A 1 328 ? -9.543 -13.324 -14.928 1.00 43.53 328 THR A C 1
ATOM 2625 O O . THR A 1 328 ? -8.552 -14.030 -14.764 1.00 43.53 328 THR A O 1
ATOM 2628 N N . SER A 1 329 ? -10.241 -13.408 -16.070 1.00 38.16 329 SER A N 1
ATOM 2629 C CA . SER A 1 329 ? -9.490 -13.702 -17.295 1.00 38.16 329 SER A CA 1
ATOM 2630 C C . SER A 1 329 ? -8.667 -12.451 -17.561 1.00 38.16 329 SER A C 1
ATOM 2632 O O . SER A 1 329 ? -9.142 -11.518 -18.209 1.00 38.16 329 SER A O 1
ATOM 2634 N N . TYR A 1 330 ? -7.483 -12.383 -16.953 1.00 43.12 330 TYR A N 1
ATOM 2635 C CA . TYR A 1 330 ? -6.509 -11.361 -17.280 1.00 43.12 330 TYR A CA 1
ATOM 2636 C C . TYR A 1 330 ? -6.421 -11.280 -18.794 1.00 43.12 330 TYR A C 1
ATOM 2638 O O . TYR A 1 330 ? -6.337 -12.302 -19.479 1.00 43.12 330 TYR A O 1
ATOM 2646 N N . ALA A 1 331 ? -6.485 -10.057 -19.300 1.00 38.03 331 ALA A N 1
ATOM 2647 C CA . ALA A 1 331 ? -6.126 -9.738 -20.657 1.00 38.03 331 ALA A CA 1
ATOM 2648 C C . ALA A 1 331 ? -4.640 -10.081 -20.864 1.00 38.03 331 ALA A C 1
ATOM 2650 O O . ALA A 1 331 ? -3.794 -9.205 -20.988 1.00 38.03 331 ALA A O 1
ATOM 2651 N N . THR A 1 332 ? -4.311 -11.365 -21.001 1.00 40.31 332 THR A N 1
ATOM 2652 C CA . THR A 1 332 ? -3.417 -11.771 -22.075 1.00 40.31 332 THR A CA 1
ATOM 2653 C C . THR A 1 332 ? -4.178 -11.427 -23.344 1.00 40.31 332 THR A C 1
ATOM 2655 O O . THR A 1 332 ? -4.877 -12.255 -23.923 1.00 40.31 332 THR A O 1
ATOM 2658 N N . ARG A 1 333 ? -4.151 -10.143 -23.719 1.00 38.59 333 ARG A N 1
ATOM 2659 C CA . ARG A 1 333 ? -4.453 -9.753 -25.083 1.00 38.59 333 ARG A CA 1
ATOM 2660 C C . ARG A 1 333 ? -3.412 -10.516 -25.875 1.00 38.59 333 ARG A C 1
ATOM 2662 O O . ARG A 1 333 ? -2.230 -10.190 -25.777 1.00 38.59 333 ARG A O 1
ATOM 2669 N N . ASP A 1 334 ? -3.859 -11.596 -26.513 1.00 36.75 334 ASP A N 1
ATOM 2670 C CA . ASP A 1 334 ? -3.089 -12.328 -27.497 1.00 36.75 334 ASP A CA 1
ATOM 2671 C C . ASP A 1 334 ? -2.401 -11.266 -28.342 1.00 36.75 334 ASP A C 1
ATOM 2673 O O . ASP A 1 334 ? -3.039 -10.486 -29.058 1.00 36.75 334 ASP A O 1
ATOM 2677 N N . PHE A 1 335 ? -1.089 -11.164 -28.158 1.00 39.16 335 PHE A N 1
ATOM 2678 C CA . PHE A 1 335 ? -0.228 -10.559 -29.138 1.00 39.16 335 PHE A CA 1
ATOM 2679 C C . PHE A 1 335 ? -0.435 -11.455 -30.347 1.00 39.16 335 PHE A C 1
ATOM 2681 O O . PHE A 1 335 ? 0.135 -12.541 -30.422 1.00 39.16 335 PHE A O 1
ATOM 2688 N N . VAL A 1 336 ? -1.380 -11.064 -31.203 1.00 39.81 336 VAL A N 1
ATOM 2689 C CA . VAL A 1 336 ? -1.568 -11.645 -32.518 1.00 39.81 336 VAL A CA 1
ATOM 2690 C C . VAL A 1 336 ? -0.194 -11.526 -33.153 1.00 39.81 336 VAL A C 1
ATOM 2692 O O . VAL A 1 336 ? 0.225 -10.442 -33.558 1.00 39.81 336 VAL A O 1
ATOM 2695 N N . GLU A 1 337 ? 0.549 -12.632 -33.143 1.00 43.22 337 GLU A N 1
ATOM 2696 C CA . GLU A 1 337 ? 1.605 -12.880 -34.102 1.00 43.22 337 GLU A CA 1
ATOM 2697 C C . GLU A 1 337 ? 0.899 -12.838 -35.450 1.00 43.22 337 GLU A C 1
ATOM 2699 O O . GLU A 1 337 ? 0.403 -13.836 -35.969 1.00 43.22 337 GLU A O 1
ATOM 2704 N N . GLU A 1 338 ? 0.765 -11.624 -35.974 1.00 41.41 338 GLU A N 1
ATOM 2705 C CA . GLU A 1 338 ? 0.509 -11.383 -37.370 1.00 41.41 338 GLU A CA 1
ATOM 2706 C C . GLU A 1 338 ? 1.745 -11.952 -38.058 1.00 41.41 338 GLU A C 1
ATOM 2708 O O . GLU A 1 338 ? 2.804 -11.327 -38.143 1.00 41.41 338 GLU A O 1
ATOM 2713 N N . SER A 1 339 ? 1.638 -13.237 -38.389 1.00 40.97 339 SER A N 1
ATOM 2714 C CA . SER A 1 339 ? 2.587 -13.990 -39.176 1.00 40.97 339 SER A CA 1
ATOM 2715 C C . SER A 1 339 ? 2.736 -13.243 -40.491 1.00 40.97 339 SER A C 1
ATOM 2717 O O . SER A 1 339 ? 1.930 -13.397 -41.409 1.00 40.97 339 SER A O 1
ATOM 2719 N N . PHE A 1 340 ? 3.734 -12.367 -40.525 1.00 39.62 340 PHE A N 1
ATOM 2720 C CA . PHE A 1 340 ? 4.213 -11.712 -41.720 1.00 39.62 340 PHE A CA 1
ATOM 2721 C C . PHE A 1 340 ? 4.765 -12.832 -42.602 1.00 39.62 340 PHE A C 1
ATOM 2723 O O . PHE A 1 340 ? 5.854 -13.354 -42.367 1.00 39.62 340 PHE A O 1
ATOM 2730 N N . ASP A 1 341 ? 3.937 -13.264 -43.549 1.00 46.16 341 ASP A N 1
ATOM 2731 C CA . ASP A 1 341 ? 4.286 -14.173 -44.633 1.00 46.16 341 ASP A CA 1
ATOM 2732 C C . ASP A 1 341 ? 5.281 -13.430 -45.541 1.00 46.16 341 ASP A C 1
ATOM 2734 O O . ASP A 1 341 ? 4.921 -12.812 -46.544 1.00 46.16 341 ASP A O 1
ATOM 2738 N N . GLU A 1 342 ? 6.546 -13.375 -45.113 1.00 49.62 342 GLU A N 1
ATOM 2739 C CA . GLU A 1 342 ? 7.657 -12.984 -45.972 1.00 49.62 342 GLU A CA 1
ATOM 2740 C C . GLU A 1 342 ? 7.779 -14.056 -47.054 1.00 49.62 342 GLU A C 1
ATOM 2742 O O . GLU A 1 342 ? 8.269 -15.160 -46.817 1.00 49.62 342 GLU A O 1
ATOM 2747 N N . GLY A 1 343 ? 7.283 -13.713 -48.244 1.00 40.25 343 GLY A N 1
ATOM 2748 C CA . GLY A 1 343 ? 7.422 -14.508 -49.451 1.00 40.25 343 GLY A CA 1
ATOM 2749 C C . GLY A 1 343 ? 8.868 -14.958 -49.651 1.00 40.25 343 GLY A C 1
ATOM 2750 O O . GLY A 1 343 ? 9.750 -14.157 -49.961 1.00 40.25 343 GLY A O 1
ATOM 2751 N N . ASP A 1 344 ? 9.074 -16.263 -49.478 1.00 43.34 344 ASP A N 1
ATOM 2752 C CA . ASP A 1 344 ? 10.288 -17.014 -49.788 1.00 43.34 344 ASP A CA 1
ATOM 2753 C C . ASP A 1 344 ? 10.491 -17.016 -51.316 1.00 43.34 344 ASP A C 1
ATOM 2755 O O . ASP A 1 344 ? 10.106 -17.951 -52.020 1.00 43.34 344 ASP A O 1
ATOM 2759 N N . GLU A 1 345 ? 11.066 -15.939 -51.864 1.00 50.38 345 GLU A N 1
ATOM 2760 C CA . GLU A 1 345 ? 11.680 -15.950 -53.197 1.00 50.38 345 GLU A CA 1
ATOM 2761 C C . GLU A 1 345 ? 13.006 -16.725 -53.126 1.00 50.38 345 GLU A C 1
ATOM 2763 O O . GLU A 1 345 ? 14.104 -16.165 -53.144 1.00 50.38 345 GLU A O 1
ATOM 2768 N N . ARG A 1 346 ? 12.906 -18.053 -53.028 1.00 43.56 346 ARG A N 1
ATOM 2769 C CA . ARG A 1 346 ? 14.041 -18.958 -53.218 1.00 43.56 346 ARG A CA 1
ATOM 2770 C C . ARG A 1 346 ? 14.306 -19.142 -54.706 1.00 43.56 346 ARG A C 1
ATOM 2772 O O . ARG A 1 346 ? 13.602 -19.875 -55.397 1.00 43.56 346 ARG A O 1
ATOM 2779 N N . GLU A 1 347 ? 15.361 -18.482 -55.178 1.00 50.50 347 GLU A N 1
ATOM 2780 C CA . GLU A 1 347 ? 16.037 -18.816 -56.429 1.00 50.50 347 GLU A CA 1
ATOM 2781 C C . GLU A 1 347 ? 16.486 -20.286 -56.402 1.00 50.50 347 GLU A C 1
ATOM 2783 O O . GLU A 1 347 ? 17.321 -20.703 -55.595 1.00 50.50 347 GLU A O 1
ATOM 2788 N N . GLU A 1 348 ? 15.915 -21.070 -57.314 1.00 48.47 348 GLU A N 1
ATOM 2789 C CA . GLU A 1 348 ? 16.356 -22.417 -57.645 1.00 48.47 348 GLU A CA 1
ATOM 2790 C C . GLU A 1 348 ? 17.802 -22.364 -58.163 1.00 48.47 348 GLU A C 1
ATOM 2792 O O . GLU A 1 348 ? 18.083 -21.853 -59.247 1.00 48.47 348 GLU A O 1
ATOM 2797 N N . THR A 1 349 ? 18.734 -22.920 -57.391 1.00 45.91 349 THR A N 1
ATOM 2798 C CA . THR A 1 349 ? 20.028 -23.359 -57.912 1.00 45.91 349 THR A CA 1
ATOM 2799 C C . THR A 1 349 ? 20.090 -24.868 -57.769 1.00 45.91 349 THR A C 1
ATOM 2801 O O . THR A 1 349 ? 20.219 -25.427 -56.682 1.00 45.91 349 THR A O 1
ATOM 2804 N N . GLU A 1 350 ? 19.904 -25.526 -58.908 1.00 53.72 350 GLU A N 1
ATOM 2805 C CA . GLU A 1 350 ? 20.151 -26.945 -59.091 1.00 53.72 350 GLU A CA 1
ATOM 2806 C C . GLU A 1 350 ? 21.647 -27.208 -58.874 1.00 53.72 350 GLU A C 1
ATOM 2808 O O . GLU A 1 350 ? 22.477 -26.771 -59.672 1.00 53.72 350 GLU A O 1
ATOM 2813 N N . GLU A 1 351 ? 22.010 -27.945 -57.823 1.00 50.00 351 GLU A N 1
ATOM 2814 C CA . GLU A 1 351 ? 23.292 -28.644 -57.804 1.00 50.00 351 GLU A CA 1
ATOM 2815 C C . GLU A 1 351 ? 23.109 -30.099 -57.362 1.00 50.00 351 GLU A C 1
ATOM 2817 O O . GLU A 1 351 ? 22.725 -30.443 -56.245 1.00 50.00 351 GLU A O 1
ATOM 2822 N N . GLU A 1 352 ? 23.340 -30.948 -58.352 1.00 47.97 352 GLU A N 1
ATOM 2823 C CA . GLU A 1 352 ? 23.294 -32.394 -58.378 1.00 47.97 352 GLU A CA 1
ATOM 2824 C C . GLU A 1 352 ? 24.557 -32.958 -57.705 1.00 47.97 352 GLU A C 1
ATOM 2826 O O . GLU A 1 352 ? 25.633 -32.898 -58.294 1.00 47.97 352 GLU A O 1
ATOM 2831 N N . VAL A 1 353 ? 24.459 -33.546 -56.503 1.00 47.75 353 VAL A N 1
ATOM 2832 C CA . VAL A 1 353 ? 25.516 -34.435 -55.979 1.00 47.75 353 VAL A CA 1
ATOM 2833 C C . VAL A 1 353 ? 24.927 -35.634 -55.223 1.00 47.75 353 VAL A C 1
ATOM 2835 O O . VAL A 1 353 ? 24.048 -35.533 -54.374 1.00 47.75 353 VAL A O 1
ATOM 2838 N N . THR A 1 354 ? 25.448 -36.791 -55.608 1.00 48.94 354 THR A N 1
ATOM 2839 C CA . THR A 1 354 ? 25.119 -38.189 -55.300 1.00 48.94 354 THR A CA 1
ATOM 2840 C C . THR A 1 354 ? 25.194 -38.617 -53.823 1.00 48.94 354 THR A C 1
ATOM 2842 O O . THR A 1 354 ? 26.020 -38.082 -53.086 1.00 48.94 354 THR A O 1
ATOM 2845 N N . PRO A 1 355 ? 24.460 -39.676 -53.409 1.00 49.38 355 PRO A N 1
ATOM 2846 C CA . PRO A 1 355 ? 24.572 -40.261 -52.074 1.00 49.38 355 PRO A CA 1
ATOM 2847 C C . PRO A 1 355 ? 25.675 -41.332 -52.012 1.00 49.38 355 PRO A C 1
ATOM 2849 O O . PRO A 1 355 ? 25.639 -42.313 -52.758 1.00 49.38 355 PRO A O 1
ATOM 2852 N N . GLU A 1 356 ? 26.621 -41.182 -51.083 1.00 45.00 356 GLU A N 1
ATOM 2853 C CA . GLU A 1 356 ? 27.563 -42.239 -50.702 1.00 45.00 356 GLU A CA 1
ATOM 2854 C C . GLU A 1 356 ? 27.239 -42.747 -49.293 1.00 45.00 356 GLU A C 1
ATOM 2856 O O . GLU A 1 356 ? 27.057 -41.992 -48.340 1.00 45.00 356 GLU A O 1
ATOM 2861 N N . ALA A 1 357 ? 27.105 -44.066 -49.215 1.00 41.12 357 ALA A N 1
ATOM 2862 C CA . ALA A 1 357 ? 26.757 -44.836 -48.042 1.00 41.12 357 ALA A CA 1
ATOM 2863 C C . ALA A 1 357 ? 27.880 -44.850 -46.997 1.00 41.12 357 ALA A C 1
ATOM 2865 O O . ALA A 1 357 ? 29.039 -45.080 -47.331 1.00 41.12 357 ALA A O 1
ATOM 2866 N N . ALA A 1 358 ? 27.517 -44.770 -45.719 1.00 42.44 358 ALA A N 1
ATOM 2867 C CA . ALA A 1 358 ? 28.343 -45.309 -44.646 1.00 42.44 358 ALA A CA 1
ATOM 2868 C C . ALA A 1 358 ? 27.445 -45.880 -43.546 1.00 42.44 358 ALA A C 1
ATOM 2870 O O . ALA A 1 358 ? 26.791 -45.160 -42.796 1.00 42.44 358 ALA A O 1
ATOM 2871 N N . ALA A 1 359 ? 27.408 -47.209 -43.512 1.00 40.59 359 ALA A N 1
ATOM 2872 C CA . ALA A 1 359 ? 26.906 -48.001 -42.409 1.00 40.59 359 ALA A CA 1
ATOM 2873 C C . ALA A 1 359 ? 27.828 -47.834 -41.191 1.00 40.59 359 ALA A C 1
ATOM 2875 O O . ALA A 1 359 ? 29.051 -47.840 -41.330 1.00 40.59 359 ALA A O 1
ATOM 2876 N N . GLY A 1 360 ? 27.231 -47.718 -40.010 1.00 36.88 360 GLY A N 1
ATOM 2877 C CA . GLY A 1 360 ? 27.927 -47.697 -38.729 1.00 36.88 360 GLY A CA 1
ATOM 2878 C C . GLY A 1 360 ? 27.083 -48.410 -37.686 1.00 36.88 360 GLY A C 1
ATOM 2879 O O . GLY A 1 360 ? 26.284 -47.787 -36.997 1.00 36.88 360 GLY A O 1
ATOM 2880 N N . GLU A 1 361 ? 27.228 -49.731 -37.640 1.00 42.47 361 GLU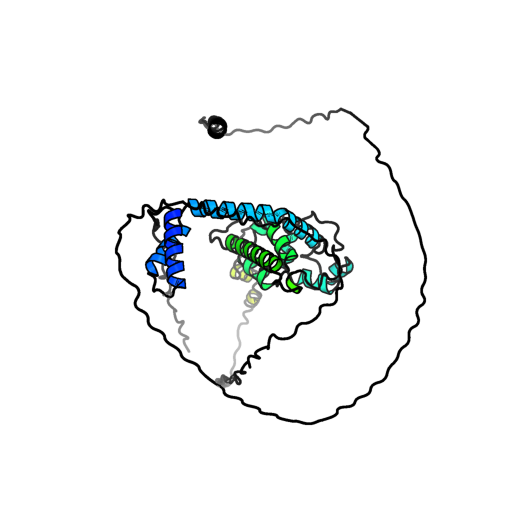 A N 1
ATOM 2881 C CA . GLU A 1 361 ? 26.759 -50.601 -36.565 1.00 42.47 361 GLU A CA 1
ATOM 2882 C C . GLU A 1 361 ? 27.584 -50.330 -35.297 1.00 42.47 361 GLU A C 1
ATOM 2884 O O . GLU A 1 361 ? 28.812 -50.265 -35.360 1.00 42.47 361 GLU A O 1
ATOM 2889 N N . SER A 1 362 ? 26.938 -50.253 -34.134 1.00 45.22 362 SER A N 1
ATOM 2890 C CA . SER A 1 362 ? 27.581 -50.644 -32.877 1.00 45.22 362 SER A CA 1
ATOM 2891 C C . SER A 1 362 ? 26.536 -51.140 -31.885 1.00 45.22 362 SER A C 1
ATOM 2893 O O . SER A 1 362 ? 25.835 -50.365 -31.235 1.00 45.22 362 SER A O 1
ATOM 2895 N N . GLU A 1 363 ? 26.448 -52.464 -31.810 1.00 41.69 363 GLU A N 1
ATOM 2896 C CA . GLU A 1 363 ? 25.882 -53.222 -30.704 1.00 41.69 363 GLU A CA 1
ATOM 2897 C C . GLU A 1 363 ? 26.711 -52.975 -29.432 1.00 41.69 363 GLU A C 1
ATOM 2899 O O . GLU A 1 363 ? 27.942 -52.998 -29.465 1.00 41.69 363 GLU A O 1
ATOM 2904 N N . GLY A 1 364 ? 26.034 -52.754 -28.305 1.00 38.06 364 GLY A N 1
ATOM 2905 C CA . GLY A 1 364 ? 26.630 -52.639 -26.975 1.00 38.06 364 GLY A CA 1
ATOM 2906 C C . GLY A 1 364 ? 25.818 -53.455 -25.979 1.00 38.06 364 GLY A C 1
ATOM 2907 O O . GLY A 1 364 ? 24.715 -53.075 -25.600 1.00 38.06 364 GLY A O 1
ATOM 2908 N N . GLN A 1 365 ? 26.362 -54.616 -25.638 1.00 37.09 365 GLN A N 1
ATOM 2909 C CA . GLN A 1 365 ? 25.833 -55.645 -24.752 1.00 37.09 365 GLN A CA 1
ATOM 2910 C C . GLN A 1 365 ? 26.057 -55.324 -23.259 1.00 37.09 365 GLN A C 1
ATOM 2912 O O . GLN A 1 365 ? 27.106 -54.800 -22.910 1.00 37.09 365 GLN A O 1
ATOM 2917 N N . VAL A 1 366 ? 25.070 -55.729 -22.440 1.00 41.94 366 VAL A N 1
ATOM 2918 C CA . VAL A 1 366 ? 25.140 -56.429 -21.131 1.00 41.94 366 VAL A CA 1
ATOM 2919 C C . VAL A 1 366 ? 26.091 -55.879 -20.054 1.00 41.94 366 VAL A C 1
ATOM 2921 O O . VAL A 1 366 ? 27.290 -55.955 -20.250 1.00 41.94 366 VAL A O 1
ATOM 2924 N N . GLU A 1 367 ? 25.566 -55.531 -18.867 1.00 45.16 367 GLU A N 1
ATOM 2925 C CA . GLU A 1 367 ? 26.030 -56.093 -17.578 1.00 45.16 367 GLU A CA 1
ATOM 2926 C C . GLU A 1 367 ? 24.885 -56.131 -16.546 1.00 45.16 367 GLU A C 1
ATOM 2928 O O . GLU A 1 367 ? 24.196 -55.144 -16.289 1.00 45.16 367 GLU A O 1
ATOM 2933 N N . GLU A 1 368 ? 24.676 -57.335 -16.010 1.00 43.62 368 GLU A N 1
ATOM 2934 C CA . GLU A 1 368 ? 23.927 -57.661 -14.798 1.00 43.62 368 GLU A CA 1
ATOM 2935 C C . GLU A 1 368 ? 24.666 -57.133 -13.559 1.00 43.62 368 GLU A C 1
ATOM 2937 O O . GLU A 1 368 ? 25.890 -57.222 -13.489 1.00 43.62 368 GLU A O 1
ATOM 2942 N N . ALA A 1 369 ? 23.930 -56.716 -12.528 1.00 43.78 369 ALA A N 1
ATOM 2943 C CA . ALA A 1 369 ? 24.405 -56.826 -11.151 1.00 43.78 369 ALA A CA 1
ATOM 2944 C C . ALA A 1 369 ? 23.217 -56.996 -10.198 1.00 43.78 369 ALA A C 1
ATOM 2946 O O . ALA A 1 369 ? 22.474 -56.061 -9.901 1.00 43.78 369 ALA A O 1
ATOM 2947 N N . GLU A 1 370 ? 23.049 -58.237 -9.747 1.00 42.03 370 GLU A N 1
ATOM 2948 C CA . GLU A 1 370 ? 22.338 -58.602 -8.531 1.00 42.03 370 GLU A CA 1
ATOM 2949 C C . GLU A 1 370 ? 23.099 -58.072 -7.306 1.00 42.03 370 GLU A C 1
ATOM 2951 O O . GLU A 1 370 ? 24.296 -58.325 -7.173 1.00 42.03 370 GLU A O 1
ATOM 2956 N N . SER A 1 371 ? 22.396 -57.471 -6.345 1.00 43.56 371 SER A N 1
ATOM 2957 C CA . SER A 1 371 ? 22.807 -57.549 -4.939 1.00 43.56 371 SER A CA 1
ATOM 2958 C C . SER A 1 371 ? 21.587 -57.469 -4.030 1.00 43.56 371 SER A C 1
ATOM 2960 O O . SER A 1 371 ? 20.916 -56.448 -3.913 1.00 43.56 371 SER A O 1
ATOM 2962 N N . ALA A 1 372 ? 21.314 -58.604 -3.399 1.00 42.31 372 ALA A N 1
ATOM 2963 C CA . ALA A 1 372 ? 20.449 -58.741 -2.250 1.00 42.31 372 ALA A CA 1
ATOM 2964 C C . ALA A 1 372 ? 21.131 -58.155 -1.008 1.00 42.31 372 ALA A C 1
ATOM 2966 O O . ALA A 1 372 ? 22.286 -58.487 -0.758 1.00 42.31 372 ALA A O 1
ATOM 2967 N N . GLU A 1 373 ? 20.396 -57.420 -0.176 1.00 48.88 373 GLU A N 1
ATOM 2968 C CA . GLU A 1 373 ? 20.660 -57.414 1.263 1.00 48.88 373 GLU A CA 1
ATOM 2969 C C . GLU A 1 373 ? 19.360 -57.569 2.055 1.00 48.88 373 GLU A C 1
ATOM 2971 O O . GLU A 1 373 ? 18.368 -56.866 1.874 1.00 48.88 373 GLU A O 1
ATOM 2976 N N . GLN A 1 374 ? 19.404 -58.596 2.899 1.00 42.84 374 GLN A N 1
ATOM 2977 C CA . GLN A 1 374 ? 18.476 -58.937 3.959 1.00 42.84 374 GLN A CA 1
ATOM 2978 C C . GLN A 1 374 ? 18.869 -58.151 5.218 1.00 42.84 374 GLN A C 1
ATOM 2980 O O . GLN A 1 374 ? 20.047 -58.100 5.562 1.00 42.84 374 GLN A O 1
ATOM 2985 N N . GLY A 1 375 ? 17.882 -57.634 5.943 1.00 38.31 375 GLY A N 1
ATOM 2986 C CA . GLY A 1 375 ? 18.007 -57.132 7.317 1.00 38.31 375 GLY A CA 1
ATOM 2987 C C . GLY A 1 375 ? 16.592 -56.893 7.847 1.00 38.31 375 GLY A C 1
ATOM 2988 O O . GLY A 1 375 ? 15.935 -55.959 7.409 1.00 38.31 375 GLY A O 1
ATOM 2989 N N . ASP A 1 376 ? 15.926 -57.887 8.431 1.00 39.09 376 ASP A N 1
ATOM 2990 C CA . ASP A 1 376 ? 15.999 -58.332 9.836 1.00 39.09 376 ASP A CA 1
ATOM 2991 C C . ASP A 1 376 ? 15.367 -57.317 10.815 1.00 39.09 376 ASP A C 1
ATOM 2993 O O . ASP A 1 376 ? 15.978 -56.348 11.254 1.00 39.09 376 ASP A O 1
ATOM 2997 N N . ASP A 1 377 ? 14.063 -57.525 11.026 1.00 41.34 377 ASP A N 1
ATOM 2998 C CA . ASP A 1 377 ? 13.411 -57.743 12.324 1.00 41.34 377 ASP A CA 1
ATOM 2999 C C . ASP A 1 377 ? 13.837 -56.863 13.518 1.00 41.34 377 ASP A C 1
ATOM 3001 O O . ASP A 1 377 ? 14.917 -57.022 14.084 1.00 41.34 377 ASP A O 1
ATOM 3005 N N . SER A 1 378 ? 12.919 -56.012 14.000 1.00 45.22 378 SER A N 1
ATOM 3006 C CA . SER A 1 378 ? 12.735 -55.756 15.439 1.00 45.22 378 SER A CA 1
ATOM 3007 C C . SER A 1 378 ? 11.417 -55.033 15.736 1.00 45.22 378 SER A C 1
ATOM 3009 O O . SER A 1 378 ? 11.277 -53.819 15.621 1.00 45.22 378 SER A O 1
ATOM 3011 N N . LEU A 1 379 ? 10.453 -55.853 16.152 1.00 45.97 379 LEU A N 1
ATOM 3012 C CA . LEU A 1 379 ? 9.397 -55.610 17.139 1.00 45.97 379 LEU A CA 1
ATOM 3013 C C . LEU A 1 379 ? 9.483 -54.288 17.931 1.00 45.97 379 LEU A C 1
ATOM 3015 O O . LEU A 1 379 ? 10.402 -54.097 18.726 1.00 45.97 379 LEU A O 1
ATOM 3019 N N . ASN A 1 380 ? 8.406 -53.497 17.906 1.00 39.38 380 ASN A N 1
ATOM 3020 C CA . ASN A 1 380 ? 7.977 -52.807 19.121 1.00 39.38 380 ASN A CA 1
ATOM 3021 C C . ASN A 1 380 ? 6.448 -52.823 19.257 1.00 39.38 380 ASN A C 1
ATOM 3023 O O . ASN A 1 380 ? 5.713 -52.284 18.433 1.00 39.38 380 ASN A O 1
ATOM 3027 N N . GLN A 1 381 ? 5.990 -53.520 20.296 1.00 40.31 381 GLN A N 1
ATOM 3028 C CA . GLN A 1 381 ? 4.597 -53.656 20.700 1.00 40.31 381 GLN A CA 1
ATOM 3029 C C . GLN A 1 381 ? 4.296 -52.652 21.818 1.00 40.31 381 GLN A C 1
ATOM 3031 O O . GLN A 1 381 ? 4.881 -52.731 22.893 1.00 40.31 381 GLN A O 1
ATOM 3036 N N . SER A 1 382 ? 3.300 -51.799 21.612 1.00 45.31 382 SER A N 1
ATOM 3037 C CA . SER A 1 382 ? 2.484 -51.193 22.678 1.00 45.31 382 SER A CA 1
ATOM 3038 C C . SER A 1 382 ? 1.168 -50.785 22.016 1.00 45.31 382 SER A C 1
ATOM 3040 O O . SER A 1 382 ? 1.153 -49.858 21.219 1.00 45.31 382 SER A O 1
ATOM 3042 N N . LYS A 1 383 ? 0.092 -51.575 22.066 1.00 46.09 383 LYS A N 1
ATOM 3043 C CA . LYS A 1 383 ? -0.797 -51.840 23.210 1.00 46.09 383 LYS A CA 1
ATOM 3044 C C . LYS A 1 383 ? -1.132 -50.580 24.012 1.00 46.09 383 LYS A C 1
ATOM 3046 O O . LYS A 1 383 ? -0.503 -50.345 25.035 1.00 46.09 383 LYS A O 1
ATOM 3051 N N . VAL A 1 384 ? -2.178 -49.867 23.592 1.00 46.91 384 VAL A N 1
ATOM 3052 C CA . VAL A 1 384 ? -3.148 -49.242 24.503 1.00 46.91 384 VAL A CA 1
ATOM 3053 C C . VAL A 1 384 ? -4.537 -49.401 23.881 1.00 46.91 384 VAL A C 1
ATOM 3055 O O . VAL A 1 384 ? -4.760 -49.053 22.727 1.00 46.91 384 VAL A O 1
ATOM 3058 N N . GLU A 1 385 ? -5.401 -50.040 24.657 1.00 50.78 385 GLU A N 1
ATOM 3059 C CA . GLU A 1 385 ? -6.834 -50.243 24.463 1.00 50.78 385 GLU A CA 1
ATOM 3060 C C . GLU A 1 385 ? -7.555 -48.924 24.791 1.00 50.78 385 GLU A C 1
ATOM 3062 O O . GLU A 1 385 ? -7.205 -48.328 25.807 1.00 50.78 385 GLU A O 1
ATOM 3067 N N . ASP A 1 386 ? -8.542 -48.493 23.998 1.00 48.56 386 ASP A N 1
ATOM 3068 C CA . ASP A 1 386 ? -9.810 -47.980 24.548 1.00 48.56 386 ASP A CA 1
ATOM 3069 C C . ASP A 1 386 ? -10.880 -47.896 23.444 1.00 48.56 386 ASP A C 1
ATOM 3071 O O . ASP A 1 386 ? -10.808 -47.070 22.533 1.00 48.56 386 ASP A O 1
ATOM 3075 N N . GLU A 1 387 ? -11.854 -48.803 23.512 1.00 46.59 387 GLU A N 1
ATOM 3076 C CA . GLU A 1 387 ? -13.083 -48.784 22.721 1.00 46.59 387 GLU A CA 1
ATOM 3077 C C . GLU A 1 387 ? -14.141 -48.034 23.538 1.00 46.59 387 GLU A C 1
ATOM 3079 O O . GLU A 1 387 ? -14.605 -48.514 24.572 1.00 46.59 387 GLU A O 1
ATOM 3084 N N . GLY A 1 388 ? -14.504 -46.836 23.083 1.00 42.84 388 GLY A N 1
ATOM 3085 C CA . GLY A 1 388 ? -15.618 -46.059 23.613 1.00 42.84 388 GLY A CA 1
ATOM 3086 C C . GLY A 1 388 ? -16.749 -46.007 22.598 1.00 42.84 388 GLY A C 1
ATOM 3087 O O . GLY A 1 388 ? -16.818 -45.072 21.803 1.00 42.84 388 GLY A O 1
ATOM 3088 N N . ASP A 1 389 ? -17.622 -47.012 22.634 1.00 45.09 389 ASP A N 1
ATOM 3089 C CA . ASP A 1 389 ? -18.910 -47.012 21.944 1.00 45.09 389 ASP A CA 1
ATOM 3090 C C . ASP A 1 389 ? -19.781 -45.853 22.455 1.00 45.09 389 ASP A C 1
ATOM 3092 O O . ASP A 1 389 ? -20.137 -45.795 23.635 1.00 45.09 389 ASP A O 1
ATOM 3096 N N . VAL A 1 390 ? -20.166 -44.943 21.559 1.00 46.53 390 VAL A N 1
ATOM 3097 C CA . VAL A 1 390 ? -21.265 -44.003 21.796 1.00 46.53 390 VAL A CA 1
ATOM 3098 C C . VAL A 1 390 ? -22.291 -44.200 20.689 1.00 46.53 390 VAL A C 1
ATOM 3100 O O . VAL A 1 390 ? -22.172 -43.667 19.587 1.00 46.53 390 VAL A O 1
ATOM 3103 N N . GLU A 1 391 ? -23.311 -44.992 21.012 1.00 51.62 391 GLU A N 1
ATOM 3104 C CA . GLU A 1 391 ? -24.611 -44.938 20.356 1.00 51.62 391 GLU A CA 1
ATOM 3105 C C . GLU A 1 391 ? -25.183 -43.524 20.528 1.00 51.62 391 GLU A C 1
ATOM 3107 O O . GLU A 1 391 ? -25.394 -43.064 21.652 1.00 51.62 391 GLU A O 1
ATOM 3112 N N . VAL A 1 392 ? -25.480 -42.839 19.425 1.00 49.81 392 VAL A N 1
ATOM 3113 C CA . VAL A 1 392 ? -26.490 -41.778 19.433 1.00 49.81 392 VAL A CA 1
ATOM 3114 C C . VAL A 1 392 ? -27.404 -41.936 18.235 1.00 49.81 392 VAL A C 1
ATOM 3116 O O . VAL A 1 392 ? -26.982 -42.068 17.088 1.00 49.81 392 VAL A O 1
ATOM 3119 N N . GLU A 1 393 ? -28.675 -42.002 18.597 1.00 46.69 393 GLU A N 1
ATOM 3120 C CA . GLU A 1 393 ? -29.825 -42.366 17.801 1.00 46.69 393 GLU A CA 1
ATOM 3121 C C . GLU A 1 393 ? -30.070 -41.413 16.631 1.00 46.69 393 GLU A C 1
ATOM 3123 O O . GLU A 1 393 ? -29.943 -40.192 16.729 1.00 46.69 393 GLU A O 1
ATOM 3128 N N . ALA A 1 394 ? -30.512 -42.013 15.529 1.00 47.09 394 ALA A N 1
ATOM 3129 C CA . ALA A 1 394 ? -31.182 -41.330 14.444 1.00 47.09 394 ALA A CA 1
ATOM 3130 C C . ALA A 1 394 ? -32.482 -40.685 14.951 1.00 47.09 394 ALA A C 1
ATOM 3132 O O . ALA A 1 394 ? -33.359 -41.371 15.476 1.00 47.09 394 ALA A O 1
ATOM 3133 N N . VAL A 1 395 ? -32.634 -39.382 14.719 1.00 49.69 395 VAL A N 1
ATOM 3134 C CA . VAL A 1 395 ? -33.938 -38.716 14.724 1.00 49.69 395 VAL A CA 1
ATOM 3135 C C . VAL A 1 395 ? -34.151 -38.128 13.338 1.00 49.69 395 VAL A C 1
ATOM 3137 O O . VAL A 1 395 ? -33.621 -37.076 12.989 1.00 49.69 395 VAL A O 1
ATOM 3140 N N . GLU A 1 396 ? -34.924 -38.860 12.541 1.00 49.88 396 GLU A N 1
ATOM 3141 C CA . GLU A 1 396 ? -35.684 -38.308 11.428 1.00 49.88 396 GLU A CA 1
ATOM 3142 C C . GLU A 1 396 ? -36.668 -37.271 11.981 1.00 49.88 396 GLU A C 1
ATOM 3144 O O . GLU A 1 396 ? -37.475 -37.589 12.857 1.00 49.88 396 GLU A O 1
ATOM 3149 N N . GLN A 1 397 ? -36.655 -36.056 11.439 1.00 48.25 397 GLN A N 1
ATOM 3150 C CA . GLN A 1 397 ? -37.849 -35.220 11.410 1.00 48.25 397 GLN A CA 1
ATOM 3151 C C . GLN A 1 397 ? -37.807 -34.287 10.202 1.00 48.25 397 GLN A C 1
ATOM 3153 O O . GLN A 1 397 ? -36.889 -33.490 10.021 1.00 48.25 397 GLN A O 1
ATOM 3158 N N . ALA A 1 398 ? -38.809 -34.490 9.354 1.00 48.25 398 ALA A N 1
ATOM 3159 C CA . ALA A 1 398 ? -39.194 -33.643 8.247 1.00 48.25 398 ALA A CA 1
ATOM 3160 C C . ALA A 1 398 ? -39.661 -32.271 8.745 1.00 48.25 398 ALA A C 1
ATOM 3162 O O . ALA A 1 398 ? -40.243 -32.191 9.821 1.00 48.25 398 ALA A O 1
ATOM 3163 N N . ASP A 1 399 ? -39.495 -31.244 7.915 1.00 44.62 399 ASP A N 1
ATOM 3164 C CA . ASP A 1 399 ? -40.585 -30.307 7.650 1.00 44.62 399 ASP A CA 1
ATOM 3165 C C . ASP A 1 399 ? -40.368 -29.626 6.292 1.00 44.62 399 ASP A C 1
ATOM 3167 O O . ASP A 1 399 ? -39.383 -28.927 6.048 1.00 44.62 399 ASP A O 1
ATOM 3171 N N . GLU A 1 400 ? -41.312 -29.903 5.396 1.00 50.00 400 GLU A N 1
ATOM 3172 C CA . GLU A 1 400 ? -41.619 -29.121 4.207 1.00 50.00 400 GLU A CA 1
ATOM 3173 C C . GLU A 1 400 ? -42.262 -27.800 4.654 1.00 50.00 400 GLU A C 1
ATOM 3175 O O . GLU A 1 400 ? -43.191 -27.802 5.463 1.00 50.00 400 GLU A O 1
ATOM 3180 N N . ALA A 1 401 ? -41.830 -26.674 4.090 1.00 52.56 401 ALA A N 1
ATOM 3181 C CA . ALA A 1 401 ? -42.633 -25.458 4.091 1.00 52.56 401 ALA A CA 1
ATOM 3182 C C . ALA A 1 401 ? -42.376 -24.658 2.812 1.00 52.56 401 ALA A C 1
ATOM 3184 O O . ALA A 1 401 ? -41.387 -23.936 2.684 1.00 52.56 401 ALA A O 1
ATOM 3185 N N . ASP A 1 402 ? -43.311 -24.818 1.879 1.00 48.09 402 ASP A N 1
ATOM 3186 C CA . ASP A 1 402 ? -43.624 -23.875 0.814 1.00 48.09 402 ASP A CA 1
ATOM 3187 C C . ASP A 1 402 ? -43.822 -22.457 1.371 1.00 48.09 402 ASP A C 1
ATOM 3189 O O . ASP A 1 402 ? -44.563 -22.249 2.337 1.00 48.09 402 ASP A O 1
ATOM 3193 N N . ALA A 1 403 ? -43.237 -21.464 0.703 1.00 48.22 403 ALA A N 1
ATOM 3194 C CA . ALA A 1 403 ? -43.678 -20.079 0.803 1.00 48.22 403 ALA A CA 1
ATOM 3195 C C . ALA A 1 403 ? -43.472 -19.360 -0.536 1.00 48.22 403 ALA A C 1
ATOM 3197 O O . ALA A 1 403 ? -42.485 -18.662 -0.761 1.00 48.22 403 ALA A O 1
ATOM 3198 N N . ASP A 1 404 ? -44.464 -19.526 -1.410 1.00 44.97 404 ASP A N 1
ATOM 3199 C CA . ASP A 1 404 ? -44.849 -18.533 -2.408 1.00 44.97 404 ASP A CA 1
ATOM 3200 C C . ASP A 1 404 ? -45.108 -17.184 -1.719 1.00 44.97 404 ASP A C 1
ATOM 3202 O O . ASP A 1 404 ? -46.034 -17.073 -0.911 1.00 44.97 404 ASP A O 1
ATOM 3206 N N . VAL A 1 405 ? -44.371 -16.128 -2.080 1.00 49.53 405 VAL A N 1
ATOM 3207 C CA . VAL A 1 405 ? -44.852 -14.753 -1.879 1.00 49.53 405 VAL A CA 1
ATOM 3208 C C . VAL A 1 405 ? -44.629 -13.920 -3.134 1.00 49.53 405 VAL A C 1
ATOM 3210 O O . VAL A 1 405 ? -43.525 -13.540 -3.511 1.00 49.53 405 VAL A O 1
ATOM 3213 N N . ALA A 1 406 ? -45.779 -13.669 -3.746 1.00 44.12 406 ALA A N 1
ATOM 3214 C CA . ALA A 1 406 ? -46.120 -12.750 -4.809 1.00 44.12 406 ALA A CA 1
ATOM 3215 C C . ALA A 1 406 ? -45.313 -11.442 -4.890 1.00 44.12 406 ALA A C 1
ATOM 3217 O O . ALA A 1 406 ? -45.206 -10.663 -3.944 1.00 44.12 406 ALA A O 1
ATOM 3218 N N . SER A 1 407 ? -44.927 -11.152 -6.130 1.00 44.81 407 SER A N 1
ATOM 3219 C CA . SER A 1 407 ? -44.725 -9.824 -6.695 1.00 44.81 407 SER A CA 1
ATOM 3220 C C . SER A 1 407 ? -45.931 -8.908 -6.443 1.00 44.81 407 SER A C 1
ATOM 3222 O O . SER A 1 407 ? -47.037 -9.203 -6.908 1.00 44.81 407 SER A O 1
ATOM 3224 N N . VAL A 1 408 ? -45.712 -7.766 -5.790 1.00 48.25 408 VAL A N 1
ATOM 3225 C CA . VAL A 1 408 ? -46.652 -6.638 -5.802 1.00 48.25 408 VAL A CA 1
ATOM 3226 C C . VAL A 1 408 ? -46.003 -5.485 -6.551 1.00 48.25 408 VAL A C 1
ATOM 3228 O O . VAL A 1 408 ? -44.914 -5.025 -6.219 1.00 48.25 408 VAL A O 1
ATOM 3231 N N . ALA A 1 409 ? -46.692 -5.099 -7.617 1.00 42.03 409 ALA A N 1
ATOM 3232 C CA . ALA A 1 409 ? -46.380 -3.996 -8.495 1.00 42.03 409 ALA A CA 1
ATOM 3233 C C . ALA A 1 409 ? -46.710 -2.640 -7.853 1.00 42.03 409 ALA A C 1
ATOM 3235 O O . ALA A 1 409 ? -47.595 -2.543 -7.006 1.00 42.03 409 ALA A O 1
ATOM 3236 N N . ALA A 1 410 ? -45.974 -1.639 -8.339 1.00 45.09 410 ALA A N 1
ATOM 3237 C CA . ALA A 1 410 ? -46.310 -0.228 -8.513 1.00 45.09 410 ALA A CA 1
ATOM 3238 C C . ALA A 1 410 ? -47.693 0.242 -8.038 1.00 45.09 410 ALA A C 1
ATOM 3240 O O . ALA A 1 410 ? -48.697 -0.242 -8.553 1.00 45.09 410 ALA A O 1
ATOM 3241 N N . ASP A 1 411 ? -47.718 1.291 -7.212 1.00 41.22 411 ASP A N 1
ATOM 3242 C CA . ASP A 1 411 ? -48.544 2.474 -7.481 1.00 41.22 411 ASP A CA 1
ATOM 3243 C C . ASP A 1 411 ? -48.137 3.667 -6.589 1.00 41.22 411 ASP A C 1
ATOM 3245 O O . ASP A 1 411 ? -47.584 3.477 -5.507 1.00 41.22 411 ASP A O 1
ATOM 3249 N N . GLU A 1 412 ? -48.505 4.861 -7.056 1.00 49.69 412 GLU A N 1
ATOM 3250 C CA . GLU A 1 412 ? -48.580 6.166 -6.369 1.00 49.69 412 GLU A CA 1
ATOM 3251 C C . GLU A 1 412 ? -47.298 7.007 -6.197 1.00 49.69 412 GLU A C 1
ATOM 3253 O O . GLU A 1 412 ? -46.240 6.516 -5.828 1.00 49.69 412 GLU A O 1
ATOM 3258 N N . ALA A 1 413 ? -47.318 8.337 -6.274 1.00 45.84 413 ALA A N 1
ATOM 3259 C CA . ALA A 1 413 ? -48.044 9.352 -7.044 1.00 45.84 413 ALA A CA 1
ATOM 3260 C C . ALA A 1 413 ? -47.493 10.718 -6.576 1.00 45.84 413 ALA A C 1
ATOM 3262 O O . ALA A 1 413 ? -47.031 10.862 -5.446 1.00 45.84 413 ALA A O 1
ATOM 3263 N N . ASP A 1 414 ? -47.581 11.699 -7.470 1.00 49.00 414 ASP A N 1
ATOM 3264 C CA . ASP A 1 414 ? -47.493 13.152 -7.280 1.00 49.00 414 ASP A CA 1
ATOM 3265 C C . ASP A 1 414 ? -47.874 13.733 -5.901 1.00 49.00 414 ASP A C 1
ATOM 3267 O O . ASP A 1 414 ? -48.931 13.406 -5.354 1.00 49.00 414 ASP A O 1
ATOM 3271 N N . GLN A 1 415 ? -47.085 14.729 -5.459 1.00 47.03 415 GLN A N 1
ATOM 3272 C CA . GLN A 1 415 ? -47.486 16.021 -4.845 1.00 47.03 415 GLN A CA 1
ATOM 3273 C C . GLN A 1 415 ? -46.201 16.777 -4.435 1.00 47.03 415 GLN A C 1
ATOM 3275 O O . GLN A 1 415 ? -45.438 16.288 -3.611 1.00 47.03 415 GLN A O 1
ATOM 3280 N N . ASP A 1 416 ? -45.748 17.831 -5.117 1.00 45.41 416 ASP A N 1
ATOM 3281 C CA . ASP A 1 416 ? -46.286 19.199 -5.244 1.00 45.41 416 ASP A CA 1
ATOM 3282 C C . ASP A 1 416 ? -46.306 20.009 -3.925 1.00 45.41 416 ASP A C 1
ATOM 3284 O O . ASP A 1 416 ? -46.861 19.565 -2.922 1.00 45.41 416 ASP A O 1
ATOM 3288 N N . SER A 1 417 ? -45.778 21.245 -4.017 1.00 42.41 417 SER A N 1
ATOM 3289 C CA . SER A 1 417 ? -45.924 22.388 -3.087 1.00 42.41 417 SER A CA 1
ATOM 3290 C C . SER A 1 417 ? -45.135 22.300 -1.758 1.00 42.41 417 SER A C 1
ATOM 3292 O O . SER A 1 417 ? -45.041 21.247 -1.151 1.00 42.41 417 SER A O 1
ATOM 3294 N N . SER A 1 418 ? -44.514 23.327 -1.166 1.00 42.66 418 SER A N 1
ATOM 3295 C CA . SER A 1 418 ? -44.580 24.798 -1.242 1.00 42.66 418 SER A CA 1
ATOM 3296 C C . SER A 1 418 ? -43.425 25.360 -0.368 1.00 42.66 418 SER A C 1
ATOM 3298 O O . SER A 1 418 ? -43.109 24.780 0.666 1.00 42.66 418 SER A O 1
ATOM 3300 N N . GLU A 1 419 ? -42.698 26.400 -0.785 1.00 44.56 419 GLU A N 1
ATOM 3301 C CA . GLU A 1 419 ? -42.853 27.786 -0.283 1.00 44.56 419 GLU A CA 1
ATOM 3302 C C . GLU A 1 419 ? -42.472 28.027 1.204 1.00 44.56 419 GLU A C 1
ATOM 3304 O O . GLU A 1 419 ? -43.287 27.838 2.100 1.00 44.56 419 GLU A O 1
ATOM 3309 N N . ILE A 1 420 ? -41.256 28.541 1.460 1.00 43.56 420 ILE A N 1
ATOM 3310 C CA . ILE A 1 420 ? -40.888 29.367 2.638 1.00 43.56 420 ILE A CA 1
ATOM 3311 C C . ILE A 1 420 ? -39.842 30.384 2.132 1.00 43.56 420 ILE A C 1
ATOM 3313 O O . ILE A 1 420 ? -38.729 30.001 1.791 1.00 43.56 420 ILE A O 1
ATOM 3317 N N . VAL A 1 421 ? -40.222 31.603 1.738 1.00 45.16 421 VAL A N 1
ATOM 3318 C CA . VAL A 1 421 ? -40.405 32.833 2.543 1.00 45.16 421 VAL A CA 1
ATOM 3319 C C . VAL A 1 421 ? -39.140 33.298 3.286 1.00 45.16 421 VAL A C 1
ATOM 3321 O O . VAL A 1 421 ? -38.820 32.817 4.366 1.00 45.16 421 VAL A O 1
ATOM 3324 N N . ASN A 1 422 ? -38.493 34.291 2.665 1.00 40.94 422 ASN A N 1
ATOM 3325 C CA . ASN A 1 422 ? -37.874 35.516 3.193 1.00 40.94 422 ASN A CA 1
ATOM 3326 C C . ASN A 1 422 ? -37.237 35.518 4.593 1.00 40.94 422 ASN A C 1
ATOM 3328 O O . ASN A 1 422 ? -37.926 35.367 5.596 1.00 40.94 422 ASN A O 1
ATOM 3332 N N . ASN A 1 423 ? -35.976 35.963 4.641 1.00 43.47 423 ASN A N 1
ATOM 3333 C CA . ASN A 1 423 ? -35.563 37.041 5.544 1.00 43.47 423 ASN A CA 1
ATOM 3334 C C . ASN A 1 423 ? -34.439 37.879 4.900 1.00 43.47 423 ASN A C 1
ATOM 3336 O O . ASN A 1 423 ? -33.288 37.458 4.814 1.00 43.47 423 ASN A O 1
ATOM 3340 N N . GLU A 1 424 ? -34.827 39.077 4.453 1.00 43.78 424 GLU A N 1
ATOM 3341 C CA . GLU A 1 424 ? -34.038 40.319 4.514 1.00 43.78 424 GLU A CA 1
ATOM 3342 C C . GLU A 1 424 ? -33.688 40.590 6.007 1.00 43.78 424 GLU A C 1
ATOM 3344 O O . GLU A 1 424 ? -34.343 40.038 6.887 1.00 43.78 424 GLU A O 1
ATOM 3349 N N . ALA A 1 425 ? -32.736 41.395 6.469 1.00 41.06 425 ALA A N 1
ATOM 3350 C CA . ALA A 1 425 ? -31.897 42.464 5.948 1.00 41.06 425 ALA A CA 1
ATOM 3351 C C . ALA A 1 425 ? -30.769 42.714 6.984 1.00 41.06 425 ALA A C 1
ATOM 3353 O O . ALA A 1 425 ? -30.885 42.264 8.122 1.00 41.06 425 ALA A O 1
ATOM 3354 N N . GLU A 1 426 ? -29.750 43.475 6.575 1.00 46.78 426 GLU A N 1
ATOM 3355 C CA . GLU A 1 426 ? -28.906 44.446 7.321 1.00 46.78 426 GLU A CA 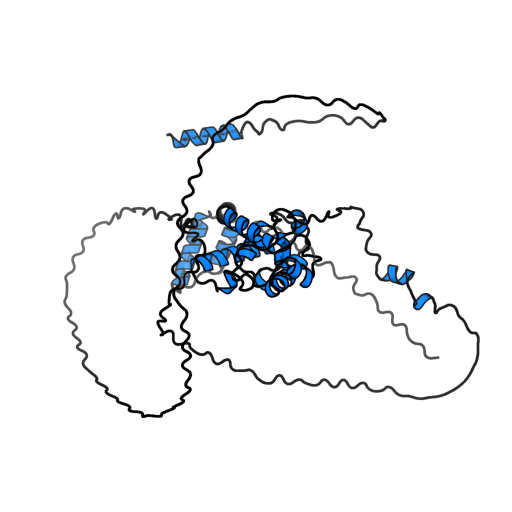1
ATOM 3356 C C . GLU A 1 426 ? -27.472 44.354 6.770 1.00 46.78 426 GLU A C 1
ATOM 3358 O O . GLU A 1 426 ? -26.762 43.377 6.983 1.00 46.78 426 GLU A O 1
ATOM 3363 N N . GLU A 1 427 ? -27.104 45.176 5.783 1.00 45.88 427 GLU A N 1
ATOM 3364 C CA . GLU A 1 427 ? -26.705 46.597 5.872 1.00 45.88 427 GLU A CA 1
ATOM 3365 C C . GLU A 1 427 ? -25.445 46.855 6.719 1.00 45.88 427 GLU A C 1
ATOM 3367 O O . GLU A 1 427 ? -25.415 46.641 7.926 1.00 45.88 427 GLU A O 1
ATOM 3372 N N . GLY A 1 428 ? -24.418 47.390 6.047 1.00 39.78 428 GLY A N 1
ATOM 3373 C CA . GLY A 1 428 ? -23.169 47.906 6.620 1.00 39.78 428 GLY A CA 1
ATOM 3374 C C . GLY A 1 428 ? -21.999 47.675 5.653 1.00 39.78 428 GLY A C 1
ATOM 3375 O O . GLY A 1 428 ? -21.401 46.608 5.681 1.00 39.78 428 GLY A O 1
ATOM 3376 N N . SER A 1 429 ? -21.794 48.507 4.618 1.00 43.28 429 SER A N 1
ATOM 3377 C CA . SER A 1 429 ? -20.972 49.743 4.656 1.00 43.28 429 SER A CA 1
ATOM 3378 C C . SER A 1 429 ? -19.501 49.403 4.997 1.00 43.28 429 SER A C 1
ATOM 3380 O O . SER A 1 429 ? -19.254 48.843 6.054 1.00 43.28 429 SER A O 1
ATOM 3382 N N . GLU A 1 430 ? -18.456 49.635 4.203 1.00 42.22 430 GLU A N 1
ATOM 3383 C CA . GLU A 1 430 ? -18.057 50.799 3.407 1.00 42.22 430 GLU A CA 1
ATOM 3384 C C . GLU A 1 430 ? -16.905 50.392 2.460 1.00 42.22 430 GLU A C 1
ATOM 3386 O O . GLU A 1 430 ? -16.090 49.531 2.787 1.00 42.22 430 GLU A O 1
ATOM 3391 N N . ASP A 1 431 ? -16.865 51.044 1.297 1.00 51.78 431 ASP A N 1
ATOM 3392 C CA . ASP A 1 431 ? -15.694 51.532 0.561 1.00 51.78 431 ASP A CA 1
ATOM 3393 C C . ASP A 1 431 ? -14.377 50.737 0.588 1.00 51.78 431 ASP A C 1
ATOM 3395 O O . ASP A 1 431 ? -13.614 50.810 1.544 1.00 51.78 431 ASP A O 1
ATOM 3399 N N . HIS A 1 432 ? -13.988 50.177 -0.567 1.00 43.50 432 HIS A N 1
ATOM 3400 C CA . HIS A 1 432 ? -12.641 50.412 -1.100 1.00 43.50 432 HIS A CA 1
ATOM 3401 C C . HIS A 1 432 ? -12.519 50.091 -2.603 1.00 43.50 432 HIS A C 1
ATOM 3403 O O . HIS A 1 432 ? -12.647 48.955 -3.038 1.00 43.50 432 HIS A O 1
ATOM 3409 N N . ALA A 1 433 ? -12.191 51.149 -3.349 1.00 44.41 433 ALA A N 1
ATOM 3410 C CA . ALA A 1 433 ? -11.307 51.208 -4.514 1.00 44.41 433 ALA A CA 1
ATOM 3411 C C . ALA A 1 433 ? -11.578 50.316 -5.747 1.00 44.41 433 ALA A C 1
ATOM 3413 O O . ALA A 1 433 ? -11.246 49.138 -5.812 1.00 44.41 433 ALA A O 1
ATOM 3414 N N . LEU A 1 434 ? -12.027 51.017 -6.790 1.00 50.06 434 LEU A N 1
ATOM 3415 C CA . LEU A 1 434 ? -11.824 50.753 -8.215 1.00 50.06 434 LEU A CA 1
ATOM 3416 C C . LEU A 1 434 ? -10.463 50.093 -8.521 1.00 50.06 434 LEU A C 1
ATOM 3418 O O . LEU A 1 434 ? -9.420 50.712 -8.308 1.00 50.06 434 LEU A O 1
ATOM 3422 N N . VAL A 1 435 ? -10.490 48.903 -9.124 1.00 48.88 435 VAL A N 1
ATOM 3423 C CA . VAL A 1 435 ? -9.425 48.434 -10.020 1.00 48.88 435 VAL A CA 1
ATOM 3424 C C . VAL A 1 435 ? -10.074 47.963 -11.313 1.00 48.88 435 VAL A C 1
ATOM 3426 O O . VAL A 1 435 ? -11.030 47.191 -11.320 1.00 48.88 435 VAL A O 1
ATOM 3429 N N . GLU A 1 436 ? -9.568 48.540 -12.393 1.00 43.56 436 GLU A N 1
ATOM 3430 C CA . GLU A 1 436 ? -10.024 48.418 -13.763 1.00 43.56 436 GLU A CA 1
ATOM 3431 C C . GLU A 1 436 ? -9.898 46.989 -14.313 1.00 43.56 436 GLU A C 1
ATOM 3433 O O . GLU A 1 436 ? -8.912 46.285 -14.111 1.00 43.56 436 GLU A O 1
ATOM 3438 N N . THR A 1 437 ? -10.950 46.622 -15.039 1.00 56.12 437 THR A N 1
ATOM 3439 C CA . THR A 1 437 ? -11.056 45.694 -16.169 1.00 56.12 437 THR A CA 1
ATOM 3440 C C . THR A 1 437 ? -9.751 45.153 -16.770 1.00 56.12 437 THR A C 1
ATOM 3442 O O . THR A 1 437 ? -8.944 45.924 -17.286 1.00 56.12 437 THR A O 1
ATOM 3445 N N . ASN A 1 438 ? -9.646 43.822 -16.854 1.00 39.06 438 ASN A N 1
ATOM 3446 C CA . ASN A 1 438 ? -9.211 43.103 -18.060 1.00 39.06 438 ASN A CA 1
ATOM 3447 C C . ASN A 1 438 ? -9.548 41.610 -17.916 1.00 39.06 438 ASN A C 1
ATOM 3449 O O . ASN A 1 438 ? -8.861 40.878 -17.211 1.00 39.06 438 ASN A O 1
ATOM 3453 N N . ALA A 1 439 ? -10.612 41.185 -18.593 1.00 48.78 439 ALA A N 1
ATOM 3454 C CA . ALA A 1 439 ? -10.917 39.787 -18.867 1.00 48.78 439 ALA A CA 1
ATOM 3455 C C . ALA A 1 439 ? -10.958 39.622 -20.389 1.00 48.78 439 ALA A C 1
ATOM 3457 O O . ALA A 1 439 ? -11.645 40.405 -21.054 1.00 48.78 439 ALA A O 1
ATOM 3458 N N . PRO A 1 440 ? -10.229 38.640 -20.929 1.00 54.44 440 PRO A N 1
ATOM 3459 C CA . PRO A 1 440 ? -10.742 37.923 -22.084 1.00 54.44 440 PRO A CA 1
ATOM 3460 C C . PRO A 1 440 ? -10.573 36.399 -21.961 1.00 54.44 440 PRO A C 1
ATOM 3462 O O . PRO A 1 440 ? -9.704 35.909 -21.245 1.00 54.44 440 PRO A O 1
ATOM 3465 N N . GLU A 1 441 ? -11.423 35.708 -22.724 1.00 51.03 441 GLU A N 1
ATOM 3466 C CA . GLU A 1 441 ? -11.188 34.388 -23.330 1.00 51.03 441 GLU A CA 1
ATOM 3467 C C . GLU A 1 441 ? -11.052 33.180 -22.396 1.00 51.03 441 GLU A C 1
ATOM 3469 O O . GLU A 1 441 ? -9.965 32.722 -22.060 1.00 51.03 441 GLU A O 1
ATOM 3474 N N . SER A 1 442 ? -12.191 32.575 -22.067 1.00 48.38 442 SER A N 1
ATOM 3475 C CA . SER A 1 442 ? -12.241 31.164 -21.660 1.00 48.38 442 SER A CA 1
ATOM 3476 C C . SER A 1 442 ? -13.488 30.454 -22.200 1.00 48.38 442 SER A C 1
ATOM 3478 O O . SER A 1 442 ? -13.997 29.547 -21.557 1.00 48.38 442 SER A O 1
ATOM 3480 N N . ALA A 1 443 ? -14.016 30.907 -23.343 1.00 51.94 443 ALA A N 1
ATOM 3481 C CA . ALA A 1 443 ? -15.248 30.383 -23.942 1.00 51.94 443 ALA A CA 1
ATOM 3482 C C . ALA A 1 443 ? -15.053 29.809 -25.361 1.00 51.94 443 ALA A C 1
ATOM 3484 O O . ALA A 1 443 ? -16.037 29.475 -26.000 1.00 51.94 443 ALA A O 1
ATOM 3485 N N . GLU A 1 444 ? -13.814 29.690 -25.850 1.00 52.22 444 GLU A N 1
ATOM 3486 C CA . GLU A 1 444 ? -13.514 29.169 -27.201 1.00 52.22 444 GLU A CA 1
ATOM 3487 C C . GLU A 1 444 ? -12.806 27.799 -27.184 1.00 52.22 444 GLU A C 1
ATOM 3489 O O . GLU A 1 444 ? -12.353 27.343 -28.221 1.00 52.22 444 GLU A O 1
ATOM 3494 N N . ILE A 1 445 ? -12.696 27.127 -26.029 1.00 50.97 445 ILE A N 1
ATOM 3495 C CA . ILE A 1 445 ? -11.991 25.828 -25.928 1.00 50.97 445 ILE A CA 1
ATOM 3496 C C . ILE A 1 445 ? -12.963 24.633 -25.897 1.00 50.97 445 ILE A C 1
ATOM 3498 O O . ILE A 1 445 ? -12.559 23.521 -26.205 1.00 50.97 445 ILE A O 1
ATOM 3502 N N . GLU A 1 446 ? -14.251 24.841 -25.604 1.00 52.50 446 GLU A N 1
ATOM 3503 C CA . GLU A 1 446 ? -15.236 23.741 -25.592 1.00 52.50 446 GLU A CA 1
ATOM 3504 C C . GLU A 1 446 ? -15.809 23.401 -26.984 1.00 52.50 446 GLU A C 1
ATOM 3506 O O . GLU A 1 446 ? -16.402 22.341 -27.130 1.00 52.50 446 GLU A O 1
ATOM 3511 N N . GLU A 1 447 ? -15.608 24.230 -28.020 1.00 54.72 447 GLU A N 1
ATOM 3512 C CA . GLU A 1 447 ? -16.082 23.916 -29.387 1.00 54.72 447 GLU A CA 1
ATOM 3513 C C . GLU A 1 447 ? -15.060 23.121 -30.234 1.00 54.72 447 GLU A C 1
ATOM 3515 O O . GLU A 1 447 ? -15.463 22.474 -31.195 1.00 54.72 447 GLU A O 1
ATOM 3520 N N . GLU A 1 448 ? -13.762 23.091 -29.884 1.00 55.25 448 GLU A N 1
ATOM 3521 C CA . GLU A 1 448 ? -12.748 22.326 -30.650 1.00 55.25 448 GLU A CA 1
ATOM 3522 C C . GLU A 1 448 ? -12.656 20.836 -30.251 1.00 55.25 448 GLU A C 1
ATOM 3524 O O . GLU A 1 448 ? -12.190 20.022 -31.049 1.00 55.25 448 GLU A O 1
ATOM 3529 N N . GLU A 1 449 ? -13.109 20.440 -29.053 1.00 56.00 449 GLU A N 1
ATOM 3530 C CA . GLU A 1 449 ? -13.125 19.019 -28.649 1.00 56.00 449 GLU A CA 1
ATOM 3531 C C . GLU A 1 449 ? -14.273 18.234 -29.311 1.00 56.00 449 GLU A C 1
ATOM 3533 O O . GLU A 1 449 ? -14.087 17.072 -29.667 1.00 56.00 449 GLU A O 1
ATOM 3538 N N . GLU A 1 450 ? -15.420 18.873 -29.568 1.00 57.81 450 GLU A N 1
ATOM 3539 C CA . GLU A 1 450 ? -16.586 18.220 -30.189 1.00 57.81 450 GLU A CA 1
ATOM 3540 C C . GLU A 1 450 ? -16.395 18.000 -31.709 1.00 57.81 450 GLU A C 1
ATOM 3542 O O . GLU A 1 450 ? -16.968 17.075 -32.285 1.00 57.81 450 GLU A O 1
ATOM 3547 N N . GLU A 1 451 ? -15.540 18.794 -32.372 1.00 60.22 451 GLU A N 1
ATOM 3548 C CA . GLU A 1 451 ? -15.237 18.640 -33.808 1.00 60.22 451 GLU A CA 1
ATOM 3549 C C . GLU A 1 451 ? -14.207 17.518 -34.077 1.00 60.22 451 GLU A C 1
ATOM 3551 O O . GLU A 1 451 ? -14.305 16.827 -35.091 1.00 60.22 451 GLU A O 1
ATOM 3556 N N . MET A 1 452 ? -13.277 17.250 -33.145 1.00 59.72 452 MET A N 1
ATOM 3557 C CA . MET A 1 452 ? -12.323 16.131 -33.269 1.00 59.72 452 MET A CA 1
ATOM 3558 C C . MET A 1 452 ? -12.958 14.755 -33.027 1.00 59.72 452 MET A C 1
ATOM 3560 O O . MET A 1 452 ? -12.506 13.770 -33.612 1.00 59.72 452 MET A O 1
ATOM 3564 N N . GLU A 1 453 ? -14.002 14.664 -32.199 1.00 64.50 453 GLU A N 1
ATOM 3565 C CA . GLU A 1 453 ? -14.719 13.398 -31.983 1.00 64.50 453 GLU A CA 1
ATOM 3566 C C . GLU A 1 453 ? -15.553 13.000 -33.216 1.00 64.50 453 GLU A C 1
ATOM 3568 O O . GLU A 1 453 ? -15.653 11.817 -33.540 1.00 64.50 453 GLU A O 1
ATOM 3573 N N . ALA A 1 454 ? -16.060 13.978 -33.977 1.00 62.81 454 ALA A N 1
ATOM 3574 C CA . ALA A 1 454 ? -16.832 13.729 -35.194 1.00 62.81 454 ALA A CA 1
ATOM 3575 C C . ALA A 1 454 ? -15.974 13.252 -36.387 1.00 62.81 454 ALA A C 1
ATOM 3577 O O . ALA A 1 454 ? -16.428 12.405 -37.157 1.00 62.81 454 ALA A O 1
ATOM 3578 N N . GLU A 1 455 ? -14.734 13.737 -36.543 1.00 61.62 455 GLU A N 1
ATOM 3579 C CA . GLU A 1 455 ? -13.838 13.261 -37.617 1.00 61.62 455 GLU A CA 1
ATOM 3580 C C . GLU A 1 455 ? -13.314 11.833 -37.365 1.00 61.62 455 GLU A C 1
ATOM 3582 O O . GLU A 1 455 ? -13.055 11.095 -38.317 1.00 61.62 455 GLU A O 1
ATOM 3587 N N . ALA A 1 456 ? -13.213 11.403 -36.102 1.00 60.88 456 ALA A N 1
ATOM 3588 C CA . ALA A 1 456 ? -12.768 10.052 -35.759 1.00 60.88 456 ALA A CA 1
ATOM 3589 C C . ALA A 1 456 ? -13.818 8.969 -36.074 1.00 60.88 456 ALA A C 1
ATOM 3591 O O . ALA A 1 456 ? -13.452 7.829 -36.367 1.00 60.88 456 ALA A O 1
ATOM 3592 N N . GLU A 1 457 ? -15.113 9.301 -36.052 1.00 64.38 457 GLU A N 1
ATOM 3593 C CA . GLU A 1 457 ? -16.176 8.353 -36.413 1.00 64.38 457 GLU A CA 1
ATOM 3594 C C . GLU A 1 457 ? -16.334 8.189 -37.938 1.00 64.38 457 GLU A C 1
ATOM 3596 O O . GLU A 1 457 ? -16.670 7.097 -38.401 1.00 64.38 457 GLU A O 1
ATOM 3601 N N . GLU A 1 458 ? -16.023 9.215 -38.742 1.00 61.19 458 GLU A N 1
ATOM 3602 C CA . GLU A 1 458 ? -16.132 9.138 -40.210 1.00 61.19 458 GLU A CA 1
ATOM 3603 C C . GLU A 1 458 ? -15.001 8.299 -40.850 1.00 61.19 458 GLU A C 1
ATOM 3605 O O . GLU A 1 458 ? -15.207 7.674 -41.892 1.00 61.19 458 GLU A O 1
ATOM 3610 N N . GLU A 1 459 ? -13.831 8.191 -40.207 1.00 57.66 459 GLU A N 1
ATOM 3611 C CA . GLU A 1 459 ? -12.700 7.387 -40.710 1.00 57.66 459 GLU A CA 1
ATOM 3612 C C . GLU A 1 459 ? -12.842 5.874 -40.431 1.00 57.66 459 GLU A C 1
ATOM 3614 O O . GLU A 1 459 ? -12.118 5.064 -41.010 1.00 57.66 459 GLU A O 1
ATOM 3619 N N . VAL A 1 460 ? -13.793 5.470 -39.580 1.00 64.25 460 VAL A N 1
ATOM 3620 C CA . VAL A 1 460 ? -14.062 4.055 -39.252 1.00 64.25 460 VAL A CA 1
ATOM 3621 C C . VAL A 1 460 ? -15.142 3.441 -40.160 1.00 64.25 460 VAL A C 1
ATOM 3623 O O . VAL A 1 460 ? -15.210 2.217 -40.292 1.00 64.25 460 VAL A O 1
ATOM 3626 N N . GLU A 1 461 ? -15.965 4.259 -40.828 1.00 51.75 461 GLU A N 1
ATOM 3627 C CA . GLU A 1 461 ? -16.991 3.790 -41.779 1.00 51.75 461 GLU A CA 1
ATOM 3628 C C . GLU A 1 461 ? -16.549 3.771 -43.259 1.00 51.75 461 GLU A C 1
ATOM 3630 O O . GLU A 1 461 ? -17.273 3.212 -44.094 1.00 51.75 461 GLU A O 1
ATOM 3635 N N . ALA A 1 462 ? -15.382 4.327 -43.600 1.00 52.62 462 ALA A N 1
ATOM 3636 C CA . ALA A 1 462 ? -14.813 4.326 -44.957 1.00 52.62 462 ALA A CA 1
ATOM 3637 C C . ALA A 1 462 ? -13.854 3.148 -45.199 1.00 52.62 462 ALA A C 1
ATOM 3639 O O . ALA A 1 462 ? -13.901 2.578 -46.321 1.00 52.62 462 ALA A O 1
#

Radius of gyration: 39.52 Å; chains: 1; bounding box: 94×110×119 Å

Organism: NCBI:txid89044

pLDDT: mean 70.76, std 24.73, range [32.28, 98.62]

Foldseek 3Di:
DDDDDPDPPDPPPPDPDPPPPPPDDDPVLDDPDDLVRLVVVLVVQVVCVVVVHDHDVVVNVSSVVVLVNDPVNVVVVVVVVVVVCVLCVVVLVLLLLQLPLQQDLCNVVDDLVNSVVLPADSLSSVLNNVQCLSLLSQAAQQVLLADDLCCCVPVNQCVVSLAALSSLSSSLNSHHPHHPPPPVCSSVVSSVVSVVVNVVQVVCVVVVNHDPCNNDNCSCPPHRGHSRPPSPHHDDDPPCPPPPPPPPPCPPVRVCVVVVPVVVPPPDDDDDDDDDDDDDDDDDDPDPPPDPPDPDDPDDPPPPPDDPDDDDDDDDDDPDDPPPPDDPPPPPVPPPPPVPPPDPPDDDDDDDDDDDDDDDDDDDDDDDDDDDDDDDDDDDDDDDDDDDDDDDDDDDDDDDDDDDDDDDDDDDDDDDDDDDDDDDDDDDDDDDDDDDDDDDDDPPPVVVVVVVVVVVVVVVVD